Protein AF-A0A9P0N5D6-F1 (afdb_monomer_lite)

Secondary structure (DSSP, 8-state):
-EEEEEEETTEEEEEEE-SSTTPPBPSS-SEEEETTSTT-EEEEPPGGG-TTS-TTTGGGEEEEEEEEETTTEEEEEEEE-SSHHHHHHHHHHHHHHHHHHHHTTPPP---EEEEEEE-TTGGGGGTTEEEEEEETTTEEEEEETTEEEEEETTTTEEEEE-TT--EEEEEEEGGGTEEEEEETTTTEEEEEEGGGGT-TTSPPEE-GGGTTEEEEEEEEEETTEEEEEEEEEETTEEEEEEEEE-SSTT-EEEEEEEE-SS---EEEEETTEEEEEETTEEEEEEPP-TTSTT--PPPEESS-TT-THHHHHHHS-PPEEEEEE-TTS-EEEEESSEEEEE-TTSSB--S--EE-SS--SEEEE-SSEEEEE-SS-EEEEETTT--EEEEE--TTEEESSTT-SEEEE---S-SSSSS-TTSPPEEEEEEESS--TTPPSPSS---GGG--TT-PPEE---TTHHHHHHHHHHHHHHTTSPPPP---------------------------------------------------------------------------------------------------PPP----THHHHHHTTTTS-----------------------

Sequence (626 aa):
MRQFVVVCDFKLFLYDISQDRNALPSVCVSQVLDMRDPDFSVTSVKESDVIHASKRDIPCIFRISTSQLEGGKRSHTLMLAESESEKTKWVVALSELHRILKRNNLPDKCVYSACVLLDSTAAATVRNALCACVLERSRVCIGGEAGLCLLDLERAELTPRRQHAPVTTVAYVPQEQLLVVIAGRGRHVRLVPIRALECAEVECIKLAESKGALSLAAGPLGHSAHGFAVLCKKQNAYVVNVYEITRTAARRVRVAELRACGAVLSLQLAGARLLLGYRGGIAAHCLPDPRRPHHDQPAVSLVHPENQVNVFLSHSGARPLGAAPLACGDTLLVFNSLALYVDRHGHRARDTELMYTAHPTHHAINDTHLLIFTATHIDVYDIETGDWVQTMNIPSARPLDETGWICCVGGGSGNGFPFSTDAAPFIIYLRPLLTHPRASDPPLSVDTSLWGNKRRFSVREQSHQAIEAHNRLSERRSRLISAPTNFAHLSHMGPGDGIRSQRLLDLPTTVETADDHPQMYSSRESSKRTSPLTISHGTGSYNGSWRSAGRRDAPCDPPASPPRMERSLGGGSQGSGSLLERSITPLSLGSMSSLHDVLKVGTELGDGLHSEDSSCGASPPHPMDP

Structure (mmCIF, N/CA/C/O backbone):
data_AF-A0A9P0N5D6-F1
#
_entry.id   AF-A0A9P0N5D6-F1
#
loop_
_atom_site.group_PDB
_atom_site.id
_atom_site.type_symbol
_atom_site.label_atom_id
_atom_site.label_alt_id
_atom_site.label_comp_id
_atom_site.label_asym_id
_atom_site.label_entity_id
_atom_site.label_seq_id
_atom_site.pdbx_PDB_ins_code
_atom_site.Cartn_x
_atom_site.Cartn_y
_atom_site.Cartn_z
_atom_site.occupancy
_atom_site.B_iso_or_equiv
_atom_site.auth_seq_id
_atom_site.auth_comp_id
_atom_site.auth_asym_id
_atom_site.auth_atom_id
_atom_site.pdbx_PDB_model_num
ATOM 1 N N . MET A 1 1 ? -9.165 15.347 24.468 1.00 68.94 1 MET A N 1
ATOM 2 C CA . MET A 1 1 ? -9.888 15.389 23.178 1.00 68.94 1 MET A CA 1
ATOM 3 C C . MET A 1 1 ? -11.173 14.603 23.368 1.00 68.94 1 MET A C 1
ATOM 5 O O . MET A 1 1 ? -11.107 13.566 24.017 1.00 68.94 1 MET A O 1
ATOM 9 N N . ARG A 1 2 ? -12.324 15.123 22.927 1.00 83.19 2 ARG A N 1
ATOM 10 C CA . ARG A 1 2 ? -13.604 14.398 22.995 1.00 83.19 2 ARG A CA 1
ATOM 11 C C . ARG A 1 2 ? -13.792 13.618 21.697 1.00 83.19 2 ARG A C 1
ATOM 13 O O . ARG A 1 2 ? -13.291 14.051 20.664 1.00 83.19 2 ARG A O 1
ATOM 20 N N . GLN A 1 3 ? -14.491 12.491 21.756 1.00 89.00 3 GLN A N 1
ATOM 21 C CA . GLN A 1 3 ? -14.767 11.669 20.582 1.00 89.00 3 GLN A CA 1
ATOM 22 C C . GLN A 1 3 ? -16.246 11.310 20.523 1.00 89.00 3 GLN A C 1
ATOM 24 O O . GLN A 1 3 ? -16.860 11.007 21.545 1.00 89.00 3 GLN A O 1
ATOM 29 N N . PHE A 1 4 ? -16.800 11.345 19.316 1.00 90.25 4 PHE A N 1
ATOM 30 C CA . PHE A 1 4 ? -18.107 10.792 19.004 1.00 90.25 4 PHE A CA 1
ATOM 31 C C . PHE A 1 4 ? -17.913 9.370 18.478 1.00 90.25 4 PHE A C 1
ATOM 33 O O . PHE A 1 4 ? -17.073 9.149 17.606 1.00 90.25 4 PHE A O 1
ATOM 40 N N . VAL A 1 5 ? -18.654 8.404 19.021 1.00 93.56 5 VAL A N 1
ATOM 41 C CA . VAL A 1 5 ? -18.489 6.983 18.688 1.00 93.56 5 VAL A CA 1
ATOM 42 C C . VAL A 1 5 ? -19.775 6.448 18.081 1.00 93.56 5 VAL A C 1
ATOM 44 O O . VAL A 1 5 ? -20.829 6.499 18.713 1.00 93.56 5 VAL A O 1
ATOM 47 N N . VAL A 1 6 ? -19.674 5.889 16.878 1.00 94.31 6 VAL A N 1
ATOM 48 C CA . VAL A 1 6 ? -20.773 5.189 16.206 1.00 94.31 6 VAL A CA 1
ATOM 49 C C . VAL A 1 6 ? -20.454 3.704 16.172 1.00 94.31 6 VAL A C 1
ATOM 51 O O . VAL A 1 6 ? -19.356 3.315 15.783 1.00 94.31 6 VAL A O 1
ATOM 54 N N . VAL A 1 7 ? -21.416 2.870 16.558 1.00 94.75 7 VAL A N 1
ATOM 55 C CA . VAL A 1 7 ? -21.306 1.414 16.437 1.00 94.75 7 VAL A CA 1
ATOM 56 C C . VAL A 1 7 ? -22.243 0.952 15.332 1.00 94.75 7 VAL A C 1
ATOM 58 O O . VAL A 1 7 ? -23.457 1.098 15.448 1.00 94.75 7 VAL A O 1
ATOM 61 N N . CYS A 1 8 ? -21.683 0.412 14.256 1.00 91.62 8 CYS A N 1
ATOM 62 C CA . CYS A 1 8 ? -22.441 -0.090 13.112 1.00 91.62 8 CYS A CA 1
ATOM 63 C C . CYS A 1 8 ? -21.693 -1.267 12.488 1.00 91.62 8 CYS A C 1
ATOM 65 O O . CYS A 1 8 ? -20.466 -1.274 12.484 1.00 91.62 8 CYS A O 1
ATOM 67 N N . ASP A 1 9 ? -22.421 -2.272 11.996 1.00 89.44 9 ASP A N 1
ATOM 68 C CA . ASP A 1 9 ? -21.837 -3.470 11.377 1.00 89.44 9 ASP A CA 1
ATOM 69 C C . ASP A 1 9 ? -20.712 -4.102 12.227 1.00 89.44 9 ASP A C 1
ATOM 71 O O . ASP A 1 9 ? -19.652 -4.459 11.725 1.00 89.44 9 ASP A O 1
ATOM 75 N N . PHE A 1 10 ? -20.899 -4.201 13.549 1.00 92.44 10 PHE A N 1
ATOM 76 C CA . PHE A 1 10 ? -19.878 -4.706 14.484 1.00 92.44 10 PHE A CA 1
ATOM 77 C C . PHE A 1 10 ? -18.514 -3.988 14.394 1.00 92.44 10 PHE A C 1
ATOM 79 O O . PHE A 1 10 ? -17.487 -4.556 14.756 1.00 92.44 10 PHE A O 1
ATOM 86 N N . LYS A 1 11 ? -18.494 -2.733 13.941 1.00 94.19 11 LYS A N 1
ATOM 87 C CA . LYS A 1 11 ? -17.334 -1.840 13.955 1.00 94.19 11 LYS A CA 1
ATOM 88 C C . LYS A 1 11 ? -17.643 -0.615 14.808 1.00 94.19 11 LYS A C 1
ATOM 90 O O . LYS A 1 11 ? -18.786 -0.154 14.859 1.00 94.19 11 LYS A O 1
ATOM 95 N N . LEU A 1 12 ? -16.627 -0.094 15.487 1.00 96.44 12 LEU A N 1
ATOM 96 C CA . LEU A 1 12 ? -16.679 1.198 16.159 1.00 96.44 12 LEU A CA 1
ATOM 97 C C . LEU A 1 12 ? -15.966 2.230 15.288 1.00 96.44 12 LEU A C 1
ATOM 99 O O . LEU A 1 12 ? -14.793 2.053 14.967 1.00 96.44 12 LEU A O 1
ATOM 103 N N . PHE A 1 13 ? -16.662 3.310 14.958 1.00 95.81 13 PHE A N 1
ATOM 104 C CA . PHE A 1 13 ? -16.134 4.466 14.242 1.00 95.81 13 PHE A CA 1
ATOM 105 C C . PHE A 1 13 ? -15.972 5.611 15.231 1.00 95.81 13 PHE A C 1
ATOM 107 O O . PHE A 1 13 ? -16.952 6.050 15.837 1.00 95.81 13 PHE A O 1
ATOM 114 N N . LEU A 1 14 ? -14.739 6.067 15.413 1.00 94.44 14 LEU A N 1
ATOM 115 C CA . LEU A 1 14 ? -14.401 7.167 16.305 1.00 94.44 14 LEU A CA 1
ATOM 116 C C . LEU A 1 14 ? -14.201 8.426 15.463 1.00 94.44 14 LEU A C 1
ATOM 118 O O . LEU A 1 14 ? -13.458 8.408 14.484 1.00 94.44 14 LEU A O 1
ATOM 122 N N . TYR A 1 15 ? -14.861 9.511 15.852 1.00 93.06 15 TYR A N 1
ATOM 123 C CA . TYR A 1 15 ? -14.744 10.824 15.228 1.00 93.06 15 TYR A CA 1
ATOM 124 C C . TYR A 1 15 ? -14.253 11.822 16.266 1.00 93.06 15 TYR A C 1
ATOM 126 O O . TYR A 1 15 ? -14.851 11.958 17.336 1.00 93.06 15 TYR A O 1
ATOM 134 N N . ASP A 1 16 ? -13.177 12.536 15.957 1.00 89.88 16 ASP A N 1
ATOM 135 C CA . ASP A 1 16 ? -12.643 13.540 16.872 1.00 89.88 16 ASP A CA 1
ATOM 136 C C . ASP A 1 16 ? -13.564 14.765 16.921 1.00 89.88 16 ASP A C 1
ATOM 138 O O . ASP A 1 16 ? -14.075 15.223 15.898 1.00 89.88 16 ASP A O 1
ATOM 142 N N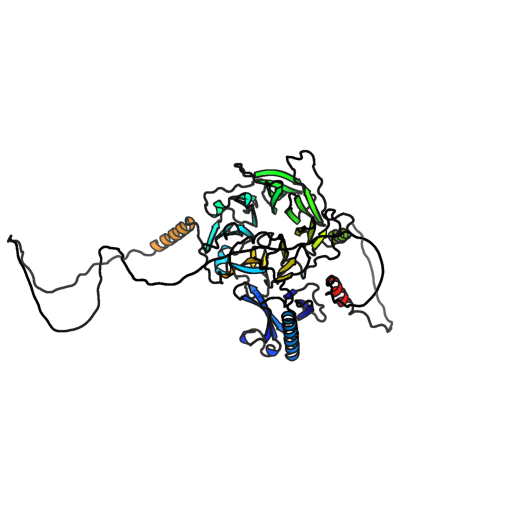 . ILE A 1 17 ? -13.763 15.303 18.122 1.00 87.56 17 ILE A N 1
ATOM 143 C CA . ILE A 1 17 ? -14.493 16.547 18.370 1.00 87.56 17 ILE A CA 1
ATOM 144 C C . ILE A 1 17 ? -13.480 17.572 18.889 1.00 87.56 17 ILE A C 1
ATOM 146 O O . ILE A 1 17 ? -12.715 17.279 19.824 1.00 87.56 17 ILE A O 1
ATOM 150 N N . SER A 1 18 ? -13.460 18.772 18.296 1.00 84.44 18 SER A N 1
ATOM 1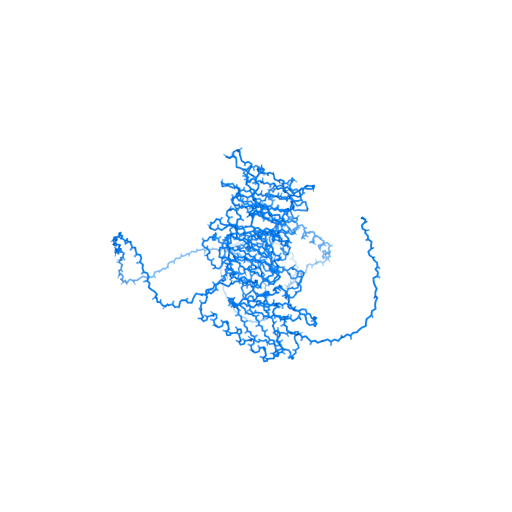51 C CA . SER A 1 18 ? -12.587 19.848 18.779 1.00 84.44 18 SER A CA 1
ATOM 152 C C . SER A 1 18 ? -12.959 20.254 20.214 1.00 84.44 18 SER A C 1
ATOM 154 O O . SER A 1 18 ? -14.012 19.898 20.745 1.00 84.44 18 SER A O 1
ATOM 156 N N . GLN A 1 19 ? -12.056 20.959 20.898 1.00 80.00 19 GLN A N 1
ATOM 157 C CA . GLN A 1 19 ? -12.291 21.383 22.285 1.00 80.00 19 GLN A CA 1
ATOM 158 C C . GLN A 1 19 ? -13.219 22.603 22.385 1.00 80.00 19 GLN A C 1
ATOM 160 O O . GLN A 1 19 ? -13.549 23.027 23.493 1.00 80.00 19 GLN A O 1
ATOM 165 N N . ASP A 1 20 ? -13.640 23.156 21.247 1.00 82.44 20 ASP A N 1
ATOM 166 C CA . ASP A 1 20 ? -14.468 24.350 21.199 1.00 82.44 20 ASP A CA 1
ATOM 167 C C . ASP A 1 20 ? -15.878 24.055 21.714 1.00 82.44 20 ASP A C 1
ATOM 169 O O . ASP A 1 20 ? -16.452 22.976 21.524 1.00 82.44 20 ASP A O 1
ATOM 173 N N . ARG A 1 21 ? -16.468 25.045 22.386 1.00 73.50 21 ARG A N 1
ATOM 174 C CA . ARG A 1 21 ? -17.845 24.946 22.864 1.00 73.50 21 ARG A CA 1
ATOM 175 C C . ARG A 1 21 ? -18.772 24.843 21.644 1.00 73.50 21 ARG A C 1
ATOM 177 O O . ARG A 1 21 ? -18.782 25.749 20.821 1.00 73.50 21 ARG A O 1
ATOM 184 N N . ASN A 1 22 ? -19.551 23.763 21.561 1.00 80.38 22 ASN A N 1
ATOM 185 C CA . ASN A 1 22 ? -20.440 23.401 20.441 1.00 80.38 22 ASN A CA 1
ATOM 186 C C . ASN A 1 22 ? -19.736 22.878 19.172 1.00 80.38 22 ASN A C 1
ATOM 188 O O . ASN A 1 22 ? -20.320 22.916 18.090 1.00 80.38 22 ASN A O 1
ATOM 192 N N . ALA A 1 23 ? -18.508 22.369 19.289 1.00 83.19 23 ALA A N 1
ATOM 193 C CA . ALA A 1 23 ? -17.841 21.692 18.183 1.00 83.19 23 ALA A CA 1
ATOM 194 C C . ALA A 1 23 ? -18.639 20.476 17.683 1.00 83.19 23 ALA A C 1
ATOM 196 O O . ALA A 1 23 ? -19.041 19.614 18.470 1.00 83.19 23 ALA A O 1
ATOM 197 N N . LEU A 1 24 ? -18.836 20.399 16.366 1.00 86.50 24 LEU A N 1
ATOM 198 C CA . LEU A 1 24 ? -19.378 19.211 15.713 1.00 86.50 24 LEU A CA 1
ATOM 199 C C . LEU A 1 24 ? -18.280 18.146 15.549 1.00 86.50 24 LEU A C 1
ATOM 201 O O . LEU A 1 24 ? -17.096 18.494 15.469 1.00 86.50 24 LEU A O 1
ATOM 205 N N . PRO A 1 25 ? -18.644 16.853 15.486 1.00 85.62 25 PRO A N 1
ATOM 206 C CA . PRO A 1 25 ? -17.693 15.802 15.148 1.00 85.62 25 PRO A CA 1
ATOM 207 C C . PRO A 1 25 ? -17.045 16.031 13.779 1.00 85.62 25 PRO A C 1
ATOM 209 O O . PRO A 1 25 ? -17.676 16.542 12.852 1.00 85.62 25 PRO A O 1
ATOM 212 N N . SER A 1 26 ? -15.787 15.609 13.649 1.00 86.81 26 SER A N 1
ATOM 213 C CA . SER A 1 26 ? -15.090 15.523 12.366 1.00 86.81 26 SER A CA 1
ATOM 214 C C . SER A 1 26 ? -15.912 14.734 11.344 1.00 86.81 26 SER A C 1
ATOM 216 O O . SER A 1 26 ? -16.552 13.740 11.674 1.00 86.81 26 SER A O 1
ATOM 218 N N . VAL A 1 27 ? -15.838 15.146 10.077 1.00 85.12 27 VAL A N 1
ATOM 219 C CA . VAL A 1 27 ? -16.459 14.432 8.948 1.00 85.12 27 VAL A CA 1
ATOM 220 C C . VAL A 1 27 ? -15.679 13.156 8.599 1.00 85.12 27 VAL A C 1
ATOM 222 O O . VAL A 1 27 ? -16.227 12.225 8.020 1.00 85.12 27 VAL A O 1
ATOM 225 N N . CYS A 1 28 ? -14.393 13.103 8.956 1.00 86.31 28 CYS A N 1
ATOM 226 C CA . CYS A 1 28 ? -13.526 11.945 8.742 1.00 86.31 28 CYS A CA 1
ATOM 227 C C . CYS A 1 28 ? -13.407 11.110 10.015 1.00 86.31 28 CYS A C 1
ATOM 229 O O . CYS A 1 28 ? -13.229 11.671 11.104 1.00 86.31 28 CYS A O 1
ATOM 231 N N . VAL A 1 29 ? -13.416 9.787 9.853 1.00 91.81 29 VAL A N 1
ATOM 232 C CA . VAL A 1 29 ? -13.154 8.839 10.939 1.00 91.81 29 VAL A CA 1
ATOM 233 C C . VAL A 1 29 ? -11.695 8.978 11.380 1.00 91.81 29 VAL A C 1
ATOM 235 O O . VAL A 1 29 ? -10.785 8.967 10.550 1.00 91.81 29 VAL A O 1
ATOM 238 N N . SER A 1 30 ? -11.450 9.106 12.684 1.00 91.75 30 SER A N 1
ATOM 239 C CA . SER A 1 30 ? -10.094 9.129 13.245 1.00 91.75 30 SER A CA 1
ATOM 240 C C . SER A 1 30 ? -9.563 7.720 13.507 1.00 91.75 30 SER A C 1
ATOM 242 O O . SER A 1 30 ? -8.381 7.445 13.278 1.00 91.75 30 SER A O 1
ATOM 244 N N . GLN A 1 31 ? -10.430 6.797 13.928 1.00 92.69 31 GLN A N 1
ATOM 245 C CA . GLN A 1 31 ? -10.079 5.394 14.136 1.00 92.69 31 GLN A CA 1
ATOM 246 C C . GLN A 1 31 ? -11.279 4.470 13.911 1.00 92.69 31 GLN A C 1
ATOM 248 O O . GLN A 1 31 ? -12.401 4.784 14.304 1.00 92.69 31 GLN A O 1
ATOM 253 N N . VAL A 1 32 ? -11.013 3.301 13.331 1.00 95.38 32 VAL A N 1
ATOM 254 C CA . VAL A 1 32 ? -11.960 2.186 13.258 1.00 95.38 32 VAL A CA 1
ATOM 255 C C . VAL A 1 32 ? -11.456 1.039 14.126 1.00 95.38 32 VAL A C 1
ATOM 257 O O . VAL A 1 32 ? -10.269 0.714 14.088 1.00 95.38 32 VAL A O 1
ATOM 260 N N . LEU A 1 33 ? -12.345 0.418 14.900 1.00 94.88 33 LEU A N 1
ATOM 261 C CA . LEU A 1 33 ? -12.077 -0.812 15.652 1.00 94.88 33 LEU A CA 1
ATOM 262 C C . LEU A 1 33 ? -13.091 -1.879 15.229 1.00 94.88 33 LEU A C 1
ATOM 264 O O . LEU A 1 33 ? -14.293 -1.678 15.399 1.00 94.88 33 LEU A O 1
ATOM 268 N N . ASP A 1 34 ? -12.625 -3.003 14.686 1.00 93.56 34 ASP A N 1
ATOM 269 C CA . ASP A 1 34 ? -13.499 -4.090 14.228 1.00 93.56 34 ASP A CA 1
ATOM 270 C C . ASP A 1 34 ? -13.657 -5.159 15.317 1.00 93.56 34 ASP A C 1
ATOM 272 O O . ASP A 1 34 ? -12.671 -5.703 15.816 1.00 93.56 34 ASP A O 1
ATOM 276 N N . MET A 1 35 ? -14.899 -5.480 15.692 1.00 93.50 35 MET A N 1
ATOM 277 C CA . MET A 1 35 ? -15.182 -6.533 16.675 1.00 93.50 35 MET A CA 1
ATOM 278 C C . MET A 1 35 ? -14.987 -7.945 16.113 1.00 93.50 35 MET A C 1
ATOM 280 O O . MET A 1 35 ? -15.023 -8.908 16.879 1.00 93.50 35 MET A O 1
ATOM 284 N N . ARG A 1 36 ? -14.819 -8.079 14.790 1.00 91.06 36 ARG A N 1
ATOM 285 C CA . ARG A 1 36 ? -14.460 -9.342 14.125 1.00 91.06 36 ARG A CA 1
ATOM 286 C C . ARG A 1 36 ? -12.984 -9.682 14.255 1.00 91.06 36 ARG A C 1
ATOM 288 O O . ARG A 1 36 ? -12.605 -10.801 13.931 1.00 91.06 36 ARG A O 1
ATOM 295 N N . ASP A 1 37 ? -12.168 -8.743 14.729 1.00 91.31 37 ASP A N 1
ATOM 296 C CA . ASP A 1 37 ? -10.770 -9.012 15.018 1.00 91.31 37 ASP A CA 1
ATOM 297 C C . ASP A 1 37 ? -10.644 -10.185 16.017 1.00 91.31 37 ASP A C 1
ATOM 299 O O . ASP A 1 37 ? -11.343 -10.207 17.039 1.00 91.31 37 ASP A O 1
ATOM 303 N N . PRO A 1 38 ? -9.764 -11.171 15.759 1.00 87.56 38 PRO A N 1
ATOM 304 C CA . PRO A 1 38 ? -9.670 -12.380 16.579 1.00 87.56 38 PRO A CA 1
ATOM 305 C C . PRO A 1 38 ? -9.256 -12.103 18.032 1.00 87.56 38 PRO A C 1
ATOM 307 O O . PRO A 1 38 ? -9.619 -12.861 18.937 1.00 87.56 38 PRO A O 1
ATOM 310 N N . ASP A 1 39 ? -8.524 -11.012 18.268 1.00 90.75 39 ASP A N 1
ATOM 311 C CA . ASP A 1 39 ? -8.071 -10.562 19.583 1.00 90.75 39 ASP A CA 1
ATOM 312 C C . ASP A 1 39 ? -8.979 -9.470 20.184 1.00 90.75 39 ASP A C 1
ATOM 314 O O . ASP A 1 39 ? -8.641 -8.897 21.234 1.00 90.75 39 ASP A O 1
ATOM 318 N N . PHE A 1 40 ? -10.146 -9.205 19.573 1.00 94.06 40 PHE A N 1
ATOM 319 C CA . PHE A 1 40 ? -11.084 -8.207 20.071 1.00 94.06 40 PHE A CA 1
ATOM 320 C C . PHE A 1 40 ? -11.488 -8.496 21.521 1.00 94.06 40 PHE A C 1
ATOM 322 O O . PHE A 1 40 ? -11.968 -9.578 21.877 1.00 94.06 40 PHE A O 1
ATOM 329 N N . SER A 1 41 ? -11.316 -7.509 22.396 1.00 95.12 41 SER A N 1
ATOM 330 C CA . SER A 1 41 ? -11.758 -7.602 23.788 1.00 95.12 41 SER A CA 1
ATOM 331 C C . SER A 1 41 ? -12.021 -6.236 24.398 1.00 95.12 41 SER A C 1
ATOM 333 O O . SER A 1 41 ? -11.365 -5.252 24.064 1.00 95.12 41 SER A O 1
ATOM 335 N N . VAL A 1 42 ? -12.966 -6.192 25.337 1.00 96.88 42 VAL A N 1
ATOM 336 C CA . VAL A 1 42 ? -13.320 -4.988 26.091 1.00 96.88 42 VAL A CA 1
ATOM 337 C C . VAL A 1 42 ? -13.166 -5.284 27.577 1.00 96.88 42 VAL A C 1
ATOM 339 O O . VAL A 1 42 ? -13.763 -6.228 28.091 1.00 96.88 42 VAL A O 1
ATOM 342 N N . THR A 1 43 ? -12.333 -4.511 28.273 1.00 95.19 43 THR A N 1
ATOM 343 C CA . THR A 1 43 ? -11.990 -4.757 29.683 1.00 95.19 43 THR A CA 1
ATOM 344 C C . THR A 1 43 ? -11.908 -3.464 30.485 1.00 95.19 43 THR A C 1
ATOM 346 O O . THR A 1 43 ? -11.470 -2.440 29.971 1.00 95.19 43 THR A O 1
ATOM 349 N N . SER A 1 44 ? -12.235 -3.514 31.777 1.00 94.12 44 SER A N 1
ATOM 350 C CA . SER A 1 44 ? -11.830 -2.467 32.732 1.00 94.12 44 SER A CA 1
ATOM 351 C C . SER A 1 44 ? -10.303 -2.358 32.811 1.00 94.12 44 SER A C 1
ATOM 353 O O . SER A 1 44 ? -9.603 -3.337 32.543 1.00 94.12 44 SER A O 1
ATOM 355 N N . VAL A 1 45 ? -9.797 -1.194 33.215 1.00 93.81 45 VAL A N 1
ATOM 356 C CA . VAL A 1 45 ? -8.360 -0.957 33.419 1.00 93.81 45 VAL A CA 1
ATOM 357 C C . VAL A 1 45 ? -7.982 -0.968 34.898 1.00 93.81 45 VAL A C 1
ATOM 359 O O . VAL A 1 45 ? -8.815 -0.711 35.768 1.00 93.81 45 VAL A O 1
ATOM 362 N N . LYS A 1 46 ? -6.714 -1.264 35.182 1.00 91.62 46 LYS A N 1
ATOM 363 C CA . LYS A 1 46 ? -6.082 -1.099 36.498 1.00 91.62 46 LYS A CA 1
ATOM 364 C C . LYS A 1 46 ? -5.263 0.190 36.537 1.00 91.62 46 LYS A C 1
ATOM 366 O O . LYS A 1 46 ? -4.870 0.702 35.496 1.00 91.62 46 LYS A O 1
ATOM 371 N N . GLU A 1 47 ? -4.906 0.659 37.733 1.00 88.69 47 GLU A N 1
ATOM 372 C CA . GLU A 1 47 ? -4.003 1.815 37.912 1.00 88.69 47 GLU A CA 1
ATOM 373 C C . GLU A 1 47 ? -2.658 1.620 37.185 1.00 88.69 47 GLU A C 1
ATOM 375 O O . GLU A 1 47 ? -2.126 2.558 36.600 1.00 88.69 47 GLU A O 1
ATOM 380 N N . SER A 1 48 ? -2.163 0.378 37.115 1.00 88.94 48 SER A N 1
ATOM 381 C CA . SER A 1 48 ? -0.961 0.013 36.352 1.00 88.94 48 SER A CA 1
ATOM 382 C C . SER A 1 48 ? -1.094 0.181 34.837 1.00 88.94 48 SER A C 1
ATOM 384 O O . SER A 1 48 ? -0.084 0.336 34.158 1.00 88.94 48 SER A O 1
ATOM 386 N N . ASP A 1 49 ? -2.316 0.121 34.304 1.00 85.00 49 ASP A N 1
ATOM 387 C CA . ASP A 1 49 ? -2.575 0.205 32.864 1.00 85.00 49 ASP A CA 1
ATOM 388 C C . ASP A 1 49 ? -2.672 1.668 32.393 1.00 85.00 49 ASP A C 1
ATOM 390 O O . ASP A 1 49 ? -2.526 1.946 31.204 1.00 85.00 49 ASP A O 1
ATOM 394 N N . VAL A 1 50 ? -2.924 2.606 33.318 1.00 86.88 50 VAL A N 1
ATOM 395 C CA . VAL A 1 50 ? -3.198 4.025 33.038 1.00 86.88 50 VAL A CA 1
ATOM 396 C C . VAL A 1 50 ? -2.419 4.955 33.973 1.00 86.88 50 VAL A C 1
ATOM 398 O O . VAL A 1 50 ? -2.981 5.781 34.685 1.00 86.88 50 VAL A O 1
ATOM 401 N N . ILE A 1 51 ? -1.090 4.860 33.930 1.00 85.31 51 ILE A N 1
ATOM 402 C CA . ILE A 1 51 ? -0.164 5.566 34.839 1.00 85.31 51 ILE A CA 1
ATOM 403 C C . ILE A 1 51 ? -0.237 7.105 34.807 1.00 85.31 51 ILE A C 1
ATOM 405 O O . ILE A 1 51 ? 0.297 7.764 35.695 1.00 85.31 51 ILE A O 1
ATOM 409 N N . HIS A 1 52 ? -0.872 7.687 33.788 1.00 84.69 52 HIS A N 1
ATOM 410 C CA . HIS A 1 52 ? -1.049 9.136 33.646 1.00 84.69 52 HIS A CA 1
ATOM 411 C C . HIS A 1 52 ? -2.469 9.614 33.988 1.00 84.69 52 HIS A C 1
ATOM 413 O O . HIS A 1 52 ? -2.707 10.820 34.019 1.00 84.69 52 HIS A O 1
ATOM 419 N N . ALA A 1 53 ? -3.418 8.699 34.219 1.00 88.38 53 ALA A N 1
ATOM 420 C CA . ALA A 1 53 ? -4.796 9.052 34.545 1.00 88.38 53 ALA A CA 1
ATOM 421 C C . ALA A 1 53 ? -4.929 9.451 36.020 1.00 88.38 53 ALA A C 1
ATOM 423 O O . ALA A 1 53 ? -4.249 8.911 36.897 1.00 88.38 53 ALA A O 1
ATOM 424 N N . SER A 1 54 ? -5.837 10.384 36.319 1.00 91.81 54 SER A N 1
ATOM 425 C CA . SER A 1 54 ? -6.140 10.712 37.710 1.00 91.81 54 SER A CA 1
ATOM 426 C C . SER A 1 54 ? -6.851 9.531 38.376 1.00 91.81 54 SER A C 1
ATOM 428 O O . SER A 1 54 ? -7.675 8.864 37.751 1.00 91.81 54 SER A O 1
ATOM 430 N N . LYS A 1 55 ? -6.604 9.293 39.673 1.00 91.56 55 LYS A N 1
ATOM 431 C CA . LYS A 1 55 ? -7.252 8.189 40.411 1.00 91.56 55 LYS A CA 1
ATOM 432 C C . LYS A 1 55 ? -8.783 8.241 40.379 1.00 91.56 55 LYS A C 1
ATOM 434 O O . LYS A 1 55 ? -9.422 7.209 40.545 1.00 91.56 55 LYS A O 1
ATOM 439 N N . ARG A 1 56 ? -9.359 9.432 40.172 1.00 92.94 56 ARG A N 1
ATOM 440 C CA . ARG A 1 56 ? -10.809 9.634 40.050 1.00 92.94 56 ARG A CA 1
ATOM 441 C C . ARG A 1 56 ? -11.357 9.190 38.697 1.00 92.94 56 ARG A C 1
ATOM 443 O O . ARG A 1 56 ? -12.504 8.773 38.643 1.00 92.94 56 ARG A O 1
ATOM 450 N N . ASP A 1 57 ? -10.547 9.253 37.644 1.00 93.31 57 ASP A N 1
ATOM 451 C CA . ASP A 1 57 ? -10.974 8.905 36.286 1.00 93.31 57 ASP A CA 1
ATOM 452 C C . ASP A 1 57 ? -10.838 7.407 36.006 1.00 93.31 57 ASP A C 1
ATOM 454 O O . ASP A 1 57 ? -11.567 6.879 35.174 1.00 93.31 57 ASP A O 1
ATOM 458 N N . ILE A 1 58 ? -9.942 6.698 36.707 1.00 94.81 58 ILE A N 1
ATOM 459 C CA . ILE A 1 58 ? -9.684 5.258 36.503 1.00 94.81 58 ILE A CA 1
ATOM 460 C C . ILE A 1 58 ? -10.975 4.410 36.466 1.00 94.81 58 ILE A C 1
ATOM 462 O O . ILE A 1 58 ? -11.104 3.607 35.539 1.00 94.81 58 ILE A O 1
ATOM 466 N N . PRO A 1 59 ? -11.957 4.576 37.380 1.00 96.25 59 PRO A N 1
ATOM 467 C CA . PRO A 1 59 ? -13.215 3.818 37.335 1.00 96.25 59 PRO A CA 1
ATOM 468 C C . PRO A 1 59 ? -14.053 4.073 36.071 1.00 96.25 59 PRO A C 1
ATOM 470 O O . PRO A 1 59 ? -14.835 3.216 35.658 1.00 96.25 59 PRO A O 1
ATOM 473 N N . CYS A 1 60 ? -13.866 5.226 35.429 1.00 96.25 60 CYS A N 1
ATOM 474 C CA . CYS A 1 60 ? -14.560 5.646 34.213 1.00 96.25 60 CYS A CA 1
ATOM 475 C C . CYS A 1 60 ? -13.833 5.213 32.928 1.00 96.25 60 CYS A C 1
ATOM 477 O O . CYS A 1 60 ? -14.340 5.458 31.832 1.00 96.25 60 CYS A O 1
ATOM 479 N N . ILE A 1 61 ? -12.659 4.577 33.030 1.00 95.75 61 ILE A N 1
ATOM 480 C CA . ILE A 1 61 ? -11.871 4.142 31.873 1.00 95.75 61 ILE A CA 1
ATOM 481 C C . ILE A 1 61 ? -12.122 2.661 31.577 1.00 95.75 61 ILE A C 1
ATOM 483 O O . ILE A 1 61 ? -12.151 1.795 32.458 1.00 95.75 61 ILE A O 1
ATOM 487 N N . PHE A 1 62 ? -12.256 2.346 30.295 1.00 96.25 62 PHE A N 1
ATOM 488 C CA . PHE A 1 62 ? -12.192 0.984 29.787 1.00 96.25 62 PHE A CA 1
ATOM 489 C C . PHE A 1 62 ? -11.230 0.899 28.604 1.00 96.25 62 PHE A C 1
ATOM 491 O O . PHE A 1 62 ? -10.882 1.895 27.976 1.00 96.25 62 PHE A O 1
ATOM 498 N N . ARG A 1 63 ? -10.764 -0.312 28.323 1.00 94.94 63 ARG A N 1
ATOM 499 C CA . ARG A 1 63 ? -9.823 -0.618 27.253 1.00 94.94 63 ARG A CA 1
ATOM 500 C C . ARG A 1 63 ? -10.496 -1.511 26.232 1.00 94.94 63 ARG A C 1
ATOM 502 O O . ARG A 1 63 ? -11.058 -2.542 26.599 1.00 94.94 63 ARG A O 1
ATOM 509 N N . ILE A 1 64 ? -10.350 -1.149 24.969 1.00 95.31 64 ILE A N 1
ATOM 510 C CA . ILE A 1 64 ? -10.623 -2.011 23.826 1.00 95.31 64 ILE A CA 1
ATOM 511 C C . ILE A 1 64 ? -9.277 -2.509 23.302 1.00 95.31 64 ILE A C 1
ATOM 513 O O . ILE A 1 64 ? -8.333 -1.728 23.191 1.00 95.31 64 ILE A O 1
ATOM 517 N N . SER A 1 65 ? -9.165 -3.806 23.032 1.00 93.25 65 SER A N 1
ATOM 518 C CA . SER A 1 65 ? -7.964 -4.397 22.437 1.00 93.25 65 SER A CA 1
ATOM 519 C C . SER A 1 65 ? -8.302 -5.067 21.117 1.00 93.25 65 SER A C 1
ATOM 521 O O . SER A 1 65 ? -9.348 -5.699 21.048 1.00 93.25 65 SER A O 1
ATOM 523 N N . THR A 1 66 ? -7.417 -4.957 20.132 1.00 92.56 66 THR A N 1
ATOM 524 C CA . THR A 1 66 ? -7.457 -5.669 18.840 1.00 92.56 66 THR A CA 1
ATOM 525 C C . THR A 1 66 ? -6.073 -6.229 18.512 1.00 92.56 66 THR A C 1
ATOM 527 O O . THR A 1 66 ? -5.082 -5.886 19.173 1.00 92.56 66 THR A O 1
ATOM 530 N N . SER A 1 67 ? -5.975 -7.108 17.519 1.00 90.00 67 SER A N 1
ATOM 531 C CA . SER A 1 67 ? -4.696 -7.587 17.003 1.00 90.00 67 SER A CA 1
ATOM 532 C C . SER A 1 67 ? -3.897 -6.430 16.380 1.00 90.00 67 SER A C 1
ATOM 534 O O . SER A 1 67 ? -4.455 -5.482 15.823 1.00 90.00 67 SER A O 1
ATOM 536 N N . GLN A 1 68 ? -2.568 -6.460 16.516 1.00 87.31 68 GLN A N 1
ATOM 537 C CA . GLN A 1 68 ? -1.685 -5.473 15.880 1.00 87.31 68 GLN A CA 1
ATOM 538 C C . GLN A 1 68 ? -0.615 -6.147 15.029 1.00 87.31 68 GLN A C 1
ATOM 540 O O . GLN A 1 68 ? -0.488 -5.856 13.845 1.00 87.31 68 GLN A O 1
ATOM 545 N N . LEU A 1 69 ? 0.178 -7.027 15.637 1.00 86.94 69 LEU A N 1
ATOM 546 C CA . LEU A 1 69 ? 1.225 -7.788 14.962 1.00 86.94 69 LEU A CA 1
ATOM 547 C C . LEU A 1 69 ? 1.201 -9.222 15.485 1.00 86.94 69 LEU A C 1
ATOM 549 O O . LEU A 1 69 ? 0.865 -9.464 16.650 1.00 86.94 69 LEU A O 1
ATOM 553 N N . GLU A 1 70 ? 1.630 -10.166 14.654 1.00 82.31 70 GLU A N 1
ATOM 554 C CA . GLU A 1 70 ? 1.807 -11.550 15.081 1.00 82.31 70 GLU A CA 1
ATOM 555 C C . GLU A 1 70 ? 2.755 -11.679 16.285 1.00 82.31 70 GLU A C 1
ATOM 557 O O . GLU A 1 70 ? 3.615 -10.834 16.562 1.00 82.31 70 GLU A O 1
ATOM 562 N N . GLY A 1 71 ? 2.586 -12.769 17.036 1.00 72.56 71 GLY A N 1
ATOM 563 C CA . GLY A 1 71 ? 3.311 -12.990 18.288 1.00 72.56 71 GLY A CA 1
ATOM 564 C C . GLY A 1 71 ? 2.682 -12.287 19.494 1.00 72.56 71 GLY A C 1
ATOM 565 O O . GLY A 1 71 ? 3.391 -11.985 20.454 1.00 72.56 71 GLY A O 1
ATOM 566 N N . GLY A 1 72 ? 1.368 -12.033 19.443 1.00 70.94 72 GLY A N 1
ATOM 567 C CA . GLY A 1 72 ? 0.553 -11.580 20.575 1.00 70.94 72 GLY A CA 1
ATOM 568 C C . GLY A 1 72 ? 0.631 -10.083 20.875 1.00 70.94 72 GLY A C 1
ATOM 569 O O . GLY A 1 72 ? 0.246 -9.663 21.967 1.00 70.94 72 GLY A O 1
ATOM 570 N N . LYS A 1 73 ? 1.139 -9.265 19.943 1.00 80.62 73 LYS A N 1
ATOM 571 C CA . LYS A 1 73 ? 1.118 -7.807 20.098 1.00 80.62 73 LYS A CA 1
ATOM 572 C C . LYS A 1 73 ? -0.278 -7.289 19.776 1.00 80.62 73 LYS A C 1
ATOM 574 O O . LYS A 1 73 ? -0.777 -7.478 18.667 1.00 80.62 73 LYS A O 1
ATOM 579 N N . ARG A 1 74 ? -0.876 -6.611 20.751 1.00 85.38 74 ARG A N 1
ATOM 580 C CA . ARG A 1 74 ? -2.222 -6.046 20.662 1.00 85.38 74 ARG A CA 1
ATOM 581 C C . ARG A 1 74 ? -2.170 -4.531 20.576 1.00 85.38 74 ARG A C 1
ATOM 583 O O . ARG A 1 74 ? -1.336 -3.895 21.220 1.00 85.38 74 ARG A O 1
ATOM 590 N N . SER A 1 75 ? -3.096 -3.975 19.810 1.00 87.19 75 SER A N 1
ATOM 591 C CA . SER A 1 75 ? -3.406 -2.555 19.837 1.00 87.19 75 SER A CA 1
ATOM 592 C C . SER A 1 75 ? -4.389 -2.315 20.974 1.00 87.19 75 SER A C 1
ATOM 594 O O . SER A 1 75 ? -5.326 -3.091 21.155 1.00 87.19 75 SER A O 1
ATOM 596 N N . HIS A 1 76 ? -4.161 -1.275 21.770 1.00 89.50 76 HIS A N 1
ATOM 597 C CA . HIS A 1 76 ? -5.018 -0.924 22.896 1.00 89.50 76 HIS A CA 1
ATOM 598 C C . HIS A 1 76 ? -5.529 0.501 22.723 1.00 89.50 76 HIS A C 1
ATOM 600 O O . HIS A 1 76 ? -4.737 1.442 22.698 1.00 89.50 76 HIS A O 1
ATOM 606 N N . THR A 1 77 ? -6.849 0.654 22.672 1.00 90.88 77 THR A N 1
ATOM 607 C CA . THR A 1 77 ? -7.523 1.953 22.714 1.00 90.88 77 THR A CA 1
ATOM 608 C C . THR A 1 77 ? -8.164 2.126 24.086 1.00 90.88 77 THR A C 1
ATOM 610 O O . THR A 1 77 ? -8.966 1.298 24.524 1.00 90.88 77 THR A O 1
ATOM 613 N N . LEU A 1 78 ? -7.786 3.194 24.784 1.00 92.75 78 LEU A N 1
ATOM 614 C CA . LEU A 1 78 ? -8.353 3.570 26.076 1.00 92.75 78 LEU A CA 1
ATOM 615 C C . LEU A 1 78 ? -9.498 4.559 25.866 1.00 92.75 78 LEU A C 1
ATOM 617 O O . LEU A 1 78 ? -9.323 5.572 25.195 1.00 92.75 78 LEU A O 1
ATOM 621 N N . MET A 1 79 ? -10.645 4.275 26.474 1.00 92.88 79 MET A N 1
ATOM 622 C CA . MET A 1 79 ? -11.865 5.068 26.371 1.00 92.88 79 MET A CA 1
ATOM 623 C C . MET A 1 79 ? -12.246 5.578 27.759 1.00 92.88 79 MET A C 1
ATOM 625 O O . MET A 1 79 ? -12.482 4.782 28.669 1.00 92.88 79 MET A O 1
ATOM 629 N N . LEU A 1 80 ? -12.301 6.899 27.921 1.00 93.69 80 LEU A N 1
ATOM 630 C CA . LEU A 1 80 ? -12.769 7.558 29.140 1.00 93.6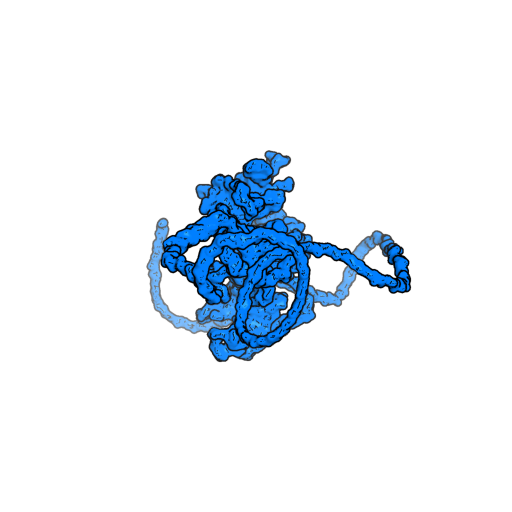9 80 LEU A CA 1
ATOM 631 C C . LEU A 1 80 ? -14.243 7.938 28.971 1.00 93.69 80 LEU A C 1
ATOM 633 O O . LEU A 1 80 ? -14.566 8.774 28.129 1.00 93.69 80 LEU A O 1
ATOM 637 N N . ALA A 1 81 ? -15.125 7.333 29.765 1.00 94.69 81 ALA A N 1
ATOM 638 C CA . ALA A 1 81 ? -16.532 7.716 29.825 1.00 94.69 81 ALA A CA 1
ATOM 639 C C . ALA A 1 81 ? -16.756 8.871 30.813 1.00 94.69 81 ALA A C 1
ATOM 641 O O . ALA A 1 81 ? -15.909 9.165 31.654 1.00 94.69 81 ALA A O 1
ATOM 642 N N . GLU A 1 82 ? -17.933 9.494 30.753 1.00 91.50 82 GLU A N 1
ATOM 643 C CA . GLU A 1 82 ? -18.306 10.595 31.655 1.00 91.50 82 GLU A CA 1
ATOM 644 C C . GLU A 1 82 ? -18.451 10.152 33.119 1.00 91.50 82 GLU A C 1
ATOM 646 O O . GLU A 1 82 ? -18.279 10.950 34.037 1.00 91.50 82 GLU A O 1
ATOM 651 N N . SER A 1 83 ? -18.775 8.878 33.346 1.00 95.50 83 SER A N 1
ATOM 652 C CA . SER A 1 83 ? -18.938 8.292 34.675 1.00 95.50 83 SER A CA 1
ATOM 653 C C . SER A 1 83 ? -18.687 6.782 34.659 1.00 95.50 83 SER A C 1
ATOM 655 O O . SER A 1 83 ? -18.681 6.140 33.605 1.00 95.50 83 SER A O 1
ATOM 657 N N . GLU A 1 84 ? -18.525 6.189 35.843 1.00 96.50 84 GLU A N 1
ATOM 658 C CA . GLU A 1 84 ? -18.373 4.739 36.009 1.00 96.50 84 GLU A CA 1
ATOM 659 C C . GLU A 1 84 ? -19.610 3.965 35.519 1.00 96.50 84 GLU A C 1
ATOM 661 O O . GLU A 1 84 ? -19.489 2.880 34.938 1.00 96.50 84 GLU A O 1
ATOM 666 N N . SER A 1 85 ? -20.808 4.530 35.696 1.00 97.12 85 SER A N 1
ATOM 667 C CA . SER A 1 85 ? -22.052 3.919 35.222 1.00 97.12 85 SER A CA 1
ATOM 668 C C . SER A 1 85 ? -22.125 3.912 33.693 1.00 97.12 85 SER A C 1
ATOM 670 O O . SER A 1 85 ? -22.425 2.868 33.112 1.00 97.12 85 SER A O 1
ATOM 672 N N . GLU A 1 86 ? -21.767 5.017 33.030 1.00 96.31 86 GLU A N 1
ATOM 673 C CA . GLU A 1 86 ? -21.677 5.079 31.564 1.00 96.31 86 GLU A CA 1
ATOM 674 C C . GLU A 1 86 ? -20.616 4.124 31.020 1.00 96.31 86 GLU A C 1
ATOM 676 O O . GLU A 1 86 ? -20.885 3.344 30.104 1.00 96.31 86 GLU A O 1
ATOM 681 N N . LYS A 1 87 ? -19.431 4.090 31.639 1.00 96.50 87 LYS A N 1
ATOM 682 C CA . LYS A 1 87 ? -18.403 3.101 31.302 1.00 96.50 87 LYS A CA 1
ATOM 683 C C . LYS A 1 87 ? -18.946 1.674 31.410 1.00 96.50 87 LYS A C 1
ATOM 685 O O . LYS A 1 87 ? -18.665 0.841 30.550 1.00 96.50 87 LYS A O 1
ATOM 690 N N . THR A 1 88 ? -19.728 1.371 32.446 1.00 97.38 88 THR A N 1
ATOM 691 C CA . THR A 1 88 ? -20.309 0.034 32.642 1.00 97.38 88 THR A CA 1
ATOM 692 C C . THR A 1 88 ? -21.301 -0.310 31.534 1.00 97.38 88 THR A C 1
ATOM 694 O O . THR A 1 88 ? -21.227 -1.409 30.985 1.00 97.38 88 THR A O 1
ATOM 697 N N . LYS A 1 89 ? -22.162 0.636 31.132 1.00 97.00 89 LYS A N 1
ATOM 698 C CA . LYS A 1 89 ? -23.075 0.461 29.989 1.00 97.00 89 LYS A CA 1
ATOM 699 C C . LYS A 1 89 ? -22.314 0.142 28.701 1.00 97.00 89 LYS A C 1
ATOM 701 O O . LYS A 1 89 ? -22.668 -0.818 28.020 1.00 97.00 89 LYS A O 1
ATOM 706 N N . TRP A 1 90 ? -21.242 0.882 28.404 1.00 96.31 90 TRP A N 1
ATOM 707 C CA . TRP A 1 90 ? -20.397 0.637 27.230 1.00 96.31 90 TRP A CA 1
ATOM 708 C C . TRP A 1 90 ? -19.752 -0.746 27.246 1.00 96.31 90 TRP A C 1
ATOM 710 O O . TRP A 1 90 ? -19.845 -1.481 26.263 1.00 96.31 90 TRP A O 1
ATOM 720 N N . VAL A 1 91 ? -19.129 -1.131 28.363 1.00 96.94 91 VAL A N 1
ATOM 721 C CA . VAL A 1 91 ? -18.482 -2.446 28.484 1.00 96.94 91 VAL A CA 1
ATOM 722 C C . VAL A 1 91 ? -19.496 -3.571 28.292 1.00 96.94 91 VAL A C 1
ATOM 724 O O . VAL A 1 91 ? -19.208 -4.516 27.557 1.00 96.94 91 VAL A O 1
ATOM 727 N N . VAL A 1 92 ? -20.681 -3.466 28.902 1.00 97.06 92 VAL A N 1
ATOM 728 C CA . VAL A 1 92 ? -21.751 -4.464 28.750 1.00 97.06 92 VAL A CA 1
ATOM 729 C C . VAL A 1 92 ? -22.234 -4.524 27.302 1.00 97.06 92 VAL A C 1
ATOM 731 O O . VAL A 1 92 ? -22.260 -5.607 26.724 1.00 97.06 92 VAL A O 1
ATOM 734 N N . ALA A 1 93 ? -22.549 -3.382 26.687 1.00 96.31 93 ALA A N 1
ATOM 735 C CA . ALA A 1 93 ? -23.058 -3.331 25.318 1.00 96.31 93 ALA A CA 1
ATOM 736 C C . ALA A 1 93 ? -22.070 -3.932 24.306 1.00 96.31 93 ALA A C 1
ATOM 738 O O . ALA A 1 93 ? -22.442 -4.796 23.513 1.00 96.31 93 ALA A O 1
ATOM 739 N N . LEU A 1 94 ? -20.796 -3.529 24.359 1.00 97.12 94 LEU A N 1
ATOM 740 C CA . LEU A 1 94 ? -19.772 -4.033 23.440 1.00 97.12 94 LEU A CA 1
ATOM 741 C C . LEU A 1 94 ? -19.466 -5.520 23.673 1.00 97.12 94 LEU A C 1
ATOM 743 O O . LEU A 1 94 ? -19.259 -6.264 22.715 1.00 97.12 94 LEU A O 1
ATOM 747 N N . SER A 1 95 ? -19.475 -5.970 24.932 1.00 95.69 95 SER A N 1
ATOM 748 C CA . SER A 1 95 ? -19.283 -7.389 25.259 1.00 95.69 95 SER A CA 1
ATOM 749 C C . SER A 1 95 ? -20.438 -8.246 24.744 1.00 95.69 95 SER A C 1
ATOM 751 O O . SER A 1 95 ? -20.199 -9.313 24.179 1.00 95.69 95 SER A O 1
ATOM 753 N N . GLU A 1 96 ? -21.680 -7.772 24.876 1.00 95.50 96 GLU A N 1
ATOM 754 C CA . GLU A 1 96 ? -22.854 -8.467 24.346 1.00 95.50 96 GLU A CA 1
ATOM 755 C C . GLU A 1 96 ? -22.862 -8.497 22.816 1.00 95.50 96 GLU A C 1
ATOM 757 O O . GLU A 1 96 ? -23.129 -9.550 22.238 1.00 95.50 96 GLU A O 1
ATOM 762 N N . LEU A 1 97 ? -22.492 -7.403 22.142 1.00 94.88 97 LEU A N 1
ATOM 763 C CA . LEU A 1 97 ? -22.348 -7.389 20.682 1.00 94.88 97 LEU A CA 1
ATOM 764 C C . LEU A 1 97 ? -21.296 -8.396 20.203 1.00 94.88 97 LEU A C 1
ATOM 766 O O . LEU A 1 97 ? -21.568 -9.185 19.298 1.00 94.88 97 LEU A O 1
ATOM 770 N N . HIS A 1 98 ? -20.130 -8.435 20.849 1.00 92.81 98 HIS A N 1
ATOM 771 C CA . HIS A 1 98 ? -19.087 -9.409 20.532 1.00 92.81 98 HIS A CA 1
ATOM 772 C C . HIS A 1 98 ? -19.531 -10.857 20.827 1.00 92.81 98 HIS A C 1
ATOM 774 O O . HIS A 1 98 ? -19.227 -11.778 20.065 1.00 92.81 98 HIS A O 1
ATOM 780 N N . ARG A 1 99 ? -20.319 -11.077 21.889 1.00 93.25 99 ARG A N 1
ATOM 781 C CA . ARG A 1 99 ? -20.923 -12.384 22.193 1.00 93.25 99 ARG A CA 1
ATOM 782 C C . ARG A 1 99 ? -21.933 -12.808 21.125 1.00 93.25 99 ARG A C 1
ATOM 784 O O . ARG A 1 99 ? -21.929 -13.971 20.724 1.00 93.25 99 ARG A O 1
ATOM 791 N N . ILE A 1 100 ? -22.778 -11.888 20.657 1.00 93.19 100 ILE A N 1
ATOM 792 C CA . ILE A 1 100 ? -23.749 -12.120 19.576 1.00 93.19 100 ILE A CA 1
ATOM 793 C C . ILE A 1 100 ? -23.023 -12.475 18.277 1.00 93.19 100 ILE A C 1
ATOM 795 O O . ILE A 1 100 ? -23.394 -13.455 17.631 1.00 93.19 100 ILE A O 1
ATOM 799 N N . LEU A 1 101 ? -21.966 -11.733 17.933 1.00 90.44 101 LEU A N 1
ATOM 800 C CA . LEU A 1 101 ? -21.119 -12.002 16.771 1.00 90.44 101 LEU A CA 1
ATOM 801 C C . LEU A 1 101 ? -20.604 -13.454 16.787 1.00 90.44 101 LEU A C 1
ATOM 803 O O . LEU A 1 101 ? -20.822 -14.197 15.831 1.00 90.44 101 LEU A O 1
ATOM 807 N N . LYS A 1 102 ? -20.002 -13.881 17.908 1.00 88.75 102 LYS A N 1
ATOM 808 C CA . LYS A 1 102 ? -19.482 -15.249 18.085 1.00 88.75 102 LYS A CA 1
ATOM 809 C C . LYS A 1 102 ? -20.579 -16.311 18.071 1.00 88.75 102 LYS A C 1
ATOM 811 O O . LYS A 1 102 ? -20.402 -17.366 17.472 1.00 88.75 102 LYS A O 1
ATOM 816 N N . ARG A 1 103 ? -21.723 -16.042 18.707 1.00 93.25 103 ARG A N 1
ATOM 817 C CA . ARG A 1 103 ? -22.854 -16.982 18.768 1.00 93.25 103 ARG A CA 1
ATOM 818 C C . ARG A 1 103 ? -23.470 -17.241 17.394 1.00 93.25 103 ARG A C 1
ATOM 820 O O . ARG A 1 103 ? -23.888 -18.363 17.132 1.00 93.25 103 ARG A O 1
ATOM 827 N N . ASN A 1 104 ? -23.542 -16.217 16.548 1.00 91.19 104 ASN A N 1
ATOM 828 C CA . ASN A 1 104 ? -24.115 -16.330 15.208 1.00 91.19 104 ASN A CA 1
ATOM 829 C C . ASN A 1 104 ? -23.153 -16.948 14.184 1.00 91.19 104 ASN A C 1
ATOM 831 O O . ASN A 1 104 ? -23.561 -17.144 13.043 1.00 91.19 104 ASN A O 1
ATOM 835 N N . ASN A 1 105 ? -21.911 -17.260 14.577 1.00 82.44 105 ASN A N 1
ATOM 836 C CA . ASN A 1 105 ? -20.893 -17.881 13.726 1.00 82.44 105 ASN A CA 1
ATOM 837 C C . ASN A 1 105 ? -20.768 -17.194 12.357 1.00 82.44 105 ASN A C 1
ATOM 839 O O . ASN A 1 105 ? -20.767 -17.844 11.309 1.00 82.44 105 ASN A O 1
ATOM 843 N N . LEU A 1 106 ? -20.741 -15.858 12.374 1.00 80.94 106 LEU A N 1
ATOM 844 C CA . LEU A 1 106 ? -20.572 -15.083 11.153 1.00 80.94 106 LEU A CA 1
ATOM 845 C C . LEU A 1 106 ? -19.223 -15.440 10.507 1.00 80.94 106 LEU A C 1
ATOM 847 O O . LEU A 1 106 ? -18.261 -15.672 11.242 1.00 80.94 106 LEU A O 1
ATOM 851 N N . PRO A 1 107 ? -19.142 -15.485 9.164 1.00 75.00 107 PRO A N 1
ATOM 852 C CA . PRO A 1 107 ? -17.906 -15.830 8.476 1.00 75.00 107 PRO A CA 1
ATOM 853 C C . PRO A 1 107 ? -16.756 -14.928 8.918 1.00 75.00 107 PRO A C 1
ATOM 855 O O . PRO A 1 107 ? -16.918 -13.704 8.973 1.00 75.00 107 PRO A O 1
ATOM 858 N N . ASP A 1 108 ? -15.604 -15.534 9.202 1.00 78.12 108 ASP A N 1
ATOM 859 C CA . ASP A 1 108 ? -14.375 -14.773 9.384 1.00 78.12 108 ASP A CA 1
ATOM 860 C C . ASP A 1 108 ? -13.992 -14.145 8.042 1.00 78.12 108 ASP A C 1
ATOM 862 O O . ASP A 1 108 ? -13.873 -14.831 7.024 1.00 78.12 108 ASP A O 1
ATOM 866 N N . LYS A 1 109 ? -13.863 -12.821 8.047 1.00 82.56 109 LYS A N 1
ATOM 867 C CA . LYS A 1 109 ? -13.483 -12.025 6.880 1.00 82.56 109 LYS A CA 1
ATOM 868 C C . LYS A 1 109 ? -12.023 -11.572 6.947 1.00 82.56 109 LYS A C 1
ATOM 870 O O . LYS A 1 109 ? -11.567 -10.879 6.044 1.00 82.56 109 LYS A O 1
ATOM 875 N N . CYS A 1 110 ? -11.283 -11.943 7.994 1.00 87.31 110 CYS A N 1
ATOM 876 C CA . CYS A 1 110 ? -9.872 -11.605 8.111 1.00 87.31 110 CYS A CA 1
ATOM 877 C C . CYS A 1 110 ? -9.074 -12.308 7.007 1.00 87.31 110 CYS A C 1
ATOM 879 O O . CYS A 1 110 ? -8.981 -13.533 6.951 1.00 87.31 110 CYS A O 1
ATOM 881 N N . VAL A 1 111 ? -8.474 -11.510 6.128 1.00 91.88 111 VAL A N 1
ATOM 882 C CA . VAL A 1 111 ? -7.743 -11.994 4.951 1.00 91.88 111 VAL A CA 1
ATOM 883 C C . VAL A 1 111 ? -6.233 -11.907 5.129 1.00 91.88 111 VAL A C 1
ATOM 885 O O . VAL A 1 111 ? -5.511 -12.698 4.522 1.00 91.88 111 VAL A O 1
ATOM 888 N N . TYR A 1 112 ? -5.748 -11.017 5.999 1.00 92.75 112 TYR A N 1
ATOM 889 C CA . TYR A 1 112 ? -4.328 -10.837 6.286 1.00 92.75 112 TYR A CA 1
ATOM 890 C C . TYR A 1 112 ? -4.001 -10.923 7.773 1.00 92.75 112 TYR A C 1
ATOM 892 O O . TYR A 1 112 ? -4.783 -10.536 8.641 1.00 92.75 112 TYR A O 1
ATOM 900 N N . SER A 1 113 ? -2.771 -11.348 8.049 1.00 91.06 113 SER A N 1
ATOM 901 C CA . SER A 1 113 ? -2.118 -11.199 9.345 1.00 91.06 113 SER A CA 1
ATOM 902 C C . SER A 1 113 ? -0.771 -10.491 9.188 1.00 91.06 113 SER A C 1
ATOM 904 O O . SER A 1 113 ? -0.030 -10.738 8.235 1.00 91.06 113 SER A O 1
ATOM 906 N N . ALA A 1 114 ? -0.443 -9.587 10.111 1.00 91.94 114 ALA A N 1
ATOM 907 C CA . ALA A 1 114 ? 0.770 -8.774 10.043 1.00 91.94 114 ALA A CA 1
ATOM 908 C C . ALA A 1 114 ? 1.962 -9.467 10.720 1.00 91.94 114 ALA A C 1
ATOM 910 O O . ALA A 1 114 ? 2.163 -9.372 11.934 1.00 91.94 114 ALA A O 1
ATOM 911 N N . CYS A 1 115 ? 2.782 -10.141 9.916 1.00 89.25 115 CYS A N 1
ATOM 912 C CA . CYS A 1 115 ? 3.967 -10.873 10.357 1.00 89.25 115 CYS A CA 1
ATOM 913 C C . CYS A 1 115 ? 5.167 -9.934 10.479 1.00 89.25 115 CYS A C 1
ATOM 915 O O . CYS A 1 115 ? 5.471 -9.204 9.539 1.00 89.25 115 CYS A O 1
ATOM 917 N N . VAL A 1 116 ? 5.912 -9.974 11.584 1.00 87.81 116 VAL A N 1
ATOM 918 C CA . VAL A 1 116 ? 7.145 -9.181 11.717 1.00 87.81 116 VAL A CA 1
ATOM 919 C C . VAL A 1 116 ? 8.294 -9.890 10.999 1.00 87.81 116 VAL A C 1
ATOM 921 O O . VAL A 1 116 ? 8.715 -10.962 11.421 1.00 87.81 116 VAL A O 1
ATOM 924 N N . LEU A 1 117 ? 8.829 -9.279 9.938 1.00 87.19 117 LEU A N 1
ATOM 925 C CA . LEU A 1 117 ? 10.040 -9.762 9.265 1.00 87.19 117 LEU A CA 1
ATOM 926 C C . LEU A 1 117 ? 11.309 -9.233 9.937 1.00 87.19 117 LEU A C 1
ATOM 928 O O . LEU A 1 117 ? 12.269 -9.977 10.114 1.00 87.19 117 LEU A O 1
ATOM 932 N N . LEU A 1 118 ? 11.311 -7.949 10.312 1.00 85.94 118 LEU A N 1
ATOM 933 C CA . LEU A 1 118 ? 12.392 -7.311 11.062 1.00 85.94 118 LEU A CA 1
ATOM 934 C C . LEU A 1 118 ? 11.817 -6.542 12.244 1.00 85.94 118 LEU A C 1
ATOM 936 O O . LEU A 1 118 ? 10.931 -5.697 12.082 1.00 85.94 118 LEU A O 1
ATOM 940 N N . ASP A 1 119 ? 12.355 -6.825 13.428 1.00 76.94 119 ASP A N 1
ATOM 941 C CA . ASP A 1 119 ? 12.073 -6.046 14.625 1.00 76.94 119 ASP A CA 1
ATOM 942 C C . ASP A 1 119 ? 12.823 -4.707 14.624 1.00 76.94 119 ASP A C 1
ATOM 944 O O . ASP A 1 119 ? 13.714 -4.469 13.810 1.00 76.94 119 ASP A O 1
ATOM 948 N N . SER A 1 120 ? 12.492 -3.833 15.573 1.00 70.44 120 SER A N 1
ATOM 949 C CA . SER A 1 120 ? 13.125 -2.520 15.704 1.00 70.44 120 SER A CA 1
ATOM 950 C C . SER A 1 120 ? 14.649 -2.585 15.915 1.00 70.44 120 SER A C 1
ATOM 952 O O . SER A 1 120 ? 15.360 -1.654 15.542 1.00 70.44 120 SER A O 1
ATOM 954 N N . THR A 1 121 ? 15.202 -3.673 16.463 1.00 69.94 121 THR A N 1
ATOM 955 C CA . THR A 1 121 ? 16.652 -3.774 16.699 1.00 69.94 121 THR A CA 1
ATOM 956 C C . THR A 1 121 ? 17.423 -4.048 15.410 1.00 69.94 121 THR A C 1
ATOM 958 O O . THR A 1 121 ? 18.393 -3.347 15.115 1.00 69.94 121 THR A O 1
ATOM 961 N N . ALA A 1 122 ? 16.960 -5.005 14.600 1.00 69.31 122 ALA A N 1
ATOM 962 C CA . ALA A 1 122 ? 17.555 -5.329 13.303 1.00 69.31 122 ALA A CA 1
ATOM 963 C C . ALA A 1 122 ? 17.177 -4.304 12.219 1.00 69.31 122 ALA A C 1
ATOM 965 O O . ALA A 1 122 ? 17.949 -4.040 11.293 1.00 69.31 122 ALA A O 1
ATOM 966 N N . ALA A 1 123 ? 16.015 -3.662 12.360 1.00 67.12 123 ALA A N 1
ATOM 967 C CA . ALA A 1 123 ? 15.552 -2.647 11.429 1.00 67.12 123 ALA A CA 1
ATOM 968 C C . ALA A 1 123 ? 16.361 -1.347 11.477 1.00 67.12 123 ALA A C 1
ATOM 970 O O . ALA A 1 123 ? 16.225 -0.524 10.576 1.00 67.12 123 ALA A O 1
ATOM 971 N N . ALA A 1 124 ? 17.259 -1.150 12.451 1.00 70.06 124 ALA A N 1
ATOM 972 C CA . ALA A 1 124 ? 18.158 0.004 12.463 1.00 70.06 124 ALA A CA 1
ATOM 973 C C . ALA A 1 124 ? 18.978 0.127 11.160 1.00 70.06 124 ALA A C 1
ATOM 975 O O . ALA A 1 124 ? 19.178 1.237 10.666 1.00 70.06 124 ALA A O 1
ATOM 976 N N . THR A 1 125 ? 19.387 -0.998 10.556 1.00 73.44 125 THR A N 1
ATOM 977 C CA . THR A 1 125 ? 20.101 -1.027 9.264 1.00 73.44 125 THR A CA 1
ATOM 978 C C . THR A 1 125 ? 19.219 -0.597 8.084 1.00 73.44 125 THR A C 1
ATOM 980 O O . THR A 1 125 ? 19.735 -0.128 7.071 1.00 73.44 125 THR A O 1
ATOM 983 N N . VAL A 1 126 ? 17.896 -0.708 8.224 1.00 79.88 126 VAL A N 1
ATOM 984 C CA . VAL A 1 126 ? 16.885 -0.352 7.215 1.00 79.88 126 VAL A CA 1
ATOM 985 C C . VAL A 1 126 ? 15.919 0.733 7.716 1.00 79.88 126 VAL A C 1
ATOM 987 O O . VAL A 1 126 ? 14.806 0.851 7.214 1.00 79.88 126 VAL A O 1
ATOM 990 N N . ARG A 1 127 ? 16.349 1.569 8.678 1.00 78.62 127 ARG A N 1
ATOM 991 C CA . ARG A 1 127 ? 15.506 2.577 9.357 1.00 78.62 127 ARG A CA 1
ATOM 992 C C . ARG A 1 127 ? 14.783 3.511 8.381 1.00 78.62 127 ARG A C 1
ATOM 994 O O . ARG A 1 127 ? 13.658 3.916 8.628 1.00 78.62 127 ARG A O 1
ATOM 1001 N N . ASN A 1 128 ? 15.421 3.803 7.253 1.00 85.69 128 ASN A N 1
ATOM 1002 C CA . ASN A 1 128 ? 14.890 4.671 6.206 1.00 85.69 128 ASN A CA 1
ATOM 1003 C C . ASN A 1 128 ? 14.551 3.865 4.941 1.00 85.69 128 ASN A C 1
ATOM 1005 O O . ASN A 1 128 ? 14.923 4.263 3.836 1.00 85.69 128 ASN A O 1
ATOM 1009 N N . ALA A 1 129 ? 13.925 2.693 5.096 1.00 91.69 129 ALA A N 1
ATOM 1010 C CA . ALA A 1 129 ? 13.424 1.899 3.976 1.00 91.69 129 ALA A CA 1
ATOM 1011 C C . ALA A 1 129 ? 12.391 2.713 3.187 1.00 91.69 129 ALA A C 1
ATOM 1013 O O . ALA A 1 129 ? 11.433 3.206 3.759 1.00 91.69 129 ALA A O 1
ATOM 1014 N N . LEU A 1 130 ? 12.546 2.877 1.883 1.00 94.31 130 LEU A N 1
ATOM 1015 C CA . LEU A 1 130 ? 11.604 3.615 1.034 1.00 94.31 130 LEU A CA 1
ATOM 1016 C C . LEU A 1 130 ? 10.791 2.684 0.145 1.00 94.31 130 LEU A C 1
ATOM 1018 O O . LEU A 1 130 ? 9.666 3.014 -0.209 1.00 94.31 130 LEU A O 1
ATOM 1022 N N . CYS A 1 131 ? 11.358 1.531 -0.193 1.00 96.69 131 CYS A N 1
ATOM 1023 C CA . CYS A 1 131 ? 10.735 0.554 -1.062 1.00 96.69 131 CYS A CA 1
ATOM 1024 C C . CYS A 1 131 ? 11.219 -0.862 -0.725 1.00 96.69 131 CYS A C 1
ATOM 1026 O O . CYS A 1 131 ? 12.242 -1.035 -0.058 1.00 96.69 131 CYS A O 1
ATOM 1028 N N . ALA A 1 132 ? 10.495 -1.880 -1.168 1.00 96.69 132 ALA A N 1
ATOM 1029 C CA . ALA A 1 132 ? 10.868 -3.274 -1.008 1.00 96.69 132 ALA A CA 1
ATOM 1030 C C . ALA A 1 132 ? 10.245 -4.127 -2.114 1.00 96.69 132 ALA A C 1
ATOM 1032 O O . ALA A 1 132 ? 9.329 -3.702 -2.809 1.00 96.69 132 ALA A O 1
ATOM 1033 N N . CYS A 1 133 ? 10.753 -5.341 -2.281 1.00 95.06 133 CYS A N 1
ATOM 1034 C CA . CYS A 1 133 ? 10.111 -6.366 -3.093 1.00 95.06 133 CYS A CA 1
ATOM 1035 C C . CYS A 1 133 ? 10.434 -7.752 -2.537 1.00 95.06 133 CYS A C 1
ATOM 1037 O O . CYS A 1 133 ? 11.522 -7.990 -1.998 1.00 95.06 133 CYS A O 1
ATOM 1039 N N . VAL A 1 134 ? 9.477 -8.664 -2.670 1.00 93.38 134 VAL A N 1
ATOM 1040 C CA . VAL A 1 134 ? 9.680 -10.074 -2.346 1.00 93.38 134 VAL A CA 1
ATOM 1041 C C . VAL A 1 134 ? 10.437 -10.738 -3.493 1.00 93.38 134 VAL A C 1
ATOM 1043 O O . VAL A 1 134 ? 10.111 -10.534 -4.661 1.00 93.38 134 VAL A O 1
ATOM 1046 N N . LEU A 1 135 ? 11.470 -11.502 -3.152 1.00 92.62 135 LEU A N 1
ATOM 1047 C CA . LEU A 1 135 ? 12.276 -12.291 -4.074 1.00 92.62 135 LEU A CA 1
ATOM 1048 C C . LEU A 1 135 ? 12.000 -13.783 -3.864 1.00 92.62 135 LEU A C 1
ATOM 1050 O O . LEU A 1 135 ? 11.434 -14.210 -2.861 1.00 92.62 135 LEU A O 1
ATOM 1054 N N . GLU A 1 136 ? 12.496 -14.603 -4.783 1.00 84.44 136 GLU A N 1
ATOM 1055 C CA . GLU A 1 136 ? 12.441 -16.059 -4.652 1.00 84.44 136 GLU A CA 1
ATOM 1056 C C . GLU A 1 136 ? 13.227 -16.584 -3.444 1.00 84.44 136 GLU A C 1
ATOM 1058 O O . GLU A 1 136 ? 14.277 -16.028 -3.083 1.00 84.44 136 GLU A O 1
ATOM 1063 N N . ARG A 1 137 ? 12.789 -17.750 -2.942 1.00 80.25 137 ARG A N 1
ATOM 1064 C CA . ARG A 1 137 ? 13.413 -18.510 -1.844 1.00 80.25 137 ARG A CA 1
ATOM 1065 C C . ARG A 1 137 ? 13.453 -17.722 -0.540 1.00 80.25 137 ARG A C 1
ATOM 1067 O O . ARG A 1 137 ? 14.527 -17.507 0.009 1.00 80.25 137 ARG A O 1
ATOM 1074 N N . SER A 1 138 ? 12.299 -17.248 -0.069 1.00 86.50 138 SER A N 1
ATOM 1075 C CA . SER A 1 138 ? 12.204 -16.671 1.283 1.00 86.50 138 SER A CA 1
ATOM 1076 C C . SER A 1 138 ? 13.079 -15.423 1.483 1.00 86.50 138 SER A C 1
ATOM 1078 O O . SER A 1 138 ? 13.601 -15.178 2.573 1.00 86.50 138 SER A O 1
ATOM 1080 N N . ARG A 1 139 ? 13.288 -14.636 0.422 1.00 91.56 139 ARG A N 1
ATOM 1081 C CA . ARG A 1 139 ? 14.166 -13.459 0.435 1.00 91.56 139 ARG A CA 1
ATOM 1082 C C . ARG A 1 139 ? 13.374 -12.195 0.155 1.00 91.56 139 ARG A C 1
ATOM 1084 O O . ARG A 1 139 ? 12.433 -12.195 -0.629 1.00 91.56 139 ARG A O 1
ATOM 1091 N N . VAL A 1 140 ? 13.787 -11.090 0.761 1.00 94.62 140 VAL A N 1
ATOM 1092 C CA . VAL A 1 140 ? 13.188 -9.769 0.544 1.00 94.62 140 VAL A CA 1
ATOM 1093 C C . VAL A 1 140 ? 14.303 -8.778 0.246 1.00 94.62 140 VAL A C 1
ATOM 1095 O O . VAL A 1 140 ? 15.312 -8.735 0.947 1.00 94.62 140 VAL A O 1
ATOM 1098 N N . CYS A 1 141 ? 14.147 -7.970 -0.799 1.00 95.69 141 CYS A N 1
ATOM 1099 C CA . CYS A 1 141 ? 15.040 -6.846 -1.049 1.00 95.69 141 CYS A CA 1
ATOM 1100 C C . CYS A 1 141 ? 14.401 -5.570 -0.515 1.00 95.69 141 CYS A C 1
ATOM 1102 O O . CYS A 1 141 ? 13.267 -5.258 -0.863 1.00 95.69 141 CYS A O 1
ATOM 1104 N N . ILE A 1 142 ? 15.136 -4.827 0.306 1.00 95.88 142 ILE A N 1
ATOM 1105 C CA . ILE A 1 142 ? 14.705 -3.561 0.896 1.00 95.88 142 ILE A CA 1
ATOM 1106 C C . ILE A 1 142 ? 15.598 -2.456 0.335 1.00 95.88 142 ILE A C 1
ATOM 1108 O O . ILE A 1 142 ? 16.821 -2.536 0.425 1.00 95.88 142 ILE A O 1
ATOM 1112 N N . GLY A 1 143 ? 15.000 -1.423 -0.248 1.00 95.69 143 GLY A N 1
ATOM 1113 C CA . GLY A 1 143 ? 15.684 -0.231 -0.737 1.00 95.69 143 GLY A CA 1
ATOM 1114 C C . GLY A 1 143 ? 15.381 0.976 0.141 1.00 95.69 143 GLY A C 1
ATOM 1115 O O . GLY A 1 143 ? 14.259 1.150 0.609 1.00 95.69 143 GLY A O 1
ATOM 1116 N N . GLY A 1 144 ? 16.367 1.835 0.364 1.00 94.19 144 GLY A N 1
ATOM 1117 C CA . GLY A 1 144 ? 16.180 3.073 1.113 1.00 94.19 144 GLY A CA 1
ATOM 1118 C C . GLY A 1 144 ? 17.371 4.013 1.006 1.00 94.19 144 GLY A C 1
ATOM 1119 O O . GLY A 1 144 ? 18.205 3.892 0.104 1.00 94.19 144 GLY A O 1
ATOM 1120 N N . GLU A 1 145 ? 17.487 4.932 1.963 1.00 91.31 145 GLU A N 1
ATOM 1121 C CA . GLU A 1 145 ? 18.570 5.929 1.983 1.00 91.31 145 GLU A CA 1
ATOM 1122 C C . GLU A 1 145 ? 19.972 5.300 1.990 1.00 91.31 145 GLU A C 1
ATOM 1124 O O . GLU A 1 145 ? 20.897 5.806 1.361 1.00 91.31 145 GLU A O 1
ATOM 1129 N N . ALA A 1 146 ? 20.129 4.151 2.654 1.00 89.88 146 ALA A N 1
ATOM 1130 C CA . ALA A 1 146 ? 21.402 3.440 2.754 1.00 89.88 146 ALA A CA 1
ATOM 1131 C C . ALA A 1 146 ? 21.764 2.607 1.507 1.00 89.88 146 ALA A C 1
ATOM 1133 O O . ALA A 1 146 ? 22.854 2.033 1.472 1.00 89.88 146 ALA A O 1
ATOM 1134 N N . GLY A 1 147 ? 20.886 2.537 0.500 1.00 93.38 147 GLY A N 1
ATOM 1135 C CA . GLY A 1 147 ? 21.023 1.661 -0.666 1.00 93.38 147 GLY A CA 1
ATOM 1136 C C . GLY A 1 147 ? 20.066 0.472 -0.617 1.00 93.38 147 GLY A C 1
ATOM 1137 O O . GLY A 1 147 ? 18.988 0.565 -0.030 1.00 93.38 147 GLY A O 1
ATOM 1138 N N . LEU A 1 148 ? 20.457 -0.630 -1.255 1.00 94.81 148 LEU A N 1
ATOM 1139 C CA . LEU A 1 148 ? 19.738 -1.902 -1.190 1.00 94.81 148 LEU A CA 1
ATOM 1140 C C . LEU A 1 148 ? 20.196 -2.712 0.029 1.00 94.81 148 LEU A C 1
ATOM 1142 O O . LEU A 1 148 ? 21.319 -2.568 0.509 1.00 94.81 148 LEU A O 1
ATOM 1146 N N . CYS A 1 149 ? 19.345 -3.602 0.513 1.00 93.62 149 CYS A N 1
ATOM 1147 C CA . CYS A 1 149 ? 19.645 -4.581 1.544 1.00 93.62 149 CYS A CA 1
ATOM 1148 C C . CYS A 1 149 ? 18.907 -5.874 1.201 1.00 93.62 149 CYS A C 1
ATOM 1150 O O . CYS A 1 149 ? 17.706 -5.844 0.934 1.00 93.62 149 CYS A O 1
ATOM 1152 N N . LEU A 1 150 ? 19.621 -6.995 1.175 1.00 94.06 150 LEU A N 1
ATOM 1153 C CA . LEU A 1 150 ? 19.017 -8.312 1.013 1.00 94.06 150 LEU A CA 1
ATOM 1154 C C . LEU A 1 150 ? 18.742 -8.902 2.395 1.00 94.06 150 LEU A C 1
ATOM 1156 O O . LEU A 1 150 ? 19.668 -9.092 3.181 1.00 94.06 150 LEU A O 1
ATOM 1160 N N . LEU A 1 151 ? 17.475 -9.187 2.663 1.00 92.62 151 LEU A N 1
ATOM 1161 C CA . LEU A 1 151 ? 17.007 -9.941 3.811 1.00 92.62 151 LEU A CA 1
ATOM 1162 C C . LEU A 1 151 ? 16.809 -11.394 3.386 1.00 92.62 151 LEU A C 1
ATOM 1164 O O . LEU A 1 151 ? 15.916 -11.698 2.596 1.00 92.62 151 LEU A O 1
ATOM 1168 N N . ASP A 1 152 ? 17.650 -12.276 3.911 1.00 90.88 152 ASP A N 1
ATOM 1169 C CA . ASP A 1 152 ? 17.513 -13.719 3.771 1.00 90.88 152 ASP A CA 1
ATOM 1170 C C . ASP A 1 152 ? 16.866 -14.276 5.034 1.00 90.88 152 ASP A C 1
ATOM 1172 O O . ASP A 1 152 ? 17.464 -14.285 6.118 1.00 90.88 152 ASP A O 1
ATOM 1176 N N . LEU A 1 153 ? 15.609 -14.692 4.902 1.00 87.56 153 LEU A N 1
ATOM 1177 C CA . LEU A 1 153 ? 14.836 -15.136 6.045 1.00 87.56 153 LEU A CA 1
ATOM 1178 C C . LEU A 1 153 ? 15.190 -16.565 6.453 1.00 87.56 153 LEU A C 1
ATOM 1180 O O . LEU A 1 153 ? 15.103 -16.892 7.632 1.00 87.56 153 LEU A O 1
ATOM 1184 N N . GLU A 1 154 ? 15.639 -17.420 5.537 1.00 86.12 154 GLU A N 1
ATOM 1185 C CA . GLU A 1 154 ? 16.074 -18.779 5.879 1.00 86.12 154 GLU A CA 1
ATOM 1186 C C . GLU A 1 154 ? 17.358 -18.742 6.703 1.00 86.12 154 GLU A C 1
ATOM 1188 O O . GLU A 1 154 ? 17.444 -19.381 7.757 1.00 86.12 154 GLU A O 1
ATOM 1193 N N . ARG A 1 155 ? 18.315 -17.912 6.280 1.00 86.50 155 ARG A N 1
ATOM 1194 C CA . ARG A 1 155 ? 19.616 -17.746 6.940 1.00 86.50 155 ARG A CA 1
ATOM 1195 C C . ARG A 1 155 ? 19.594 -16.767 8.110 1.00 86.50 155 ARG A C 1
ATOM 1197 O O . ARG A 1 155 ? 20.569 -16.706 8.854 1.00 86.50 155 ARG A O 1
ATOM 1204 N N . ALA A 1 156 ? 18.500 -16.024 8.286 1.00 85.81 156 ALA A N 1
ATOM 1205 C CA . ALA A 1 156 ? 18.410 -14.905 9.222 1.00 85.81 156 ALA A CA 1
ATOM 1206 C C . ALA A 1 156 ? 19.587 -13.923 9.051 1.00 85.81 156 ALA A C 1
ATOM 1208 O O . ALA A 1 156 ? 20.284 -13.557 10.003 1.00 85.81 156 ALA A O 1
ATOM 1209 N N . GLU A 1 157 ? 19.821 -13.509 7.807 1.00 87.56 157 GLU A N 1
ATOM 1210 C CA . GLU A 1 157 ? 20.948 -12.662 7.426 1.00 87.56 157 GLU A CA 1
ATOM 1211 C C . GLU A 1 157 ? 20.465 -11.397 6.716 1.00 87.56 157 GLU A C 1
ATOM 1213 O O . GLU A 1 157 ? 19.610 -11.432 5.832 1.00 87.56 157 GLU A O 1
ATOM 1218 N N . LEU A 1 158 ? 21.046 -10.265 7.103 1.00 89.88 158 LEU A N 1
ATOM 1219 C CA . LEU A 1 158 ? 20.900 -8.980 6.437 1.00 89.88 158 LEU A CA 1
ATOM 1220 C C . LEU A 1 158 ? 22.203 -8.657 5.718 1.00 89.88 158 LEU A C 1
ATOM 1222 O O . LEU A 1 158 ? 23.253 -8.537 6.347 1.00 89.88 158 LEU A O 1
ATOM 1226 N N . THR A 1 159 ? 22.135 -8.475 4.403 1.00 91.00 159 THR A N 1
ATOM 1227 C CA . THR A 1 159 ? 23.291 -8.147 3.564 1.00 91.00 159 THR A CA 1
ATOM 1228 C C . THR A 1 159 ? 23.114 -6.765 2.928 1.00 91.00 159 THR A C 1
ATOM 1230 O O . THR A 1 159 ? 22.447 -6.635 1.896 1.00 91.00 159 THR A O 1
ATOM 1233 N N . PRO A 1 160 ? 23.715 -5.708 3.505 1.00 90.19 160 PRO A N 1
ATOM 1234 C CA . PRO A 1 160 ? 23.661 -4.368 2.938 1.00 90.19 160 PRO A CA 1
ATOM 1235 C C . PRO A 1 160 ? 24.441 -4.248 1.622 1.00 90.19 160 PRO A C 1
ATOM 1237 O O . PRO A 1 160 ? 25.557 -4.752 1.459 1.00 90.19 160 PRO A O 1
ATOM 1240 N N . ARG A 1 161 ? 23.869 -3.490 0.690 1.00 89.19 161 ARG A N 1
ATOM 1241 C CA . ARG A 1 161 ? 24.416 -3.132 -0.620 1.00 89.19 161 ARG A CA 1
ATOM 1242 C C . ARG A 1 161 ? 24.271 -1.630 -0.822 1.00 89.19 161 ARG A C 1
ATOM 1244 O O . ARG A 1 161 ? 23.322 -1.128 -1.416 1.00 89.19 161 ARG A O 1
ATOM 1251 N N . ARG A 1 162 ? 25.274 -0.904 -0.326 1.00 83.94 162 ARG A N 1
ATOM 1252 C CA . ARG A 1 162 ? 25.320 0.569 -0.362 1.00 83.94 162 ARG A CA 1
ATOM 1253 C C . ARG A 1 162 ? 25.601 1.138 -1.755 1.00 83.94 162 ARG A C 1
ATOM 1255 O O . ARG A 1 162 ? 25.552 2.352 -1.959 1.00 83.94 162 ARG A O 1
ATOM 1262 N N . GLN A 1 163 ? 25.899 0.272 -2.723 1.00 80.19 163 GLN A N 1
ATOM 1263 C CA . GLN A 1 163 ? 26.081 0.666 -4.110 1.00 80.19 16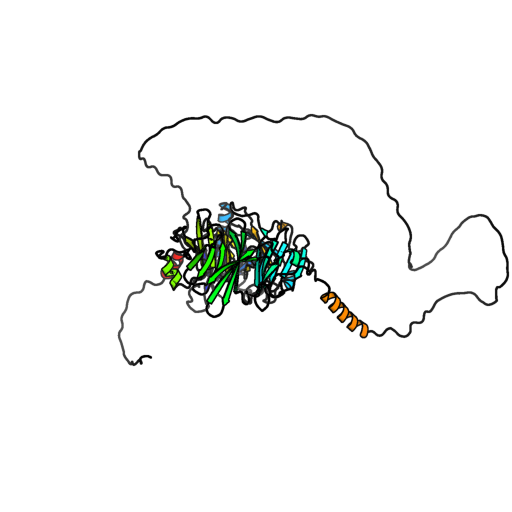3 GLN A CA 1
ATOM 1264 C C . GLN A 1 163 ? 24.788 1.321 -4.614 1.00 80.19 163 GLN A C 1
ATOM 1266 O O . GLN A 1 163 ? 23.699 0.773 -4.479 1.00 80.19 163 GLN A O 1
ATOM 1271 N N . HIS A 1 164 ? 24.917 2.517 -5.188 1.00 85.44 164 HIS A N 1
ATOM 1272 C CA . HIS A 1 164 ? 23.806 3.282 -5.769 1.00 85.44 164 HIS A CA 1
ATOM 1273 C C . HIS A 1 164 ? 22.793 3.889 -4.781 1.00 85.44 164 HIS A C 1
ATOM 1275 O O . HIS A 1 164 ? 21.741 4.346 -5.219 1.00 85.44 164 HIS A O 1
ATOM 1281 N N . ALA A 1 165 ? 23.126 3.994 -3.493 1.00 91.44 165 ALA A N 1
ATOM 1282 C CA . ALA A 1 165 ? 22.331 4.748 -2.523 1.00 91.44 165 ALA A CA 1
ATOM 1283 C C . ALA A 1 165 ? 22.108 6.231 -2.930 1.00 91.44 165 ALA A C 1
ATOM 1285 O O . ALA A 1 165 ? 23.009 6.848 -3.522 1.00 91.44 165 ALA A O 1
ATOM 1286 N N . PRO A 1 166 ? 20.948 6.839 -2.606 1.00 95.94 166 PRO A N 1
ATOM 1287 C CA . PRO A 1 166 ? 19.742 6.217 -2.041 1.00 95.94 166 PRO A CA 1
ATOM 1288 C C . PRO A 1 166 ? 18.921 5.470 -3.104 1.00 95.94 166 PRO A C 1
ATOM 1290 O O . PRO A 1 166 ? 19.019 5.787 -4.288 1.00 95.94 166 PRO A O 1
ATOM 1293 N N . VAL A 1 167 ? 18.092 4.507 -2.697 1.00 97.31 167 VAL A N 1
ATOM 1294 C CA . VAL A 1 167 ? 17.142 3.805 -3.578 1.00 97.31 167 VAL A CA 1
ATOM 1295 C C . VAL A 1 167 ? 15.715 4.146 -3.165 1.00 97.31 167 VAL A C 1
ATOM 1297 O O . VAL A 1 167 ? 15.310 3.858 -2.043 1.00 97.31 167 VAL A O 1
ATOM 1300 N N . THR A 1 168 ? 14.959 4.768 -4.072 1.00 96.56 168 THR A N 1
ATOM 1301 C CA . THR A 1 168 ? 13.614 5.296 -3.776 1.00 96.56 168 THR A CA 1
ATOM 1302 C C . THR A 1 168 ? 12.486 4.401 -4.273 1.00 96.56 168 THR A C 1
ATOM 1304 O O . THR A 1 168 ? 11.371 4.497 -3.777 1.00 96.56 168 THR A O 1
ATOM 1307 N N . THR A 1 169 ? 12.752 3.571 -5.280 1.00 97.06 169 THR A N 1
ATOM 1308 C CA . THR A 1 169 ? 11.764 2.678 -5.896 1.00 97.06 169 THR A CA 1
ATOM 1309 C C . THR A 1 169 ? 12.475 1.419 -6.362 1.00 97.06 169 THR A C 1
ATOM 1311 O O . THR A 1 169 ? 13.567 1.518 -6.931 1.00 97.06 169 THR A O 1
ATOM 1314 N N . VAL A 1 170 ? 11.852 0.262 -6.154 1.00 97.38 170 VAL A N 1
ATOM 1315 C CA . VAL A 1 170 ? 12.298 -1.032 -6.668 1.00 97.38 170 VAL A CA 1
ATOM 1316 C C . VAL A 1 170 ? 11.106 -1.755 -7.273 1.00 97.38 170 VAL A C 1
ATOM 1318 O O . VAL A 1 170 ? 10.038 -1.794 -6.675 1.00 97.38 170 VAL A O 1
ATOM 1321 N N . ALA A 1 171 ? 11.305 -2.325 -8.453 1.00 96.25 171 ALA A N 1
ATOM 1322 C CA . ALA A 1 171 ? 10.383 -3.267 -9.058 1.00 96.25 171 ALA A CA 1
ATOM 1323 C C . ALA A 1 171 ? 11.159 -4.534 -9.426 1.00 96.25 171 ALA A C 1
ATOM 1325 O O . ALA A 1 171 ? 12.231 -4.457 -10.037 1.00 96.25 171 ALA A O 1
ATOM 1326 N N . TYR A 1 172 ? 10.643 -5.692 -9.026 1.00 95.38 172 TYR A N 1
ATOM 1327 C CA . TYR A 1 172 ? 11.240 -6.984 -9.337 1.00 95.38 172 TYR A CA 1
ATOM 1328 C C . TYR A 1 172 ? 10.565 -7.588 -10.568 1.00 95.38 172 TYR A C 1
ATOM 1330 O O . TYR A 1 172 ? 9.341 -7.627 -10.645 1.00 95.38 172 TYR A O 1
ATOM 1338 N N . VAL A 1 173 ? 11.365 -8.060 -11.525 1.00 94.75 173 VAL A N 1
ATOM 1339 C CA . VAL A 1 173 ? 10.900 -8.813 -12.694 1.00 94.75 173 VAL A CA 1
ATOM 1340 C C . VAL A 1 173 ? 11.429 -10.249 -12.577 1.00 94.75 173 VAL A C 1
ATOM 1342 O O . VAL A 1 173 ? 12.573 -10.505 -12.976 1.00 94.75 173 VAL A O 1
ATOM 1345 N N . PRO A 1 174 ? 10.638 -11.187 -12.014 1.00 91.81 174 PRO A N 1
ATOM 1346 C CA . PRO A 1 174 ? 11.088 -12.551 -11.733 1.00 91.81 174 PRO A CA 1
ATOM 1347 C C . PRO A 1 174 ? 11.579 -13.309 -12.963 1.00 91.81 174 PRO A C 1
ATOM 1349 O O . PRO A 1 174 ? 12.640 -13.932 -12.934 1.00 91.81 174 PRO A O 1
ATOM 1352 N N . GLN A 1 175 ? 10.862 -13.179 -14.079 1.00 91.38 175 GLN A N 1
ATOM 1353 C CA . GLN A 1 175 ? 11.155 -13.876 -15.333 1.00 91.38 175 GLN A CA 1
ATOM 1354 C C . GLN A 1 175 ? 12.528 -13.499 -15.910 1.00 91.38 175 GLN A C 1
ATOM 1356 O O . GLN A 1 175 ? 13.144 -14.286 -16.625 1.00 91.38 175 GLN A O 1
ATOM 1361 N N . GLU A 1 176 ? 13.037 -12.317 -15.552 1.00 92.44 176 GLU A N 1
ATOM 1362 C CA . GLU A 1 176 ? 14.320 -11.785 -16.021 1.00 92.44 176 GLU A CA 1
ATOM 1363 C C . GLU A 1 176 ? 15.413 -11.788 -14.938 1.00 92.44 176 GLU A C 1
ATOM 1365 O O . GLU A 1 176 ? 16.545 -11.352 -15.192 1.00 92.44 176 GLU A O 1
ATOM 1370 N N . GLN A 1 177 ? 15.087 -12.274 -13.731 1.00 93.19 177 GLN A N 1
ATOM 1371 C CA . GLN A 1 177 ? 15.949 -12.274 -12.543 1.00 93.19 177 GLN A CA 1
ATOM 1372 C C . GLN A 1 177 ? 16.621 -10.908 -12.307 1.00 93.19 177 GLN A C 1
ATOM 1374 O O . GLN A 1 177 ? 17.839 -10.796 -12.096 1.00 93.19 177 GLN A O 1
ATOM 1379 N N . LEU A 1 178 ? 15.820 -9.844 -12.405 1.00 95.25 178 LEU A N 1
ATOM 1380 C CA . LEU A 1 178 ? 16.301 -8.470 -12.492 1.00 95.25 178 LEU A CA 1
ATOM 1381 C C . LEU A 1 178 ? 15.464 -7.535 -11.618 1.00 95.25 178 LEU A C 1
ATOM 1383 O O . LEU A 1 178 ? 14.236 -7.560 -11.656 1.00 95.25 178 LEU A O 1
ATOM 1387 N N . LEU A 1 179 ? 16.142 -6.664 -10.877 1.00 96.94 179 LEU A N 1
ATOM 1388 C CA . LEU A 1 179 ? 15.533 -5.503 -10.243 1.00 96.94 179 LEU A CA 1
ATOM 1389 C C . LEU A 1 179 ? 15.682 -4.286 -11.152 1.00 96.94 179 LEU A C 1
ATOM 1391 O O . LEU A 1 179 ? 16.763 -4.018 -11.687 1.00 96.94 179 LEU A O 1
ATOM 1395 N N . VAL A 1 180 ? 14.615 -3.508 -11.260 1.00 98.00 180 VAL A N 1
ATOM 1396 C CA . VAL A 1 180 ? 14.630 -2.180 -11.864 1.00 98.00 180 VAL A CA 1
ATOM 1397 C C . VAL A 1 180 ? 14.455 -1.172 -10.736 1.00 98.00 180 VAL A C 1
ATOM 1399 O O . VAL A 1 180 ? 13.456 -1.203 -10.022 1.00 98.00 180 VAL A O 1
ATOM 1402 N N . VAL A 1 181 ? 15.450 -0.308 -10.528 1.00 98.19 181 VAL A N 1
ATOM 1403 C CA . VAL A 1 181 ? 15.480 0.608 -9.375 1.00 98.19 181 VAL A CA 1
ATOM 1404 C C . VAL A 1 181 ? 15.640 2.057 -9.799 1.00 98.19 181 VAL A C 1
ATOM 1406 O O . VAL A 1 181 ? 16.420 2.342 -10.706 1.00 98.19 181 VAL A O 1
ATOM 1409 N N . ILE A 1 182 ? 14.982 2.986 -9.102 1.00 98.38 182 ILE A N 1
ATOM 1410 C CA . ILE A 1 182 ? 15.334 4.414 -9.144 1.00 98.38 182 ILE A CA 1
ATOM 1411 C C . ILE A 1 182 ? 16.334 4.677 -8.022 1.00 98.38 182 ILE A C 1
ATOM 1413 O O . ILE A 1 182 ? 16.023 4.496 -6.844 1.00 98.38 182 ILE A O 1
ATOM 1417 N N . ALA A 1 183 ? 17.547 5.089 -8.395 1.00 97.44 183 ALA A N 1
ATOM 1418 C CA . ALA A 1 183 ? 18.677 5.095 -7.479 1.00 97.44 183 ALA A CA 1
ATOM 1419 C C . ALA A 1 183 ? 19.641 6.285 -7.661 1.00 97.44 183 ALA A C 1
ATOM 1421 O O . ALA A 1 183 ? 19.857 6.815 -8.764 1.00 97.44 183 ALA A O 1
ATOM 1422 N N . GLY A 1 184 ? 20.320 6.643 -6.574 1.00 95.81 184 GLY A N 1
ATOM 1423 C CA . GLY A 1 184 ? 21.300 7.718 -6.474 1.00 95.81 184 GLY A CA 1
ATOM 1424 C C . GLY A 1 184 ? 20.690 9.121 -6.474 1.00 95.81 184 GLY A C 1
ATOM 1425 O O . GLY A 1 184 ? 19.551 9.333 -6.879 1.00 95.81 184 GLY A O 1
ATOM 1426 N N . ARG A 1 185 ? 21.501 10.123 -6.109 1.00 93.56 185 ARG A N 1
ATOM 1427 C CA . ARG A 1 185 ? 21.090 11.545 -6.078 1.00 93.56 185 ARG A CA 1
ATOM 1428 C C . ARG A 1 185 ? 20.527 12.060 -7.408 1.00 93.56 185 ARG A C 1
ATOM 1430 O O . ARG A 1 185 ? 19.627 12.886 -7.424 1.00 93.56 185 ARG A O 1
ATOM 1437 N N . GLY A 1 186 ? 21.039 11.552 -8.531 1.00 94.62 186 GLY A N 1
ATOM 1438 C CA . GLY A 1 186 ? 20.536 11.885 -9.868 1.00 94.62 186 GLY A CA 1
ATOM 1439 C C . GLY A 1 186 ? 19.224 11.192 -10.254 1.00 94.62 186 GLY A C 1
ATOM 1440 O O . GLY A 1 186 ? 18.761 11.413 -11.371 1.00 94.62 186 GLY A O 1
ATOM 1441 N N . ARG A 1 187 ? 18.663 10.340 -9.379 1.00 96.88 187 ARG A N 1
ATOM 1442 C CA . ARG A 1 187 ? 17.456 9.531 -9.608 1.00 96.88 187 ARG A CA 1
ATOM 1443 C C . ARG A 1 187 ? 17.486 8.837 -10.967 1.00 96.88 187 ARG A C 1
ATOM 1445 O O . ARG A 1 187 ? 16.606 9.032 -11.796 1.00 96.88 187 ARG A O 1
ATOM 1452 N N . HIS A 1 188 ? 18.561 8.094 -11.220 1.00 97.50 188 HIS A N 1
ATOM 1453 C CA . HIS A 1 188 ? 18.690 7.314 -12.447 1.00 97.50 188 HIS A CA 1
ATOM 1454 C C . HIS A 1 188 ? 18.078 5.938 -12.242 1.00 97.50 188 HIS A C 1
ATOM 1456 O O . HIS A 1 188 ? 18.291 5.318 -11.196 1.00 97.50 188 HIS A O 1
ATOM 1462 N N . VAL A 1 189 ? 17.426 5.431 -13.279 1.00 98.25 189 VAL A N 1
ATOM 1463 C CA . VAL A 1 189 ? 17.052 4.028 -13.354 1.00 98.25 189 VAL A CA 1
ATOM 1464 C C . VAL A 1 189 ? 18.306 3.168 -13.506 1.00 98.25 189 VAL A C 1
ATOM 1466 O O . VAL A 1 189 ? 19.237 3.506 -14.250 1.00 98.25 189 VAL A O 1
ATOM 1469 N N . ARG A 1 190 ? 18.352 2.060 -12.770 1.00 97.62 190 ARG A N 1
ATOM 1470 C CA . ARG A 1 190 ? 19.380 1.027 -12.898 1.00 97.62 190 ARG A CA 1
ATOM 1471 C C . ARG A 1 190 ? 18.748 -0.349 -13.001 1.00 97.62 190 ARG A C 1
ATOM 1473 O O . ARG A 1 190 ? 17.750 -0.619 -12.340 1.00 97.62 190 ARG A O 1
ATOM 1480 N N . LEU A 1 191 ? 19.374 -1.199 -13.805 1.00 97.69 191 LEU A N 1
ATOM 1481 C CA . LEU A 1 191 ? 19.069 -2.621 -13.891 1.00 97.69 191 LEU A CA 1
ATOM 1482 C C . LEU A 1 191 ? 20.079 -3.368 -13.027 1.00 97.69 191 LEU A C 1
ATOM 1484 O O . LEU A 1 191 ? 21.281 -3.329 -13.304 1.00 97.69 191 LEU A O 1
ATOM 1488 N N . VAL A 1 192 ? 19.588 -4.007 -11.970 1.00 96.69 192 VAL A N 1
ATOM 1489 C CA . VAL A 1 192 ? 20.390 -4.711 -10.969 1.00 96.69 192 VAL A CA 1
ATOM 1490 C C . VAL A 1 192 ? 20.036 -6.198 -11.047 1.00 96.69 192 VAL A C 1
ATOM 1492 O O . VAL A 1 192 ? 18.951 -6.589 -10.617 1.00 96.69 192 VAL A O 1
ATOM 1495 N N . PRO A 1 193 ? 20.902 -7.053 -11.620 1.00 94.81 193 PRO A N 1
ATOM 1496 C CA . PRO A 1 193 ? 20.707 -8.502 -11.573 1.00 94.81 193 PRO A CA 1
ATOM 1497 C C . PRO A 1 193 ? 20.608 -8.984 -10.124 1.00 94.81 193 PRO A C 1
ATOM 1499 O O . PRO A 1 193 ? 21.390 -8.522 -9.296 1.00 94.81 193 PRO A O 1
ATOM 1502 N N . ILE A 1 194 ? 19.730 -9.947 -9.809 1.00 93.62 194 ILE A N 1
ATOM 1503 C CA . ILE A 1 194 ? 19.576 -10.427 -8.416 1.00 93.62 194 ILE A CA 1
ATOM 1504 C C . ILE A 1 194 ? 20.917 -10.876 -7.822 1.00 93.62 194 ILE A C 1
ATOM 1506 O O . ILE A 1 194 ? 21.221 -10.572 -6.674 1.00 93.62 194 ILE A O 1
ATOM 1510 N N . ARG A 1 195 ? 21.767 -11.530 -8.623 1.00 92.06 195 ARG A N 1
ATOM 1511 C CA . ARG A 1 195 ? 23.116 -11.960 -8.213 1.00 92.06 195 ARG A CA 1
ATOM 1512 C C . ARG A 1 195 ? 24.010 -10.819 -7.693 1.00 92.06 195 ARG A C 1
ATOM 1514 O O . ARG A 1 195 ? 24.902 -11.076 -6.890 1.00 92.06 195 ARG A O 1
ATOM 1521 N N . ALA A 1 196 ? 23.763 -9.567 -8.088 1.00 92.75 196 ALA A N 1
ATOM 1522 C CA . ALA A 1 196 ? 24.491 -8.401 -7.576 1.00 92.75 196 ALA A CA 1
ATOM 1523 C C . ALA A 1 196 ? 24.179 -8.105 -6.096 1.00 92.75 196 ALA A C 1
ATOM 1525 O O . ALA A 1 196 ? 24.969 -7.477 -5.389 1.00 92.75 196 ALA A O 1
ATOM 1526 N N . LEU A 1 197 ? 23.051 -8.609 -5.582 1.00 91.44 197 LEU A N 1
ATOM 1527 C CA . LEU A 1 197 ? 22.735 -8.537 -4.156 1.00 91.44 197 LEU A CA 1
ATOM 1528 C C . LEU A 1 197 ? 23.670 -9.412 -3.312 1.00 91.44 197 LEU A C 1
ATOM 1530 O O . LEU A 1 197 ? 23.882 -9.125 -2.140 1.00 91.44 197 LEU A O 1
ATOM 1534 N N . GLU A 1 198 ? 24.302 -10.427 -3.897 1.00 88.00 198 GLU A N 1
ATOM 1535 C CA . GLU A 1 198 ? 25.180 -11.378 -3.201 1.00 88.00 198 GLU A CA 1
ATOM 1536 C C . GLU A 1 198 ? 26.659 -11.168 -3.564 1.00 88.00 198 GLU A C 1
ATOM 1538 O O . GLU A 1 198 ? 27.526 -11.281 -2.697 1.00 88.00 198 GLU A O 1
ATOM 1543 N N . CYS A 1 199 ? 26.941 -10.766 -4.805 1.00 87.19 199 CYS A N 1
ATOM 1544 C CA . CYS A 1 199 ? 28.285 -10.558 -5.335 1.00 87.19 199 CYS A CA 1
ATOM 1545 C C . CYS A 1 199 ? 28.468 -9.111 -5.823 1.00 87.19 199 CYS A C 1
ATOM 1547 O O . CYS A 1 199 ? 27.813 -8.683 -6.769 1.00 87.19 199 CYS A O 1
ATOM 1549 N N . ALA A 1 200 ? 29.383 -8.362 -5.196 1.00 82.12 200 ALA A N 1
ATOM 1550 C CA . ALA A 1 200 ? 29.619 -6.949 -5.517 1.00 82.12 200 ALA A CA 1
ATOM 1551 C C . ALA A 1 200 ? 30.334 -6.721 -6.862 1.00 82.12 200 ALA A C 1
ATOM 1553 O O . ALA A 1 200 ? 30.321 -5.606 -7.375 1.00 82.12 200 ALA A O 1
ATOM 1554 N N . GLU A 1 201 ? 30.944 -7.761 -7.433 1.00 85.88 201 GLU A N 1
ATOM 1555 C CA . GLU A 1 201 ? 31.619 -7.702 -8.737 1.00 85.88 201 GLU A CA 1
ATOM 1556 C C . GLU A 1 201 ? 30.627 -7.684 -9.906 1.00 85.88 201 GLU A C 1
ATOM 1558 O O . GLU A 1 201 ? 30.985 -7.327 -11.026 1.00 85.88 201 GLU A O 1
ATOM 1563 N N . VAL A 1 202 ? 29.364 -8.057 -9.670 1.00 90.25 202 VAL A N 1
ATOM 1564 C CA . VAL A 1 202 ? 28.348 -8.030 -10.721 1.00 90.25 202 VAL A CA 1
ATOM 1565 C C . VAL A 1 202 ? 27.968 -6.587 -11.031 1.00 90.25 202 VAL A C 1
ATOM 1567 O O . VAL A 1 202 ? 27.343 -5.895 -10.228 1.00 90.25 202 VAL A O 1
ATOM 1570 N N . GLU A 1 203 ? 28.268 -6.160 -12.253 1.00 89.62 203 GLU A N 1
ATOM 1571 C CA . GLU A 1 203 ? 27.932 -4.819 -12.711 1.00 89.62 203 GLU A CA 1
ATOM 1572 C C . GLU A 1 203 ? 26.421 -4.594 -12.871 1.00 89.62 203 GLU A C 1
ATOM 1574 O O . GLU A 1 203 ? 25.662 -5.446 -13.346 1.00 89.62 203 GLU A O 1
ATOM 1579 N N . CYS A 1 204 ? 26.000 -3.384 -12.501 1.00 93.38 204 CYS A N 1
ATOM 1580 C CA . CYS A 1 204 ? 24.646 -2.880 -12.690 1.00 93.38 204 CYS A CA 1
ATOM 1581 C C . CYS A 1 204 ? 24.607 -1.914 -13.878 1.00 93.38 204 CYS A C 1
ATOM 1583 O O . CYS A 1 204 ? 25.480 -1.056 -14.028 1.00 93.38 204 CYS A O 1
ATOM 1585 N N . ILE A 1 205 ? 23.551 -1.977 -14.688 1.00 95.62 205 ILE A N 1
ATOM 1586 C CA . ILE A 1 205 ? 23.437 -1.143 -15.892 1.00 95.62 205 ILE A CA 1
ATOM 1587 C C . ILE A 1 205 ? 22.724 0.158 -15.540 1.00 95.62 205 ILE A C 1
ATOM 1589 O O . ILE A 1 205 ? 21.588 0.147 -15.069 1.00 95.62 205 ILE A O 1
ATOM 1593 N N . LYS A 1 206 ? 23.371 1.299 -15.799 1.00 96.38 206 LYS A N 1
ATOM 1594 C CA . LYS A 1 206 ? 22.800 2.635 -15.573 1.00 96.38 206 LYS A CA 1
ATOM 1595 C C . LYS A 1 206 ? 22.104 3.169 -16.827 1.00 96.38 206 LYS A C 1
ATOM 1597 O O . LYS A 1 206 ? 22.692 3.208 -17.903 1.00 96.38 206 LYS A O 1
ATOM 1602 N N . LEU A 1 207 ? 20.880 3.670 -16.664 1.00 96.69 207 LEU A N 1
ATOM 1603 C CA . LEU A 1 207 ? 20.143 4.417 -17.686 1.00 96.69 207 LEU A CA 1
ATOM 1604 C C . LEU A 1 207 ? 20.501 5.904 -17.570 1.00 96.69 207 LEU A C 1
ATOM 1606 O O . LEU A 1 207 ? 19.911 6.633 -16.766 1.00 96.69 207 LEU A O 1
ATOM 1610 N N . ALA A 1 208 ? 21.496 6.378 -18.319 1.00 94.25 208 ALA A N 1
ATOM 1611 C CA . ALA A 1 208 ? 21.924 7.778 -18.248 1.00 94.25 208 ALA A CA 1
ATOM 1612 C C . ALA A 1 208 ? 20.796 8.752 -18.643 1.00 94.25 208 ALA A C 1
ATOM 1614 O O . ALA A 1 208 ? 20.603 9.775 -17.983 1.00 94.25 208 ALA A O 1
ATOM 1615 N N . GLU A 1 209 ? 19.997 8.376 -19.641 1.00 92.56 209 GLU A N 1
ATOM 1616 C CA . GLU A 1 209 ? 18.859 9.115 -20.192 1.00 92.56 209 GLU A CA 1
ATOM 1617 C C . GLU A 1 209 ? 17.667 9.252 -19.228 1.00 92.56 209 GLU A C 1
ATOM 1619 O O . GLU A 1 209 ? 16.795 10.097 -19.431 1.00 92.56 209 GLU A O 1
ATOM 1624 N N . SER A 1 210 ? 17.645 8.449 -18.159 1.00 96.12 210 SER A N 1
ATOM 1625 C CA . SER A 1 210 ? 16.594 8.445 -17.131 1.00 96.12 210 SER A CA 1
ATOM 1626 C C . SER A 1 210 ? 16.875 9.390 -15.955 1.00 96.12 210 SER A C 1
ATOM 1628 O O . SER A 1 210 ? 16.280 9.249 -14.890 1.00 96.12 210 SER A O 1
ATOM 1630 N N . LYS A 1 211 ? 17.818 10.333 -16.104 1.00 95.69 211 LYS A N 1
ATOM 1631 C CA . LYS A 1 211 ? 18.138 11.318 -15.059 1.00 95.69 211 LYS A CA 1
ATOM 1632 C C . LYS A 1 211 ? 16.863 12.025 -14.585 1.00 95.69 211 LYS A C 1
ATOM 1634 O O . LYS A 1 211 ? 16.114 12.551 -15.404 1.00 95.69 211 LYS A O 1
ATOM 1639 N N . GLY A 1 212 ? 16.663 12.084 -13.269 1.00 95.81 212 GLY A N 1
ATOM 1640 C CA . GLY A 1 212 ? 15.483 12.715 -12.680 1.00 95.81 212 GLY A CA 1
ATOM 1641 C C . GLY A 1 212 ? 14.200 11.891 -12.825 1.00 95.81 212 GLY A C 1
ATOM 1642 O O . GLY A 1 212 ? 13.124 12.480 -12.907 1.00 95.81 212 GLY A O 1
ATOM 1643 N N . ALA A 1 213 ? 14.296 10.556 -12.872 1.00 97.94 213 ALA A N 1
ATOM 1644 C CA . ALA A 1 213 ? 13.128 9.682 -12.909 1.00 97.94 213 ALA A CA 1
ATOM 1645 C C . ALA A 1 213 ? 12.210 9.942 -11.702 1.00 97.94 213 ALA A C 1
ATOM 1647 O O . ALA A 1 213 ? 12.649 9.971 -10.545 1.00 97.94 213 ALA A O 1
ATOM 1648 N N . LEU A 1 214 ? 10.926 10.148 -11.984 1.00 96.69 214 LEU A N 1
ATOM 1649 C CA . LEU A 1 214 ? 9.894 10.453 -10.997 1.00 96.69 214 LEU A CA 1
ATOM 1650 C C . LEU A 1 214 ? 9.229 9.183 -10.477 1.00 96.69 214 LEU A C 1
ATOM 1652 O O . LEU A 1 214 ? 9.095 9.027 -9.268 1.00 96.69 214 LEU A O 1
ATOM 1656 N N . SER A 1 215 ? 8.854 8.290 -11.392 1.00 96.56 215 SER A N 1
ATOM 1657 C CA . SER A 1 215 ? 8.146 7.043 -11.112 1.00 96.56 215 SER A CA 1
ATOM 1658 C C . SER A 1 215 ? 8.581 5.960 -12.105 1.00 96.56 215 SER A C 1
ATOM 1660 O O . SER A 1 215 ? 9.116 6.259 -13.181 1.00 96.56 215 SER A O 1
ATOM 1662 N N . LEU A 1 216 ? 8.386 4.711 -11.703 1.00 96.81 216 LEU A N 1
ATOM 1663 C CA . LEU A 1 216 ? 8.752 3.501 -12.417 1.00 96.81 216 LEU A CA 1
ATOM 1664 C C . LEU A 1 216 ? 7.623 2.491 -12.214 1.00 96.81 216 LEU A C 1
ATOM 1666 O O . LEU A 1 216 ? 7.223 2.289 -11.077 1.00 96.81 216 LEU A O 1
ATOM 1670 N N . ALA A 1 217 ? 7.193 1.830 -13.284 1.00 96.12 217 ALA A N 1
ATOM 1671 C CA . ALA A 1 217 ? 6.333 0.650 -13.213 1.00 96.12 217 ALA A CA 1
ATOM 1672 C C . ALA A 1 217 ? 6.987 -0.480 -14.012 1.00 96.12 217 ALA A C 1
ATOM 1674 O O . ALA A 1 217 ? 7.540 -0.223 -15.084 1.00 96.12 217 ALA A O 1
ATOM 1675 N N . ALA A 1 218 ? 6.939 -1.716 -13.521 1.00 95.00 218 ALA A N 1
ATOM 1676 C CA . ALA A 1 218 ? 7.439 -2.887 -14.239 1.00 95.00 218 ALA A CA 1
ATOM 1677 C C . ALA A 1 218 ? 6.358 -3.959 -14.328 1.00 95.00 218 ALA A C 1
ATOM 1679 O O . ALA A 1 218 ? 5.485 -4.040 -13.472 1.00 95.00 218 ALA A O 1
ATOM 1680 N N . GLY A 1 219 ? 6.407 -4.766 -15.380 1.00 91.88 219 GLY A N 1
ATOM 1681 C CA . GLY A 1 219 ? 5.325 -5.692 -15.673 1.00 91.88 219 GLY A CA 1
ATOM 1682 C C . GLY A 1 219 ? 5.381 -6.251 -17.093 1.00 91.88 219 GLY A C 1
ATOM 1683 O O . GLY A 1 219 ? 6.345 -6.015 -17.830 1.00 91.88 219 GLY A O 1
ATOM 1684 N N . PRO A 1 220 ? 4.362 -7.029 -17.482 1.00 90.00 220 PRO A N 1
ATOM 1685 C CA . PRO A 1 220 ? 4.279 -7.616 -18.811 1.00 90.00 220 PRO A CA 1
ATOM 1686 C C . PRO A 1 220 ? 3.995 -6.547 -19.878 1.00 90.00 220 PRO A C 1
ATOM 1688 O O . PRO A 1 220 ? 3.082 -5.733 -19.733 1.00 90.00 220 PRO A O 1
ATOM 1691 N N . LEU A 1 221 ? 4.738 -6.597 -20.987 1.00 88.44 221 LEU A N 1
ATOM 1692 C CA . LEU A 1 221 ? 4.498 -5.784 -22.189 1.00 88.44 221 LEU A CA 1
ATOM 1693 C C . LEU A 1 221 ? 3.631 -6.512 -23.234 1.00 88.44 221 LEU A C 1
ATOM 1695 O O . LEU A 1 221 ? 3.212 -5.905 -24.213 1.00 88.44 221 LEU A O 1
ATOM 1699 N N . GLY A 1 222 ? 3.347 -7.802 -23.017 1.00 81.88 222 GLY A N 1
ATOM 1700 C CA . GLY A 1 222 ? 2.586 -8.677 -23.917 1.00 81.88 222 GLY A CA 1
ATOM 1701 C C . GLY A 1 222 ? 3.417 -9.866 -24.413 1.00 81.88 222 GLY A C 1
ATOM 1702 O O . GLY A 1 222 ? 4.638 -9.825 -24.381 1.00 81.88 222 GLY A O 1
ATOM 1703 N N . HIS A 1 223 ? 2.760 -10.945 -24.857 1.00 71.75 223 HIS A N 1
ATOM 1704 C CA . HIS A 1 223 ? 3.376 -12.124 -25.496 1.00 71.75 223 HIS A CA 1
ATOM 1705 C C . HIS A 1 223 ? 4.698 -12.621 -24.864 1.00 71.75 223 HIS A C 1
ATOM 1707 O O . HIS A 1 223 ? 5.696 -12.788 -25.563 1.00 71.75 223 HIS A O 1
ATOM 1713 N N . SER A 1 224 ? 4.702 -12.860 -23.548 1.00 80.88 224 SER A N 1
ATOM 1714 C CA . SER A 1 224 ? 5.874 -13.299 -22.766 1.00 80.88 224 SER A CA 1
ATOM 1715 C C . SER A 1 224 ? 7.008 -12.271 -22.603 1.00 80.88 224 SER A C 1
ATOM 1717 O O . SER A 1 224 ? 7.992 -12.579 -21.931 1.00 80.88 224 SER A O 1
ATOM 1719 N N . ALA A 1 225 ? 6.899 -11.066 -23.165 1.00 89.50 225 ALA A N 1
ATOM 1720 C CA . ALA A 1 225 ? 7.870 -10.001 -22.951 1.00 89.50 225 ALA A CA 1
ATOM 1721 C C . ALA A 1 225 ? 7.577 -9.248 -21.647 1.00 89.50 225 ALA A C 1
ATOM 1723 O O . ALA A 1 225 ? 6.430 -8.892 -21.346 1.00 89.50 225 ALA A O 1
ATOM 1724 N N . HIS A 1 226 ? 8.637 -8.963 -20.896 1.00 92.94 226 HIS A N 1
ATOM 1725 C CA . HIS A 1 226 ? 8.590 -8.178 -19.670 1.00 92.94 226 HIS A CA 1
ATOM 1726 C C . HIS A 1 226 ? 9.391 -6.894 -19.839 1.00 92.94 226 HIS A C 1
ATOM 1728 O O . HIS A 1 226 ? 10.375 -6.830 -20.578 1.00 92.94 226 HIS A O 1
ATOM 1734 N N . GLY A 1 227 ? 8.967 -5.849 -19.145 1.00 94.75 227 GLY A N 1
ATOM 1735 C CA . GLY A 1 227 ? 9.572 -4.546 -19.296 1.00 94.75 227 GLY A CA 1
ATOM 1736 C C . GLY A 1 227 ? 9.245 -3.605 -18.164 1.00 94.75 227 GLY A C 1
ATOM 1737 O O . GLY A 1 227 ? 8.707 -3.990 -17.125 1.00 94.75 227 GLY A O 1
ATOM 1738 N N . PHE A 1 228 ? 9.607 -2.350 -18.379 1.00 96.75 228 PHE A N 1
ATOM 1739 C CA . PHE A 1 228 ? 9.364 -1.287 -17.426 1.00 96.75 228 PHE A CA 1
ATOM 1740 C C . PHE A 1 228 ? 9.146 0.053 -18.124 1.00 96.75 228 PHE A C 1
ATOM 1742 O O . PHE A 1 228 ? 9.737 0.350 -19.164 1.00 96.75 228 PHE A O 1
ATOM 1749 N N . ALA A 1 229 ? 8.302 0.879 -17.519 1.00 97.31 229 ALA A N 1
ATOM 1750 C CA . ALA A 1 229 ? 8.019 2.243 -17.923 1.00 97.31 229 ALA A CA 1
ATOM 1751 C C . ALA A 1 229 ? 8.645 3.219 -16.925 1.00 97.31 229 ALA A C 1
ATOM 1753 O O . ALA A 1 229 ? 8.538 3.036 -15.715 1.00 97.31 229 ALA A O 1
ATOM 1754 N N . VAL A 1 230 ? 9.285 4.270 -17.431 1.00 98.06 230 VAL A N 1
ATOM 1755 C CA . VAL A 1 230 ? 9.954 5.300 -16.629 1.00 98.06 230 VAL A CA 1
ATOM 1756 C C . VAL A 1 230 ? 9.355 6.656 -16.953 1.00 98.06 230 VAL A C 1
ATOM 1758 O O . VAL A 1 230 ? 9.444 7.116 -18.094 1.00 98.06 230 VAL A O 1
ATOM 1761 N N . LEU A 1 231 ? 8.804 7.320 -15.939 1.00 98.00 231 LEU A N 1
ATOM 1762 C CA . LEU A 1 231 ? 8.318 8.692 -16.037 1.00 98.00 231 LEU A CA 1
ATOM 1763 C C . LEU A 1 231 ? 9.433 9.676 -15.674 1.00 98.00 231 LEU A C 1
ATOM 1765 O O . LEU A 1 231 ? 9.948 9.656 -14.555 1.00 98.00 231 LEU A O 1
ATOM 1769 N N . CYS A 1 232 ? 9.744 10.599 -16.581 1.00 96.75 232 CYS A N 1
ATOM 1770 C CA . CYS A 1 232 ? 10.658 11.713 -16.337 1.00 96.75 232 CYS A CA 1
ATOM 1771 C C . CYS A 1 232 ? 9.976 13.049 -16.650 1.00 96.75 232 CYS A C 1
ATOM 1773 O O . CYS A 1 232 ? 9.208 13.154 -17.606 1.00 96.75 232 CYS A O 1
ATOM 1775 N N . LYS A 1 233 ? 10.325 14.103 -15.905 1.00 93.56 233 LYS A N 1
ATOM 1776 C CA . LYS A 1 233 ? 10.000 15.484 -16.286 1.00 93.56 233 LYS A CA 1
ATOM 1777 C C . LYS A 1 233 ? 11.184 16.082 -17.043 1.00 93.56 233 LYS A C 1
ATOM 1779 O O . LYS A 1 233 ? 12.264 16.242 -16.477 1.00 93.56 233 LYS A O 1
ATOM 1784 N N . LYS A 1 234 ? 10.993 16.388 -18.326 1.00 89.44 234 LYS A N 1
ATOM 1785 C CA . LYS A 1 234 ? 12.000 17.008 -19.198 1.00 89.44 234 LYS A CA 1
ATOM 1786 C C . LYS A 1 234 ? 11.490 18.374 -19.638 1.00 89.44 234 LYS A C 1
ATOM 1788 O O . LYS A 1 234 ? 10.478 18.452 -20.329 1.00 89.44 234 LYS A O 1
ATOM 1793 N N . GLN A 1 235 ? 12.198 19.440 -19.259 1.00 87.44 235 GLN A N 1
ATOM 1794 C CA . GLN A 1 235 ? 11.780 20.821 -19.533 1.00 87.44 235 GLN A CA 1
ATOM 1795 C C . GLN A 1 235 ? 10.321 21.039 -19.069 1.00 87.44 235 GLN A C 1
ATOM 1797 O O . GLN A 1 235 ? 10.018 20.830 -17.893 1.00 87.44 235 GLN A O 1
ATOM 1802 N N . ASN A 1 236 ? 9.415 21.368 -19.993 1.00 87.81 236 ASN A N 1
ATOM 1803 C CA . ASN A 1 236 ? 7.995 21.616 -19.734 1.00 87.81 236 ASN A CA 1
ATOM 1804 C C . ASN A 1 236 ? 7.091 20.424 -20.095 1.00 87.81 236 ASN A C 1
ATOM 1806 O O . ASN A 1 236 ? 5.904 20.609 -20.344 1.00 87.81 236 ASN A O 1
ATOM 1810 N N . ALA A 1 237 ? 7.632 19.203 -20.157 1.00 93.31 237 ALA A N 1
ATOM 1811 C CA . ALA A 1 237 ? 6.871 18.011 -20.518 1.00 93.31 237 ALA A CA 1
ATOM 1812 C C . ALA A 1 237 ? 7.141 16.827 -19.591 1.00 93.31 237 ALA A C 1
ATOM 1814 O O . ALA A 1 237 ? 8.251 16.627 -19.090 1.00 93.31 237 ALA A O 1
ATOM 1815 N N . TYR A 1 238 ? 6.113 16.003 -19.419 1.00 96.00 238 TYR A N 1
ATOM 1816 C CA . TYR A 1 238 ? 6.227 14.684 -18.817 1.00 96.00 238 TYR A CA 1
ATOM 1817 C C . TYR A 1 238 ? 6.400 13.666 -19.944 1.00 96.00 238 TYR A C 1
ATOM 1819 O O . TYR A 1 238 ? 5.604 13.624 -20.881 1.00 96.00 238 TYR A O 1
ATOM 1827 N N . VAL A 1 239 ? 7.474 12.882 -19.881 1.00 96.50 239 VAL A N 1
ATOM 1828 C CA . VAL A 1 239 ? 7.818 11.884 -20.897 1.00 96.50 239 VAL A CA 1
ATOM 1829 C C . VAL A 1 239 ? 7.897 10.522 -20.232 1.00 96.50 239 VAL A C 1
ATOM 1831 O O . VAL A 1 239 ? 8.619 10.353 -19.246 1.00 96.50 239 VAL A O 1
ATOM 1834 N N . VAL A 1 240 ? 7.181 9.553 -20.792 1.00 96.75 240 VAL A N 1
ATOM 1835 C CA . VAL A 1 240 ? 7.194 8.159 -20.356 1.00 96.75 240 VAL A CA 1
ATOM 1836 C C . VAL A 1 240 ? 7.955 7.339 -21.386 1.00 96.75 240 VAL A C 1
ATOM 1838 O O . VAL A 1 240 ? 7.572 7.282 -22.549 1.00 96.75 240 VAL A O 1
ATOM 1841 N N . ASN A 1 241 ? 9.058 6.722 -20.970 1.00 96.12 241 ASN A N 1
ATOM 1842 C CA . ASN A 1 241 ? 9.819 5.806 -21.818 1.00 96.12 241 ASN A CA 1
ATOM 1843 C C . ASN A 1 241 ? 9.515 4.375 -21.390 1.00 96.12 241 ASN A C 1
ATOM 1845 O O . ASN A 1 241 ? 9.663 4.060 -20.211 1.00 96.12 241 ASN A O 1
ATOM 1849 N N . VAL A 1 242 ? 9.136 3.522 -22.336 1.00 95.69 242 VAL A N 1
ATOM 1850 C CA . VAL A 1 242 ? 8.860 2.103 -22.095 1.00 95.69 242 VAL A CA 1
ATOM 1851 C C . VAL A 1 242 ? 9.982 1.276 -22.701 1.00 95.69 242 VAL A C 1
ATOM 1853 O O . VAL A 1 242 ? 10.348 1.459 -23.866 1.00 95.69 242 VAL A O 1
ATOM 1856 N N . TYR A 1 243 ? 10.535 0.376 -21.898 1.00 95.56 243 TYR A N 1
ATOM 1857 C CA . TYR A 1 243 ? 11.636 -0.495 -22.274 1.00 95.56 243 TYR A CA 1
ATOM 1858 C C . TYR A 1 243 ? 11.228 -1.952 -22.116 1.00 95.56 243 TYR A C 1
ATOM 1860 O O . TYR A 1 243 ? 10.731 -2.345 -21.062 1.00 95.56 243 TYR A O 1
ATOM 1868 N N . GLU A 1 244 ? 11.504 -2.752 -23.135 1.00 94.44 244 GLU A N 1
ATOM 1869 C CA . GLU A 1 244 ? 11.507 -4.207 -23.034 1.00 94.44 244 GLU A CA 1
ATOM 1870 C C . GLU A 1 244 ? 12.849 -4.659 -22.458 1.00 94.44 244 GLU A C 1
ATOM 1872 O O . GLU A 1 244 ? 13.905 -4.161 -22.863 1.00 94.44 244 GLU A O 1
ATOM 1877 N N . ILE A 1 245 ? 12.815 -5.574 -21.489 1.00 95.06 245 ILE A N 1
ATOM 1878 C CA . ILE A 1 245 ? 14.016 -6.191 -20.927 1.00 95.06 245 ILE A CA 1
ATOM 1879 C C . ILE A 1 245 ? 14.470 -7.287 -21.886 1.00 95.06 245 ILE A C 1
ATOM 1881 O O . ILE A 1 245 ? 13.690 -8.138 -22.294 1.00 95.06 245 ILE A O 1
ATOM 1885 N N . THR A 1 246 ? 15.751 -7.267 -22.245 1.00 93.19 246 THR A N 1
ATOM 1886 C CA . THR A 1 246 ? 16.328 -8.226 -23.195 1.00 93.19 246 THR A CA 1
ATOM 1887 C C . THR A 1 246 ? 17.509 -8.968 -22.578 1.00 93.19 246 THR A C 1
ATOM 1889 O O . THR A 1 246 ? 18.070 -8.564 -21.557 1.00 93.19 246 THR A O 1
ATOM 1892 N N . ARG A 1 247 ? 17.950 -10.043 -23.239 1.00 89.38 247 ARG A N 1
ATOM 1893 C CA . ARG A 1 247 ? 19.170 -10.788 -22.873 1.00 89.38 247 ARG A CA 1
ATOM 1894 C C . ARG A 1 247 ? 20.449 -10.228 -23.507 1.00 89.38 247 ARG A C 1
ATOM 1896 O O . ARG A 1 247 ? 21.513 -10.819 -23.363 1.00 89.38 247 ARG A O 1
ATOM 1903 N N . THR A 1 248 ? 20.358 -9.095 -24.205 1.00 90.62 248 THR A N 1
ATOM 1904 C CA . THR A 1 248 ? 21.522 -8.411 -24.789 1.00 90.62 248 THR A CA 1
ATOM 1905 C C . THR A 1 248 ? 22.431 -7.827 -23.703 1.00 90.62 248 THR A C 1
ATOM 1907 O O . THR A 1 248 ? 22.020 -7.683 -22.550 1.00 90.62 248 THR A O 1
ATOM 1910 N N . ALA A 1 249 ? 23.648 -7.412 -24.068 1.00 88.19 249 ALA A N 1
ATOM 1911 C CA . ALA A 1 249 ? 24.568 -6.745 -23.141 1.00 88.19 249 ALA A CA 1
ATOM 1912 C C . ALA A 1 249 ? 23.959 -5.480 -22.501 1.00 88.19 249 ALA A C 1
ATOM 1914 O O . ALA A 1 249 ? 24.178 -5.212 -21.323 1.00 88.19 249 ALA A O 1
ATOM 1915 N N . ALA A 1 250 ? 23.129 -4.738 -23.244 1.00 89.44 250 ALA A N 1
ATOM 1916 C CA . ALA A 1 250 ? 22.425 -3.559 -22.736 1.00 89.44 250 ALA A CA 1
ATOM 1917 C C . ALA A 1 250 ? 21.246 -3.897 -21.801 1.00 89.44 250 ALA A C 1
ATOM 1919 O O . ALA A 1 250 ? 20.732 -3.010 -21.115 1.00 89.44 250 ALA A O 1
ATOM 1920 N N . ARG A 1 251 ? 20.802 -5.164 -21.792 1.00 93.62 251 ARG A N 1
ATOM 1921 C CA . ARG A 1 251 ? 19.657 -5.718 -21.046 1.00 93.62 251 ARG A CA 1
ATOM 1922 C C . ARG A 1 251 ? 18.311 -5.029 -21.280 1.00 93.62 251 ARG A C 1
ATOM 1924 O O . ARG A 1 251 ? 17.352 -5.310 -20.568 1.00 93.62 251 ARG A O 1
ATOM 1931 N N . ARG A 1 252 ? 18.209 -4.141 -22.271 1.00 94.62 252 ARG A N 1
ATOM 1932 C CA . ARG A 1 252 ? 16.967 -3.449 -22.621 1.00 94.62 252 ARG A CA 1
ATOM 1933 C C . ARG A 1 252 ? 16.939 -2.990 -24.072 1.00 94.62 252 ARG A C 1
ATOM 1935 O O . ARG A 1 252 ? 17.992 -2.767 -24.665 1.00 94.62 252 ARG A O 1
ATOM 1942 N N . VAL A 1 253 ? 15.740 -2.753 -24.587 1.00 93.75 253 VAL A N 1
ATOM 1943 C CA . VAL A 1 253 ? 15.483 -1.976 -25.805 1.00 93.75 253 VAL A CA 1
ATOM 1944 C C . VAL A 1 253 ? 14.306 -1.040 -25.545 1.00 93.75 253 VAL A C 1
ATOM 1946 O O . VAL A 1 253 ? 13.354 -1.412 -24.864 1.00 93.75 253 VAL A O 1
ATOM 1949 N N . ARG A 1 254 ? 14.379 0.208 -26.017 1.00 93.81 254 ARG A N 1
ATOM 1950 C CA . ARG A 1 254 ? 13.259 1.146 -25.880 1.00 93.81 254 ARG A CA 1
ATOM 1951 C C . ARG A 1 254 ? 12.215 0.828 -26.943 1.00 93.81 254 ARG A C 1
ATOM 1953 O O . ARG A 1 254 ? 12.535 0.894 -28.124 1.00 93.81 254 ARG A O 1
ATOM 1960 N N . VAL A 1 255 ? 10.996 0.523 -26.511 1.00 91.44 255 VAL A N 1
ATOM 1961 C CA . VAL A 1 255 ? 9.888 0.128 -27.397 1.00 91.44 255 VAL A CA 1
ATOM 1962 C C . VAL A 1 255 ? 8.859 1.238 -27.588 1.00 91.44 255 VAL A C 1
ATOM 1964 O O . VAL A 1 255 ? 8.188 1.268 -28.611 1.00 91.44 255 VAL A O 1
ATOM 1967 N N . ALA A 1 256 ? 8.760 2.181 -26.646 1.00 91.12 256 ALA A N 1
ATOM 1968 C CA . ALA A 1 256 ? 7.902 3.353 -26.794 1.00 91.12 256 ALA A CA 1
ATOM 1969 C C . ALA A 1 256 ? 8.472 4.580 -26.070 1.00 91.12 256 ALA A C 1
ATOM 1971 O O . ALA A 1 256 ? 9.137 4.470 -25.035 1.00 91.12 256 ALA A O 1
ATOM 1972 N N . GLU A 1 257 ? 8.164 5.761 -26.598 1.00 92.94 257 GLU A N 1
ATOM 1973 C CA . GLU A 1 257 ? 8.337 7.045 -25.924 1.00 92.94 257 GLU A CA 1
ATOM 1974 C C . GLU A 1 257 ? 7.038 7.835 -26.083 1.00 92.94 257 GLU A C 1
ATOM 1976 O O . GLU A 1 257 ? 6.625 8.138 -27.197 1.00 92.94 257 GLU A O 1
ATOM 1981 N N . LEU A 1 258 ? 6.387 8.151 -24.966 1.00 92.56 258 LEU A N 1
ATOM 1982 C CA . LEU A 1 258 ? 5.123 8.871 -24.946 1.00 92.56 258 LEU A CA 1
ATOM 1983 C C . LEU A 1 258 ? 5.316 10.224 -24.276 1.00 92.56 258 LEU A C 1
ATOM 1985 O O . LEU A 1 258 ? 5.872 10.323 -23.178 1.00 92.56 258 LEU A O 1
ATOM 1989 N N . ARG A 1 259 ? 4.807 11.274 -24.915 1.00 93.69 259 ARG A N 1
ATOM 1990 C CA . ARG A 1 259 ? 4.691 12.597 -24.305 1.00 93.69 259 ARG A CA 1
ATOM 1991 C C . ARG A 1 259 ? 3.316 12.704 -23.658 1.00 93.69 259 ARG A C 1
ATOM 1993 O O . ARG A 1 259 ? 2.305 12.721 -24.350 1.00 93.69 259 ARG A O 1
ATOM 2000 N N . ALA A 1 260 ? 3.283 12.759 -22.333 1.00 93.31 260 ALA A N 1
ATOM 2001 C CA . ALA A 1 260 ? 2.039 12.891 -21.593 1.00 93.31 260 ALA A CA 1
ATOM 2002 C C . ALA A 1 260 ? 1.407 14.273 -21.827 1.00 93.31 260 ALA A C 1
ATOM 2004 O O . ALA A 1 260 ? 2.110 15.281 -21.942 1.00 93.31 260 ALA A O 1
ATOM 2005 N N . CYS A 1 261 ? 0.074 14.318 -21.855 1.00 90.31 261 CYS A N 1
ATOM 2006 C CA . CYS A 1 261 ? -0.705 15.541 -22.069 1.00 90.31 261 CYS A CA 1
ATOM 2007 C C . CYS A 1 261 ? -0.691 16.505 -20.867 1.00 90.31 261 CYS A C 1
ATOM 2009 O O . CYS A 1 261 ? -1.097 17.656 -20.992 1.00 90.31 261 CYS A O 1
ATOM 2011 N N . GLY A 1 262 ? -0.197 16.059 -19.711 1.00 92.88 262 GLY A N 1
ATOM 2012 C CA . GLY A 1 262 ? -0.123 16.847 -18.487 1.00 92.88 262 GLY A CA 1
ATOM 2013 C C . GLY A 1 262 ? 0.705 16.158 -17.407 1.00 92.88 262 GLY A C 1
ATOM 2014 O O . GLY A 1 262 ? 1.458 15.220 -17.680 1.00 92.88 262 GLY A O 1
ATOM 2015 N N . ALA A 1 263 ? 0.570 16.635 -16.168 1.00 94.50 263 ALA A N 1
ATOM 2016 C CA . ALA A 1 263 ? 1.210 16.008 -15.017 1.00 94.50 263 ALA A CA 1
ATOM 2017 C C . ALA A 1 263 ? 0.646 14.603 -14.782 1.00 94.50 263 ALA A C 1
ATOM 2019 O O . ALA A 1 263 ? -0.553 14.439 -14.565 1.00 94.50 263 ALA A O 1
ATOM 2020 N N . VAL A 1 264 ? 1.531 13.608 -14.817 1.00 96.81 264 VAL A N 1
ATOM 2021 C CA . VAL A 1 264 ? 1.197 12.207 -14.543 1.00 96.81 264 VAL A CA 1
ATOM 2022 C C . VAL A 1 264 ? 1.251 11.983 -13.032 1.00 96.81 264 VAL A C 1
ATOM 2024 O O . VAL A 1 264 ? 2.295 12.190 -12.411 1.00 96.81 264 VAL A O 1
ATOM 2027 N N . LEU A 1 265 ? 0.118 11.601 -12.445 1.00 95.56 265 LEU A N 1
ATOM 2028 C CA . LEU A 1 265 ? -0.084 11.452 -10.999 1.00 95.56 265 LEU A CA 1
ATOM 2029 C C . LEU A 1 265 ? -0.002 9.995 -10.527 1.00 95.56 265 LEU A C 1
ATOM 2031 O O . LEU A 1 265 ? 0.339 9.771 -9.362 1.00 95.56 265 LEU A O 1
ATOM 2035 N N . SER A 1 266 ? -0.263 9.046 -11.429 1.00 96.25 266 SER A N 1
ATOM 2036 C CA . SER A 1 266 ? -0.050 7.605 -11.258 1.00 96.25 266 SER A CA 1
ATOM 2037 C C . SER A 1 266 ? 0.432 6.976 -12.573 1.00 96.25 266 SER A C 1
ATOM 2039 O O . SER A 1 266 ? 0.135 7.475 -13.661 1.00 96.25 266 SER A O 1
ATOM 2041 N N . LEU A 1 267 ? 1.221 5.908 -12.465 1.00 96.81 267 LEU A N 1
ATOM 2042 C CA . LEU A 1 267 ? 1.835 5.178 -13.575 1.00 96.81 267 LEU A CA 1
ATOM 2043 C C . LEU A 1 267 ? 1.717 3.686 -13.270 1.00 96.81 267 LEU A C 1
ATOM 2045 O O . LEU A 1 267 ? 2.200 3.258 -12.229 1.00 96.81 267 LEU A O 1
ATOM 2049 N N . GLN A 1 268 ? 1.116 2.906 -14.165 1.00 95.50 268 GLN A N 1
ATOM 2050 C CA . GLN A 1 268 ? 1.045 1.449 -14.030 1.00 95.50 268 GLN A CA 1
ATOM 2051 C C . GLN A 1 268 ? 1.257 0.763 -15.377 1.00 95.50 268 GLN A C 1
ATOM 2053 O O . GLN A 1 268 ? 0.947 1.314 -16.436 1.00 95.50 268 GLN A O 1
ATOM 2058 N N . LEU A 1 269 ? 1.772 -0.463 -15.325 1.00 92.38 269 LEU A N 1
ATOM 2059 C CA . LEU A 1 269 ? 1.949 -1.328 -16.483 1.00 92.38 269 LEU A CA 1
ATOM 2060 C C . LEU A 1 269 ? 1.137 -2.607 -16.253 1.00 92.38 269 LEU A C 1
ATOM 2062 O O . LEU A 1 269 ? 1.557 -3.478 -15.498 1.00 92.38 269 LEU A O 1
ATOM 2066 N N . ALA A 1 270 ? -0.038 -2.699 -16.874 1.00 82.44 270 ALA A N 1
ATOM 2067 C CA . ALA A 1 270 ? -1.007 -3.760 -16.606 1.00 82.44 270 ALA A CA 1
ATOM 2068 C C . ALA A 1 270 ? -1.578 -4.323 -17.911 1.00 82.44 270 ALA A C 1
ATOM 2070 O O . ALA A 1 270 ? -2.038 -3.572 -18.769 1.00 82.44 270 ALA A O 1
ATOM 2071 N N . GLY A 1 271 ? -1.548 -5.650 -18.075 1.00 75.44 271 GLY A N 1
ATOM 2072 C CA . GLY A 1 271 ? -2.174 -6.333 -19.216 1.00 75.44 271 GLY A CA 1
ATOM 2073 C C . GLY A 1 271 ? -1.700 -5.841 -20.590 1.00 75.44 271 GLY A C 1
ATOM 2074 O O . GLY A 1 271 ? -2.526 -5.654 -21.477 1.00 75.44 271 GLY A O 1
ATOM 2075 N N . ALA A 1 272 ? -0.394 -5.586 -20.757 1.00 80.62 272 ALA A N 1
ATOM 2076 C CA . ALA A 1 272 ? 0.195 -4.990 -21.967 1.00 80.62 272 ALA A CA 1
ATOM 2077 C C . ALA A 1 272 ? -0.292 -3.559 -22.298 1.00 80.62 272 ALA A C 1
ATOM 2079 O O . ALA A 1 272 ? -0.121 -3.075 -23.419 1.00 80.62 272 ALA A O 1
ATOM 2080 N N . ARG A 1 273 ? -0.875 -2.857 -21.320 1.00 89.38 273 ARG A N 1
ATOM 2081 C CA . ARG A 1 273 ? -1.284 -1.453 -21.423 1.00 89.38 273 ARG A CA 1
ATOM 2082 C C . ARG A 1 273 ? -0.497 -0.611 -20.431 1.00 89.38 273 ARG A C 1
ATOM 2084 O O . ARG A 1 273 ? -0.234 -1.020 -19.299 1.00 89.38 273 ARG A O 1
ATOM 2091 N N . LEU A 1 274 ? -0.147 0.591 -20.862 1.00 94.31 274 LEU A N 1
ATOM 2092 C CA . LEU A 1 274 ? 0.421 1.623 -20.008 1.00 94.31 274 LEU A CA 1
ATOM 2093 C C . LEU A 1 274 ? -0.712 2.520 -19.510 1.00 94.31 274 LEU A C 1
ATOM 2095 O O . LEU A 1 274 ? -1.379 3.168 -20.314 1.00 94.31 274 LEU A O 1
ATOM 2099 N N . LEU A 1 275 ? -0.925 2.567 -18.199 1.00 96.25 275 LEU A N 1
ATOM 2100 C CA . LEU A 1 275 ? -1.951 3.401 -17.580 1.00 96.25 275 LEU A CA 1
ATOM 2101 C C . LEU A 1 275 ? -1.310 4.661 -17.003 1.00 96.25 275 LEU A C 1
ATOM 2103 O O . LEU A 1 275 ? -0.393 4.574 -16.181 1.00 96.25 275 LEU A O 1
ATOM 2107 N N . LEU A 1 276 ? -1.797 5.824 -17.434 1.00 97.38 276 LEU A N 1
ATOM 2108 C CA . LEU A 1 276 ? -1.360 7.137 -16.970 1.00 97.38 276 LEU A CA 1
ATOM 2109 C C . LEU A 1 276 ? -2.528 7.845 -16.284 1.00 97.38 276 LEU A C 1
ATOM 2111 O O . LEU A 1 276 ? -3.548 8.143 -16.907 1.00 97.38 276 LEU A O 1
ATOM 2115 N N . GLY A 1 277 ? -2.379 8.114 -14.989 1.00 96.50 277 GLY A N 1
ATOM 2116 C CA . GLY A 1 277 ? -3.336 8.904 -14.225 1.00 96.50 277 GLY A CA 1
ATOM 2117 C C . GLY A 1 277 ? -3.086 10.396 -14.392 1.00 96.50 277 GLY A C 1
ATOM 2118 O O . GLY A 1 277 ? -1.976 10.877 -14.157 1.00 96.50 277 GLY A O 1
ATOM 2119 N N . TYR A 1 278 ? -4.136 11.134 -14.728 1.00 94.56 278 TYR A N 1
ATOM 2120 C CA . TYR A 1 278 ? -4.159 12.588 -14.829 1.00 94.56 278 TYR A CA 1
ATOM 2121 C C . TYR A 1 278 ? -5.175 13.173 -13.850 1.00 94.56 278 TYR A C 1
ATOM 2123 O O . TYR A 1 278 ? -6.030 12.477 -13.304 1.00 94.56 278 TYR A O 1
ATOM 2131 N N . ARG A 1 279 ? -5.127 14.488 -13.633 1.00 90.12 279 ARG A N 1
ATOM 2132 C CA . ARG A 1 279 ? -6.241 15.151 -12.949 1.00 90.12 279 ARG A CA 1
ATOM 2133 C C . ARG A 1 279 ? -7.522 14.905 -13.759 1.00 90.12 279 ARG A C 1
ATOM 2135 O O . ARG A 1 279 ? -7.538 15.191 -14.951 1.00 90.12 279 ARG A O 1
ATOM 2142 N N . GLY A 1 280 ? -8.555 14.369 -13.111 1.00 86.31 280 GLY A N 1
ATOM 2143 C CA . GLY A 1 280 ? -9.842 14.066 -13.741 1.00 86.31 280 GLY A CA 1
ATOM 2144 C C . GLY A 1 280 ? -10.000 12.651 -14.312 1.00 86.31 280 GLY A C 1
ATOM 2145 O O . GLY A 1 280 ? -11.110 12.311 -14.699 1.00 86.31 280 GLY A O 1
ATOM 2146 N N . GLY A 1 281 ? -8.964 11.799 -14.346 1.00 92.25 281 GLY A N 1
ATOM 2147 C CA . GLY A 1 281 ? -9.145 10.421 -14.823 1.00 92.25 281 GLY A CA 1
ATOM 2148 C C . GLY A 1 281 ? -7.867 9.621 -15.066 1.00 92.25 281 GLY A C 1
ATOM 2149 O O . GLY A 1 281 ? -6.758 10.057 -14.766 1.00 92.25 281 GLY A O 1
ATOM 2150 N N . ILE A 1 282 ? -8.031 8.422 -15.626 1.00 95.62 282 ILE A N 1
ATOM 2151 C CA . ILE A 1 282 ? -6.937 7.513 -15.994 1.00 95.62 282 ILE A CA 1
ATOM 2152 C C . ILE A 1 282 ? -7.065 7.198 -17.482 1.00 95.62 282 ILE A C 1
ATOM 2154 O O . ILE A 1 282 ? -8.141 6.820 -17.939 1.00 95.62 282 ILE A O 1
ATOM 2158 N N . ALA A 1 283 ? -5.976 7.345 -18.234 1.00 94.94 283 ALA A N 1
ATOM 2159 C CA . ALA A 1 283 ? -5.917 7.001 -19.648 1.00 94.94 283 ALA A CA 1
ATOM 2160 C C . ALA A 1 283 ? -5.028 5.777 -19.868 1.00 94.94 283 ALA A C 1
ATOM 2162 O O . ALA A 1 283 ? -3.969 5.632 -19.257 1.00 94.94 283 ALA A O 1
ATOM 2163 N N . ALA A 1 284 ? -5.453 4.906 -20.771 1.00 94.25 284 ALA A N 1
ATOM 2164 C CA . ALA A 1 284 ? -4.738 3.706 -21.147 1.00 94.25 284 ALA A CA 1
ATOM 2165 C C . ALA A 1 284 ? -4.142 3.846 -22.547 1.00 94.25 284 ALA A C 1
ATOM 2167 O O . ALA A 1 284 ? -4.842 4.145 -23.515 1.00 94.25 284 ALA A O 1
ATOM 2168 N N . HIS A 1 285 ? -2.848 3.573 -22.651 1.00 92.75 285 HIS A N 1
ATOM 2169 C CA . HIS A 1 285 ? -2.089 3.576 -23.890 1.00 92.75 285 HIS A CA 1
ATOM 2170 C C . HIS A 1 285 ? -1.753 2.138 -24.274 1.00 92.75 285 HIS A C 1
ATOM 2172 O O . HIS A 1 285 ? -1.185 1.383 -23.477 1.00 92.75 285 HIS A O 1
ATOM 2178 N N . CYS A 1 286 ? -2.101 1.759 -25.499 1.00 88.06 286 CYS A N 1
ATOM 2179 C CA . CYS A 1 286 ? -1.650 0.500 -26.071 1.00 88.06 286 CYS A CA 1
ATOM 2180 C C . CYS A 1 286 ? -0.161 0.608 -26.393 1.00 88.06 286 CYS A C 1
ATOM 2182 O O . CYS A 1 286 ? 0.301 1.620 -26.922 1.00 88.06 286 CYS A O 1
ATOM 2184 N N . LEU A 1 287 ? 0.596 -0.423 -26.042 1.00 85.56 287 LEU A N 1
ATOM 2185 C CA . LEU A 1 287 ? 2.017 -0.461 -26.348 1.00 85.56 287 LEU A CA 1
ATOM 2186 C C . LEU A 1 287 ? 2.233 -0.959 -27.783 1.00 85.56 287 LEU A C 1
ATOM 2188 O O . LEU A 1 287 ? 1.469 -1.812 -28.241 1.00 85.56 287 LEU A O 1
ATOM 2192 N N . PRO A 1 288 ? 3.257 -0.454 -28.496 1.00 76.25 288 PRO A N 1
ATOM 2193 C CA . PRO A 1 288 ? 3.578 -0.930 -29.837 1.00 76.25 288 PRO A CA 1
ATOM 2194 C C . PRO A 1 288 ? 3.843 -2.442 -29.846 1.00 76.25 288 PRO A C 1
ATOM 2196 O O . PRO A 1 288 ? 4.673 -2.929 -29.080 1.00 76.25 288 PRO A O 1
ATOM 2199 N N . ASP A 1 289 ? 3.162 -3.177 -30.730 1.00 71.06 289 ASP A N 1
ATOM 2200 C CA . ASP A 1 289 ? 3.413 -4.603 -30.972 1.00 71.06 289 ASP A CA 1
ATOM 2201 C C . ASP A 1 289 ? 4.170 -4.760 -32.303 1.00 71.06 289 ASP A C 1
ATOM 2203 O O . ASP A 1 289 ? 3.610 -4.434 -33.355 1.00 71.06 289 ASP A O 1
ATOM 2207 N N . PRO A 1 290 ? 5.407 -5.297 -32.302 1.00 64.38 290 PRO A N 1
ATOM 2208 C CA . PRO A 1 290 ? 6.183 -5.532 -33.522 1.00 64.38 290 PRO A CA 1
ATOM 2209 C C . PRO A 1 290 ? 5.456 -6.385 -34.573 1.00 64.38 290 PRO A C 1
ATOM 2211 O O . PRO A 1 290 ? 5.763 -6.292 -35.760 1.00 64.38 290 PRO A O 1
ATOM 2214 N N . ARG A 1 291 ? 4.491 -7.221 -34.158 1.00 62.44 291 ARG A N 1
ATOM 2215 C CA . ARG A 1 291 ? 3.677 -8.063 -35.055 1.00 62.44 291 ARG A CA 1
ATOM 2216 C C . ARG A 1 291 ? 2.457 -7.353 -35.632 1.00 62.44 291 ARG A C 1
ATOM 2218 O O . ARG A 1 291 ? 1.831 -7.884 -36.546 1.00 62.44 291 ARG A O 1
ATOM 2225 N N . ARG A 1 292 ? 2.107 -6.173 -35.116 1.00 63.72 292 ARG A N 1
ATOM 2226 C CA . ARG A 1 292 ? 1.013 -5.331 -35.619 1.00 63.72 292 ARG A CA 1
ATOM 2227 C C . ARG A 1 292 ? 1.585 -3.986 -36.074 1.00 63.72 292 ARG A C 1
ATOM 2229 O O . ARG A 1 292 ? 1.378 -2.980 -35.398 1.00 63.72 292 ARG A O 1
ATOM 2236 N N . PRO A 1 293 ? 2.285 -3.941 -37.220 1.00 53.88 293 PRO A N 1
ATOM 2237 C CA . PRO A 1 293 ? 3.072 -2.777 -37.631 1.00 53.88 293 PRO A CA 1
ATOM 2238 C C . PRO A 1 293 ? 2.288 -1.484 -37.952 1.00 53.88 293 PRO A C 1
ATOM 2240 O O . PRO A 1 293 ? 2.911 -0.517 -38.373 1.00 53.88 293 PRO A O 1
ATOM 2243 N N . HIS A 1 294 ? 0.965 -1.396 -37.742 1.00 50.22 294 HIS A N 1
ATOM 2244 C CA . HIS A 1 294 ? 0.156 -0.256 -38.211 1.00 50.22 294 HIS A CA 1
ATOM 2245 C C . HIS A 1 294 ? -1.035 0.147 -37.326 1.00 50.22 294 HIS A C 1
ATOM 2247 O O . HIS A 1 294 ? -2.098 0.479 -37.840 1.00 50.22 294 HIS A O 1
ATOM 2253 N N . HIS A 1 295 ? -0.891 0.183 -36.004 1.00 55.38 295 HIS A N 1
ATOM 2254 C CA . HIS A 1 295 ? -1.912 0.833 -35.178 1.00 55.38 295 HIS A CA 1
ATOM 2255 C C . HIS A 1 295 ? -1.282 1.662 -34.063 1.00 55.38 295 HIS A C 1
ATOM 2257 O O . HIS A 1 295 ? -1.097 1.186 -32.946 1.00 55.38 295 HIS A O 1
ATOM 2263 N N . ASP A 1 296 ? -0.991 2.925 -34.375 1.00 63.16 296 ASP A N 1
ATOM 2264 C CA . ASP A 1 296 ? -0.832 3.963 -33.359 1.00 63.16 296 ASP A CA 1
ATOM 2265 C C . ASP A 1 296 ? -2.234 4.225 -32.787 1.00 63.16 296 ASP A C 1
ATOM 2267 O O . ASP A 1 296 ? -3.024 5.004 -33.325 1.00 63.16 296 ASP A O 1
ATOM 2271 N N . GLN A 1 297 ? -2.635 3.415 -31.803 1.00 74.56 297 GLN A N 1
ATOM 2272 C CA . GLN A 1 297 ? -3.950 3.557 -31.189 1.00 74.56 297 GLN A CA 1
ATOM 2273 C C . GLN A 1 297 ? -3.915 4.764 -30.255 1.00 74.56 297 GLN A C 1
ATOM 2275 O O . GLN A 1 297 ? -3.031 4.836 -29.394 1.00 74.56 297 GLN A O 1
ATOM 2280 N N . PRO A 1 298 ? -4.867 5.705 -30.386 1.00 83.19 298 PRO A N 1
ATOM 2281 C CA . PRO A 1 298 ? -4.934 6.828 -29.472 1.00 83.19 298 PRO A CA 1
ATOM 2282 C C . PRO A 1 298 ? -5.137 6.328 -28.041 1.00 83.19 298 PRO A C 1
ATOM 2284 O O . PRO A 1 298 ? -5.707 5.261 -27.799 1.00 83.19 298 PRO A O 1
ATOM 2287 N N . ALA A 1 299 ? -4.672 7.126 -27.083 1.00 89.56 299 ALA A N 1
ATOM 2288 C CA . ALA A 1 299 ? -4.941 6.874 -25.677 1.00 89.56 299 ALA A CA 1
ATOM 2289 C C . ALA A 1 299 ? -6.455 6.817 -25.436 1.00 89.56 299 ALA A C 1
ATOM 2291 O O . ALA A 1 299 ? -7.197 7.672 -25.921 1.00 89.56 299 ALA A O 1
ATOM 2292 N N . VAL A 1 300 ? -6.904 5.833 -24.662 1.00 91.56 300 VAL A N 1
ATOM 2293 C CA . VAL A 1 300 ? -8.320 5.650 -24.331 1.00 91.56 300 VAL A CA 1
ATOM 2294 C C . VAL A 1 300 ? -8.534 6.042 -22.877 1.00 91.56 300 VAL A C 1
ATOM 2296 O O . VAL A 1 300 ? -7.912 5.461 -21.987 1.00 91.56 300 VAL A O 1
ATOM 2299 N N . SER A 1 301 ? -9.405 7.020 -22.625 1.00 93.69 301 SER A N 1
ATOM 2300 C CA . SER A 1 301 ? -9.863 7.315 -21.263 1.00 93.69 301 SER A CA 1
ATOM 2301 C C . SER A 1 301 ? -10.585 6.096 -20.692 1.00 93.69 301 SER A C 1
ATOM 2303 O O . SER A 1 301 ? -11.457 5.536 -21.352 1.00 93.69 301 SER A O 1
ATOM 2305 N N . LEU A 1 302 ? -10.239 5.690 -19.469 1.00 94.44 302 LEU A N 1
ATOM 2306 C CA . LEU A 1 302 ? -10.924 4.601 -18.768 1.00 94.44 302 LEU A CA 1
ATOM 2307 C C . LEU A 1 302 ? -12.280 5.024 -18.197 1.00 94.44 302 LEU A C 1
ATOM 2309 O O . LEU A 1 302 ? -13.043 4.172 -17.764 1.00 94.44 302 LEU A O 1
ATOM 2313 N N . VAL A 1 303 ? -12.590 6.321 -18.203 1.00 93.75 303 VAL A N 1
ATOM 2314 C CA . VAL A 1 303 ? -13.925 6.832 -17.888 1.00 93.75 303 VAL A CA 1
ATOM 2315 C C . VAL A 1 303 ? -14.506 7.442 -19.155 1.00 93.75 303 VAL A C 1
ATOM 2317 O O . VAL A 1 303 ? -13.895 8.330 -19.760 1.00 93.75 303 VAL A O 1
ATOM 2320 N N . HIS A 1 304 ? -15.673 6.951 -19.569 1.00 91.69 304 HIS A N 1
ATOM 2321 C CA . HIS A 1 304 ? -16.375 7.446 -20.747 1.00 91.69 304 HIS A CA 1
ATOM 2322 C C . HIS A 1 304 ? -16.769 8.916 -20.538 1.00 91.69 304 HIS A C 1
ATOM 2324 O O . HIS A 1 304 ? -17.243 9.226 -19.447 1.00 91.69 304 HIS A O 1
ATOM 2330 N N . PRO A 1 305 ? -16.630 9.823 -21.527 1.00 87.50 305 PRO A N 1
ATOM 2331 C CA . PRO A 1 305 ? -16.933 11.252 -21.369 1.00 87.50 305 PRO A CA 1
ATOM 2332 C C . PRO A 1 305 ? -18.344 11.553 -20.842 1.00 87.50 305 PRO A C 1
ATOM 2334 O O . PRO A 1 305 ? -18.520 12.475 -20.050 1.00 87.50 305 PRO A O 1
ATOM 2337 N N . GLU A 1 306 ? -19.330 10.743 -21.224 1.00 87.25 306 GLU A N 1
ATOM 2338 C CA . GLU A 1 306 ? -20.735 10.901 -20.812 1.00 87.25 306 GLU A CA 1
ATOM 2339 C C . GLU A 1 306 ? -21.044 10.306 -19.429 1.00 87.25 306 GLU A C 1
ATOM 2341 O O . GLU A 1 306 ? -22.164 10.415 -18.933 1.00 87.25 306 GLU A O 1
ATOM 2346 N N . ASN A 1 307 ? -20.067 9.671 -18.777 1.00 85.19 307 ASN A N 1
ATOM 2347 C CA . ASN A 1 307 ? -20.254 9.156 -17.430 1.00 85.19 307 ASN A CA 1
ATOM 2348 C C . ASN A 1 307 ? -20.402 10.326 -16.442 1.00 85.19 307 ASN A C 1
ATOM 2350 O O . ASN A 1 307 ? -19.522 11.184 -16.346 1.00 85.19 307 ASN A O 1
ATOM 2354 N N . GLN A 1 308 ? -21.497 10.338 -15.675 1.00 84.44 308 GLN A N 1
ATOM 2355 C CA . GLN A 1 308 ? -21.821 11.404 -14.716 1.00 84.44 308 GLN A CA 1
ATOM 2356 C C . GLN A 1 308 ? -20.701 11.631 -13.685 1.00 84.44 308 GLN A C 1
ATOM 2358 O O . GLN A 1 308 ? -20.509 12.752 -13.209 1.00 84.44 308 GLN A O 1
ATOM 2363 N N . VAL A 1 309 ? -19.895 10.598 -13.403 1.00 85.38 309 VAL A N 1
ATOM 2364 C CA . VAL A 1 309 ? -18.751 10.687 -12.487 1.00 85.38 309 VAL A CA 1
ATOM 2365 C C . VAL A 1 309 ? -17.659 11.650 -12.974 1.00 85.38 309 VAL A C 1
ATOM 2367 O O . VAL A 1 309 ? -16.916 12.185 -12.155 1.00 85.38 309 VAL A O 1
ATOM 2370 N N . ASN A 1 310 ? -17.568 11.953 -14.277 1.00 85.50 310 ASN A N 1
ATOM 2371 C CA . ASN A 1 310 ? -16.573 12.902 -14.795 1.00 85.50 310 ASN A CA 1
ATOM 2372 C C . ASN A 1 310 ? -16.741 14.305 -14.224 1.00 85.50 310 ASN A C 1
ATOM 2374 O O . ASN A 1 310 ? -15.744 14.998 -14.001 1.00 85.50 310 ASN A O 1
ATOM 2378 N N . VAL A 1 311 ? -17.987 14.725 -13.976 1.00 87.00 311 VAL A N 1
ATOM 2379 C CA . VAL A 1 311 ? -18.261 16.023 -13.352 1.00 87.00 311 VAL A CA 1
ATOM 2380 C C . VAL A 1 311 ? -17.641 16.042 -11.961 1.00 87.00 311 VAL A C 1
ATOM 2382 O O . VAL A 1 311 ? -16.917 16.980 -11.634 1.00 87.00 311 VAL A O 1
ATOM 2385 N N . PHE A 1 312 ? -17.831 14.978 -11.180 1.00 87.75 312 PHE A N 1
ATOM 2386 C CA . PHE A 1 312 ? -17.178 14.838 -9.885 1.00 87.75 312 PHE A CA 1
ATOM 2387 C C . PHE A 1 312 ? -15.649 14.836 -10.025 1.00 87.75 312 PHE A C 1
ATOM 2389 O O . PHE A 1 312 ? -14.998 15.688 -9.429 1.00 87.75 312 PHE A O 1
ATOM 2396 N N . LEU A 1 313 ? -15.066 13.953 -10.843 1.00 90.31 313 LEU A N 1
ATOM 2397 C CA . LEU A 1 313 ? -13.607 13.800 -10.964 1.00 90.31 313 LEU A CA 1
ATOM 2398 C C . LEU A 1 313 ? -12.897 15.085 -11.422 1.00 90.31 313 LEU A C 1
ATOM 2400 O O . LEU A 1 313 ? -11.781 15.373 -10.984 1.00 90.31 313 LEU A O 1
ATOM 2404 N N . SER A 1 314 ? -13.543 15.876 -12.279 1.00 86.81 314 SER A N 1
ATOM 2405 C CA . SER A 1 314 ? -12.982 17.132 -12.789 1.00 86.81 314 SER A CA 1
ATOM 2406 C C . SER A 1 314 ? -12.922 18.230 -11.721 1.00 86.81 314 SER A C 1
ATOM 2408 O O . SER A 1 314 ? -11.982 19.031 -11.714 1.00 86.81 314 SER A O 1
ATOM 2410 N N . HIS A 1 315 ? -13.886 18.252 -10.792 1.00 87.25 315 HIS A N 1
ATOM 2411 C CA . HIS A 1 315 ? -14.064 19.349 -9.833 1.00 87.25 315 HIS A CA 1
ATOM 2412 C C . HIS A 1 315 ? -13.659 18.995 -8.396 1.00 87.25 315 HIS A C 1
ATOM 2414 O O . HIS A 1 315 ? -13.250 19.883 -7.654 1.00 87.25 315 HIS A O 1
ATOM 2420 N N . SER A 1 316 ? -13.704 17.720 -8.004 1.00 88.06 316 SER A N 1
ATOM 2421 C CA . SER A 1 316 ? -13.422 17.278 -6.629 1.00 88.06 316 SER A CA 1
ATOM 2422 C C . SER A 1 316 ? -11.941 17.315 -6.258 1.00 88.06 316 SER A C 1
ATOM 2424 O O . SER A 1 316 ? -11.592 17.277 -5.082 1.00 88.06 316 SER A O 1
ATOM 2426 N N . GLY A 1 317 ? -11.051 17.363 -7.255 1.00 87.56 317 GLY A N 1
ATOM 2427 C CA . GLY A 1 317 ? -9.616 17.194 -7.031 1.00 87.56 317 GLY A CA 1
ATOM 2428 C C . GLY A 1 317 ? -9.215 15.744 -6.741 1.00 87.56 317 GLY A C 1
ATOM 2429 O O . GLY A 1 317 ? -8.085 15.520 -6.303 1.00 87.56 317 GLY A O 1
ATOM 2430 N N . ALA A 1 318 ? -10.102 14.775 -7.010 1.00 91.44 318 ALA A N 1
ATOM 2431 C CA . ALA A 1 318 ? -9.806 13.351 -6.910 1.00 91.44 318 ALA A CA 1
ATOM 2432 C C . ALA A 1 318 ? -8.531 13.011 -7.695 1.00 91.44 318 ALA A C 1
ATOM 2434 O O . ALA A 1 318 ? -8.433 13.177 -8.916 1.00 91.44 318 ALA A O 1
ATOM 2435 N N . ARG A 1 319 ? -7.520 12.547 -6.964 1.00 94.06 319 ARG A N 1
ATOM 2436 C CA . ARG A 1 319 ? -6.223 12.164 -7.509 1.00 94.06 319 ARG A CA 1
ATOM 2437 C C . ARG A 1 319 ? -6.263 10.684 -7.884 1.00 94.06 319 ARG A C 1
ATOM 2439 O O . ARG A 1 319 ? -6.543 9.875 -7.000 1.00 94.06 319 ARG A O 1
ATOM 2446 N N . PRO A 1 320 ? -5.936 10.305 -9.131 1.00 95.75 320 PRO A N 1
ATOM 2447 C CA . PRO A 1 320 ? -5.856 8.901 -9.508 1.00 95.75 320 PRO A CA 1
ATOM 2448 C C . PRO A 1 320 ? -4.676 8.231 -8.803 1.00 95.75 320 PRO A C 1
ATOM 2450 O O . PRO A 1 320 ? -3.575 8.787 -8.732 1.00 95.75 320 PRO A O 1
ATOM 2453 N N . LEU A 1 321 ? -4.920 7.028 -8.296 1.00 95.12 321 LEU A N 1
ATOM 2454 C CA . LEU A 1 321 ? -3.958 6.207 -7.568 1.00 95.12 321 LEU A CA 1
ATOM 2455 C C . LEU A 1 321 ? -3.561 4.960 -8.361 1.00 95.12 321 LEU A C 1
ATOM 2457 O O . LEU A 1 321 ? -2.390 4.583 -8.349 1.00 95.12 321 LEU A O 1
ATOM 2461 N N . GLY A 1 322 ? -4.499 4.368 -9.102 1.00 95.19 322 GLY A N 1
ATOM 2462 C CA . GLY A 1 322 ? -4.252 3.201 -9.945 1.00 95.19 322 GLY A CA 1
ATOM 2463 C C . GLY A 1 322 ? -5.543 2.564 -10.448 1.00 95.19 322 GLY A C 1
ATOM 2464 O O . GLY A 1 322 ? -6.629 3.114 -10.275 1.00 95.19 322 GLY A O 1
ATOM 2465 N N . ALA A 1 323 ? -5.415 1.401 -11.071 1.00 95.75 323 ALA A N 1
ATOM 2466 C CA . ALA A 1 323 ? -6.518 0.579 -11.529 1.00 95.75 323 ALA A CA 1
ATOM 2467 C C . ALA A 1 323 ? -6.232 -0.910 -11.284 1.00 95.75 323 ALA A C 1
ATOM 2469 O O . ALA A 1 323 ? -5.072 -1.329 -11.301 1.00 95.75 323 ALA A O 1
ATOM 2470 N N . ALA A 1 324 ? -7.291 -1.698 -11.097 1.00 94.56 324 ALA A N 1
ATOM 2471 C CA . ALA A 1 324 ? -7.233 -3.153 -10.968 1.00 94.56 324 ALA A CA 1
ATOM 2472 C C . ALA A 1 324 ? -8.223 -3.829 -11.933 1.00 94.56 324 ALA A C 1
ATOM 2474 O O . ALA A 1 324 ? -9.397 -3.450 -11.947 1.00 94.56 324 ALA A O 1
ATOM 2475 N N . PRO A 1 325 ? -7.792 -4.816 -12.738 1.00 92.81 325 PRO A N 1
ATOM 2476 C CA . PRO A 1 325 ? -8.689 -5.575 -13.606 1.00 92.81 325 PRO A CA 1
ATOM 2477 C C . PRO A 1 325 ? -9.477 -6.644 -12.828 1.00 92.81 325 PRO A C 1
ATOM 2479 O O . PRO A 1 325 ? -8.900 -7.449 -12.093 1.00 92.81 325 PRO A O 1
ATOM 2482 N N . LEU A 1 326 ? -10.788 -6.713 -13.054 1.00 93.06 326 LEU A N 1
ATOM 2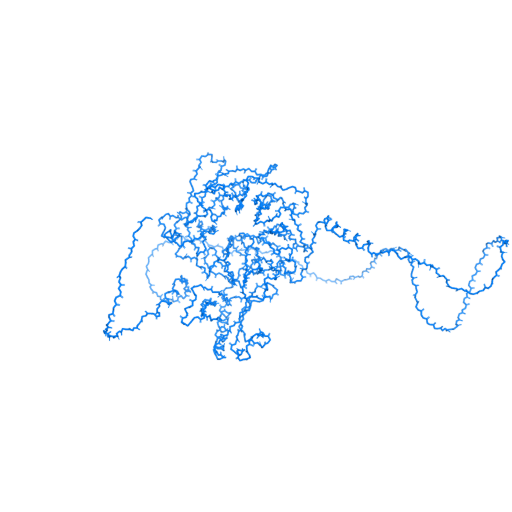483 C CA . LEU A 1 326 ? -11.674 -7.724 -12.471 1.00 93.06 326 LEU A CA 1
ATOM 2484 C C . LEU A 1 326 ? -11.774 -8.976 -13.350 1.00 93.06 326 LEU A C 1
ATOM 2486 O O . LEU A 1 326 ? -11.432 -8.968 -14.536 1.00 93.06 326 LEU A O 1
ATOM 2490 N N . ALA A 1 327 ? -12.283 -10.069 -12.778 1.00 91.06 327 ALA A N 1
ATOM 2491 C CA . ALA A 1 327 ? -12.490 -11.329 -13.490 1.00 91.06 327 ALA A CA 1
ATOM 2492 C C . ALA A 1 327 ? -13.543 -11.216 -14.601 1.00 91.06 327 ALA A C 1
ATOM 2494 O O . ALA A 1 327 ? -13.416 -11.860 -15.641 1.00 91.06 327 ALA A O 1
ATOM 2495 N N . CYS A 1 328 ? -14.564 -10.380 -14.395 1.00 90.62 328 CYS A N 1
ATOM 2496 C CA . CYS A 1 328 ? -15.630 -10.129 -15.368 1.00 90.62 328 CYS A CA 1
ATOM 2497 C C . CYS A 1 328 ? -15.185 -9.280 -16.574 1.00 90.62 328 CYS A C 1
ATOM 2499 O O . CYS A 1 328 ? -15.954 -9.125 -17.521 1.00 90.62 328 CYS A O 1
ATOM 2501 N N . GLY A 1 329 ? -13.958 -8.745 -16.561 1.00 90.69 329 GLY A N 1
ATOM 2502 C CA . GLY A 1 329 ? -13.441 -7.835 -17.586 1.00 90.69 329 GLY A CA 1
ATOM 2503 C C . GLY A 1 329 ? -13.672 -6.350 -17.289 1.00 90.69 329 GLY A C 1
ATOM 2504 O O . GLY A 1 329 ? -13.159 -5.507 -18.027 1.00 90.69 329 GLY A O 1
ATOM 2505 N N . ASP A 1 330 ? -14.387 -6.027 -16.210 1.00 94.56 330 ASP A N 1
ATOM 2506 C CA . ASP A 1 330 ? -14.498 -4.663 -15.692 1.00 94.56 330 ASP A CA 1
ATOM 2507 C C . ASP A 1 330 ? -13.186 -4.223 -15.030 1.00 94.56 330 ASP A C 1
ATOM 2509 O O . ASP A 1 330 ? -12.260 -5.009 -14.813 1.00 94.56 330 ASP A O 1
ATOM 2513 N N . THR A 1 331 ? -13.079 -2.938 -14.711 1.00 94.94 331 THR A N 1
ATOM 2514 C CA . THR A 1 331 ? -11.904 -2.359 -14.056 1.00 94.94 331 THR A CA 1
ATOM 2515 C C . THR A 1 331 ? -12.326 -1.528 -12.850 1.00 94.94 331 THR A C 1
ATOM 2517 O O . THR A 1 331 ? -13.204 -0.674 -12.949 1.00 94.94 331 THR A O 1
ATOM 2520 N N . LEU A 1 332 ? -11.671 -1.744 -11.711 1.00 96.56 332 LEU A N 1
ATOM 2521 C CA . LEU A 1 332 ? -11.760 -0.867 -10.549 1.00 96.56 332 LEU A CA 1
ATOM 2522 C C . LEU A 1 332 ? -10.776 0.287 -10.740 1.00 96.56 332 LEU A C 1
ATOM 2524 O O . LEU A 1 332 ? -9.569 0.061 -10.822 1.00 96.56 332 LEU A O 1
ATOM 2528 N N . LEU A 1 333 ? -11.274 1.519 -10.805 1.00 96.44 333 LEU A N 1
ATOM 2529 C CA . LEU A 1 333 ? -10.459 2.730 -10.843 1.00 96.44 333 LEU A CA 1
ATOM 2530 C C . LEU A 1 333 ? -10.359 3.310 -9.438 1.00 96.44 333 LEU A C 1
ATOM 2532 O O . LEU A 1 333 ? -11.373 3.616 -8.816 1.00 96.44 333 LEU A O 1
ATOM 2536 N N . VAL A 1 334 ? -9.134 3.478 -8.951 1.00 97.06 334 VAL A N 1
ATOM 2537 C CA . VAL A 1 334 ? -8.850 3.881 -7.575 1.00 97.06 334 VAL A CA 1
ATOM 2538 C C . VAL A 1 334 ? -8.366 5.325 -7.565 1.00 97.06 334 VAL A C 1
ATOM 2540 O O . VAL A 1 334 ? -7.363 5.668 -8.199 1.00 97.06 334 VAL A O 1
ATOM 2543 N N . PHE A 1 335 ? -9.063 6.168 -6.812 1.00 96.12 335 PHE A N 1
ATOM 2544 C CA . PHE A 1 335 ? -8.698 7.552 -6.520 1.00 96.12 335 PHE A CA 1
ATOM 2545 C C . PHE A 1 335 ? -8.442 7.704 -5.020 1.00 96.12 335 PHE A C 1
ATOM 2547 O O . PHE A 1 335 ? -8.723 6.798 -4.245 1.00 96.12 335 PHE A O 1
ATOM 2554 N N . ASN A 1 336 ? -7.903 8.840 -4.585 1.00 93.81 336 ASN A N 1
ATOM 2555 C CA . ASN A 1 336 ? -7.633 9.106 -3.166 1.00 93.81 336 ASN A CA 1
ATOM 2556 C C . ASN A 1 336 ? -8.879 9.428 -2.327 1.00 93.81 336 ASN A C 1
ATOM 2558 O O . ASN A 1 336 ? -8.765 9.539 -1.114 1.00 93.81 336 ASN A O 1
ATOM 2562 N N . SER A 1 337 ? -10.043 9.598 -2.946 1.00 91.44 337 SER A N 1
ATOM 2563 C CA . SER A 1 337 ? -11.307 9.868 -2.251 1.00 91.44 337 SER A CA 1
ATOM 2564 C C . SER A 1 337 ? -12.303 8.713 -2.339 1.00 91.44 337 SER A C 1
ATOM 2566 O O . SER A 1 337 ? -13.166 8.599 -1.477 1.00 91.44 337 SER A O 1
ATOM 2568 N N . LEU A 1 338 ? -12.207 7.899 -3.394 1.00 93.19 338 LEU A N 1
ATOM 2569 C CA . LEU A 1 338 ? -13.111 6.789 -3.683 1.00 93.19 338 LEU A CA 1
ATOM 2570 C C . LEU A 1 338 ? -12.486 5.818 -4.687 1.00 93.19 338 LEU A C 1
ATOM 2572 O O . LEU A 1 338 ? -11.496 6.158 -5.346 1.00 93.19 338 LEU A O 1
ATOM 2576 N N . ALA A 1 339 ? -13.115 4.664 -4.883 1.00 95.75 339 ALA A N 1
ATOM 2577 C CA . ALA A 1 339 ? -12.896 3.822 -6.052 1.00 95.75 339 ALA A CA 1
ATOM 2578 C C . ALA A 1 339 ? -14.222 3.480 -6.747 1.00 95.75 339 ALA A C 1
ATOM 2580 O O . ALA A 1 339 ? -15.256 3.329 -6.097 1.00 95.75 339 ALA A O 1
ATOM 2581 N N . LEU A 1 340 ? -14.194 3.371 -8.075 1.00 94.31 340 LEU A N 1
ATOM 2582 C CA . LEU A 1 340 ? -15.386 3.127 -8.887 1.00 94.31 340 LEU A CA 1
ATOM 2583 C C . LEU A 1 340 ? -15.150 2.040 -9.933 1.00 94.31 340 LEU A C 1
ATOM 2585 O O . LEU A 1 340 ? -14.053 1.898 -10.471 1.00 94.31 340 LEU A O 1
ATOM 2589 N N . TYR A 1 341 ? -16.203 1.291 -10.233 1.00 95.75 341 TYR A N 1
ATOM 2590 C CA . TYR A 1 341 ? -16.169 0.212 -11.211 1.00 95.75 341 TYR A CA 1
ATOM 2591 C C . TYR A 1 341 ? -16.589 0.729 -12.582 1.00 95.75 341 TYR A C 1
ATOM 2593 O O . TYR A 1 341 ? -17.658 1.333 -12.718 1.00 95.75 341 TYR A O 1
ATOM 2601 N N . VAL A 1 342 ? -15.769 0.464 -13.597 1.00 94.88 342 VAL A N 1
ATOM 2602 C CA . VAL A 1 342 ? -16.079 0.770 -14.995 1.00 94.88 342 VAL A CA 1
ATOM 2603 C C . VAL A 1 342 ? -16.064 -0.478 -15.858 1.00 94.88 342 VAL A C 1
ATOM 2605 O O . VAL A 1 342 ? -15.252 -1.378 -15.648 1.00 94.88 342 VAL A O 1
ATOM 2608 N N . ASP A 1 343 ? -16.946 -0.513 -16.848 1.00 93.94 343 ASP A N 1
ATOM 2609 C CA . ASP A 1 343 ? -16.942 -1.551 -17.866 1.00 93.94 343 ASP A CA 1
ATOM 2610 C C . ASP A 1 343 ? -15.802 -1.326 -18.875 1.00 93.94 343 ASP A C 1
ATOM 2612 O O . ASP A 1 343 ? -15.069 -0.331 -18.845 1.00 93.94 343 ASP A O 1
ATOM 2616 N N . ARG A 1 344 ? -15.665 -2.246 -19.832 1.00 91.12 344 ARG A N 1
ATOM 2617 C CA . ARG A 1 344 ? -14.667 -2.144 -20.913 1.00 91.12 344 ARG A CA 1
ATOM 2618 C C . ARG A 1 344 ? -14.783 -0.879 -21.781 1.00 91.12 344 ARG A C 1
ATOM 2620 O O . ARG A 1 344 ? -13.836 -0.566 -22.501 1.00 91.12 344 ARG A O 1
ATOM 2627 N N . HIS A 1 345 ? -15.927 -0.194 -21.747 1.00 91.62 345 HIS A N 1
ATOM 2628 C CA . HIS A 1 345 ? -16.217 1.025 -22.509 1.00 91.62 345 HIS A CA 1
ATOM 2629 C C . HIS A 1 345 ? -16.088 2.300 -21.659 1.00 91.62 345 HIS A C 1
ATOM 2631 O O . HIS A 1 345 ? -16.261 3.399 -22.182 1.00 91.62 345 HIS A O 1
ATOM 2637 N N . GLY A 1 346 ? -15.772 2.172 -20.366 1.00 92.56 346 GLY A N 1
ATOM 2638 C CA . GLY A 1 346 ? -15.624 3.280 -19.424 1.00 92.56 346 GLY A CA 1
ATOM 2639 C C . GLY A 1 346 ? -16.936 3.777 -18.804 1.00 92.56 346 GLY A C 1
ATOM 2640 O O . GLY A 1 346 ? -16.949 4.822 -18.140 1.00 92.56 346 GLY A O 1
ATOM 2641 N N . HIS A 1 347 ? -18.046 3.067 -19.009 1.00 92.62 347 HIS A N 1
ATOM 2642 C CA . HIS A 1 347 ? -19.306 3.347 -18.324 1.00 92.62 347 HIS A CA 1
ATOM 2643 C C . HIS A 1 347 ? -19.290 2.749 -16.925 1.00 92.62 347 HIS A C 1
ATOM 2645 O O . HIS A 1 347 ? -18.554 1.810 -16.643 1.00 92.62 347 HIS A O 1
ATOM 2651 N N . ARG A 1 348 ? -20.111 3.298 -16.034 1.00 92.69 348 ARG A N 1
ATOM 2652 C CA . ARG A 1 348 ? -20.259 2.794 -14.671 1.00 92.69 348 ARG A CA 1
ATOM 2653 C C . ARG A 1 348 ? -20.754 1.341 -14.705 1.00 92.69 348 ARG A C 1
ATOM 2655 O O . ARG A 1 348 ? -21.815 1.078 -15.261 1.00 92.69 348 ARG A O 1
ATOM 2662 N N . ALA A 1 349 ? -19.995 0.423 -14.108 1.00 93.44 349 ALA A N 1
ATOM 2663 C CA . ALA A 1 349 ? -20.334 -1.003 -14.065 1.00 93.44 349 ALA A CA 1
ATOM 2664 C C . ALA A 1 349 ? -21.147 -1.395 -12.820 1.00 93.44 349 ALA A C 1
ATOM 2666 O O . ALA A 1 349 ? -21.811 -2.429 -12.822 1.00 93.44 349 ALA A O 1
ATOM 2667 N N . ARG A 1 350 ? -21.099 -0.589 -11.749 1.00 92.31 350 ARG A N 1
ATOM 2668 C CA . ARG A 1 350 ? -21.833 -0.831 -10.495 1.00 92.31 350 ARG A CA 1
ATOM 2669 C C . ARG A 1 350 ? -22.415 0.450 -9.922 1.00 92.31 350 ARG A C 1
ATOM 2671 O O . ARG A 1 350 ? -21.811 1.512 -10.043 1.00 92.31 350 ARG A O 1
ATOM 2678 N N . ASP A 1 351 ? -23.544 0.325 -9.233 1.00 86.81 351 ASP A N 1
ATOM 2679 C CA . ASP A 1 351 ? -24.203 1.461 -8.584 1.00 86.81 351 ASP A CA 1
ATOM 2680 C C . ASP A 1 351 ? -23.487 1.950 -7.322 1.00 86.81 351 ASP A C 1
ATOM 2682 O O . ASP A 1 351 ? -23.667 3.098 -6.908 1.00 86.81 351 ASP A O 1
ATOM 2686 N N . THR A 1 352 ? -22.681 1.087 -6.705 1.00 84.56 352 THR A N 1
ATOM 2687 C CA . THR A 1 352 ? -21.935 1.383 -5.485 1.00 84.56 352 THR A CA 1
ATOM 2688 C C . THR A 1 352 ? -20.488 1.753 -5.792 1.00 84.56 352 THR A C 1
ATOM 2690 O O . THR A 1 352 ? -19.810 1.132 -6.613 1.00 84.56 352 THR A O 1
ATOM 2693 N N . GLU A 1 353 ? -20.017 2.785 -5.099 1.00 89.12 353 GLU A N 1
ATOM 2694 C CA . GLU A 1 353 ? -18.621 3.216 -5.081 1.00 89.12 353 GLU A CA 1
ATOM 2695 C C . GLU A 1 353 ? -17.990 2.804 -3.754 1.00 89.12 353 GLU A C 1
ATOM 2697 O O . GLU A 1 353 ? -18.661 2.769 -2.718 1.00 89.12 353 GLU A O 1
ATOM 2702 N N . LEU A 1 354 ? -16.694 2.503 -3.777 1.00 93.56 354 LEU A N 1
ATOM 2703 C CA . LEU A 1 354 ? -15.938 2.258 -2.557 1.00 93.56 354 LEU A CA 1
ATOM 2704 C C . LEU A 1 354 ? -15.539 3.602 -1.964 1.00 93.56 354 LEU A C 1
ATOM 2706 O O . LEU A 1 354 ? -14.768 4.347 -2.567 1.00 93.56 354 LEU A O 1
ATOM 2710 N N . MET A 1 355 ? -16.062 3.894 -0.780 1.00 91.19 355 MET A N 1
ATOM 2711 C CA . MET A 1 355 ? -15.722 5.084 -0.007 1.00 91.19 355 MET A CA 1
ATOM 2712 C C . MET A 1 355 ? -14.795 4.690 1.134 1.00 91.19 355 MET A C 1
ATOM 2714 O O . MET A 1 355 ? -15.028 3.689 1.808 1.00 91.19 355 MET A O 1
ATOM 2718 N N . TYR A 1 356 ? -13.756 5.484 1.363 1.00 93.12 356 TYR A N 1
ATOM 2719 C CA . TYR A 1 356 ? -12.793 5.214 2.426 1.00 93.12 356 TYR A CA 1
ATOM 2720 C C . TYR A 1 356 ? -13.252 5.815 3.753 1.00 93.12 356 TYR A C 1
ATOM 2722 O O . TYR A 1 356 ? -13.918 6.850 3.787 1.00 93.12 356 TYR A O 1
ATOM 2730 N N . THR A 1 357 ? -12.857 5.189 4.857 1.00 91.00 357 THR A N 1
ATOM 2731 C CA . THR A 1 357 ? -13.193 5.639 6.219 1.00 91.00 357 THR A CA 1
ATOM 2732 C C . THR A 1 357 ? -12.531 6.976 6.569 1.00 91.00 357 THR A C 1
ATOM 2734 O O . THR A 1 357 ? -13.096 7.801 7.289 1.00 91.00 357 THR A O 1
ATOM 2737 N N . ALA A 1 358 ? -11.336 7.208 6.027 1.00 91.06 358 ALA A N 1
ATOM 2738 C CA . ALA A 1 358 ? -10.549 8.415 6.198 1.00 91.06 358 ALA A CA 1
ATOM 2739 C C . ALA A 1 358 ? -9.716 8.699 4.942 1.00 91.06 358 ALA A C 1
ATOM 2741 O O . ALA A 1 358 ? -9.616 7.877 4.031 1.00 91.06 358 ALA A O 1
ATOM 2742 N N . HIS A 1 359 ? -9.077 9.869 4.911 1.00 89.31 359 HIS A N 1
ATOM 2743 C CA . HIS A 1 359 ? -8.158 10.230 3.837 1.00 89.31 359 HIS A CA 1
ATOM 2744 C C . HIS A 1 359 ? -6.975 9.242 3.780 1.00 89.31 359 HIS A C 1
ATOM 2746 O O . HIS A 1 359 ? -6.242 9.129 4.770 1.00 89.31 359 HIS A O 1
ATOM 2752 N N . PRO A 1 360 ? -6.746 8.561 2.641 1.00 93.88 360 PRO A N 1
ATOM 2753 C CA . PRO A 1 360 ? -5.611 7.664 2.473 1.00 93.88 360 PRO A CA 1
ATOM 2754 C C . PRO A 1 360 ? -4.288 8.426 2.585 1.00 93.88 360 PRO A C 1
ATOM 2756 O O . PRO A 1 360 ? -4.048 9.391 1.855 1.00 93.88 360 PRO A O 1
ATOM 2759 N N . THR A 1 361 ? -3.404 7.973 3.471 1.00 94.06 361 THR A N 1
ATOM 2760 C CA . THR A 1 361 ? -2.001 8.413 3.519 1.00 94.06 361 THR A CA 1
ATOM 2761 C C . THR A 1 361 ? -1.180 7.674 2.466 1.00 94.06 361 THR A C 1
ATOM 2763 O O . THR A 1 361 ? -0.329 8.269 1.801 1.00 94.06 361 THR A O 1
ATOM 2766 N N . HIS A 1 362 ? -1.488 6.391 2.273 1.00 96.06 362 HIS A N 1
ATOM 2767 C CA . HIS A 1 362 ? -0.923 5.520 1.251 1.00 96.06 362 HIS A CA 1
ATOM 2768 C C . HIS A 1 362 ? -1.980 4.534 0.741 1.00 96.06 362 HIS A C 1
ATOM 2770 O O . HIS A 1 362 ? -3.036 4.349 1.349 1.00 96.06 362 HIS A O 1
ATOM 2776 N N . HIS A 1 363 ? -1.675 3.865 -0.366 1.00 97.31 363 HIS A N 1
ATOM 2777 C CA . HIS A 1 363 ? -2.501 2.808 -0.933 1.00 97.31 363 HIS A CA 1
ATOM 2778 C C . HIS A 1 363 ? -1.623 1.686 -1.474 1.00 97.31 363 HIS A C 1
ATOM 2780 O O . HIS A 1 363 ? -0.464 1.910 -1.830 1.00 97.31 363 HIS A O 1
ATOM 2786 N N . ALA A 1 364 ? -2.201 0.498 -1.569 1.00 97.38 364 ALA A N 1
ATOM 2787 C CA . ALA A 1 364 ? -1.642 -0.605 -2.327 1.00 97.38 364 ALA A CA 1
ATOM 2788 C C . ALA A 1 364 ? -2.763 -1.395 -3.000 1.00 97.38 364 ALA A C 1
ATOM 2790 O O . ALA A 1 364 ? -3.891 -1.433 -2.509 1.00 97.38 364 ALA A O 1
ATOM 2791 N N . ILE A 1 365 ? -2.457 -1.995 -4.145 1.00 95.50 365 ILE A N 1
ATOM 2792 C CA . ILE A 1 365 ? -3.418 -2.753 -4.944 1.00 95.50 365 ILE A CA 1
ATOM 2793 C C . ILE A 1 365 ? -2.736 -4.050 -5.350 1.00 95.50 365 ILE A C 1
ATOM 2795 O O . ILE A 1 365 ? -1.727 -4.022 -6.055 1.00 95.50 365 ILE A O 1
ATOM 2799 N N . ASN A 1 366 ? -3.284 -5.177 -4.910 1.00 93.00 366 ASN A N 1
ATOM 2800 C CA . ASN A 1 366 ? -2.868 -6.489 -5.390 1.00 93.00 366 ASN A CA 1
ATOM 2801 C C . ASN A 1 366 ? -3.990 -7.151 -6.199 1.00 93.00 366 ASN A C 1
ATOM 2803 O O . ASN A 1 366 ? -5.036 -6.551 -6.438 1.00 93.00 366 ASN A O 1
ATOM 2807 N N . ASP A 1 367 ? -3.770 -8.393 -6.624 1.00 89.56 367 ASP A N 1
ATOM 2808 C CA . ASP A 1 367 ? -4.685 -9.130 -7.507 1.00 89.56 367 ASP A CA 1
ATOM 2809 C C . ASP A 1 367 ? -6.066 -9.416 -6.891 1.00 89.56 367 ASP A C 1
ATOM 2811 O O . ASP A 1 367 ? -6.956 -9.920 -7.574 1.00 89.56 367 ASP A O 1
ATOM 2815 N N . THR A 1 368 ? -6.239 -9.160 -5.594 1.00 91.81 368 THR A N 1
ATOM 2816 C CA . THR A 1 368 ? -7.417 -9.580 -4.823 1.00 91.81 368 THR A CA 1
ATOM 2817 C C . THR A 1 368 ? -7.990 -8.474 -3.948 1.00 91.81 368 THR A C 1
ATOM 2819 O O . THR A 1 368 ? -9.198 -8.419 -3.741 1.00 91.81 368 THR A O 1
ATOM 2822 N N . HIS A 1 369 ? -7.148 -7.568 -3.452 1.00 95.56 369 HIS A N 1
ATOM 2823 C CA . HIS A 1 369 ? -7.547 -6.568 -2.476 1.00 95.56 369 HIS A CA 1
ATOM 2824 C C . HIS A 1 369 ? -6.981 -5.182 -2.794 1.00 95.56 369 HIS A C 1
ATOM 2826 O O . HIS A 1 369 ? -5.839 -5.028 -3.240 1.00 95.56 369 HIS A O 1
ATOM 2832 N N . LEU A 1 370 ? -7.788 -4.169 -2.482 1.00 97.69 370 LEU A N 1
ATOM 2833 C CA . LEU A 1 370 ? -7.379 -2.778 -2.339 1.00 97.69 370 LEU A CA 1
ATOM 2834 C C . LEU A 1 370 ? -7.095 -2.512 -0.857 1.00 97.69 370 LEU A C 1
ATOM 2836 O O . LEU A 1 370 ? -7.965 -2.713 -0.010 1.00 97.69 370 LEU A O 1
ATOM 2840 N N . LEU A 1 371 ? -5.885 -2.046 -0.552 1.00 98.12 371 LEU A N 1
ATOM 2841 C CA . LEU A 1 371 ? -5.459 -1.690 0.797 1.00 98.12 371 LEU A CA 1
ATOM 2842 C C . LEU A 1 371 ? -5.345 -0.170 0.910 1.00 98.12 371 LEU A C 1
ATOM 2844 O O . LEU A 1 371 ? -4.565 0.464 0.192 1.00 98.12 371 LEU A O 1
ATOM 2848 N N . ILE A 1 372 ? -6.099 0.406 1.841 1.00 97.81 372 ILE A N 1
ATOM 2849 C CA . ILE A 1 372 ? -6.119 1.838 2.129 1.00 97.81 372 ILE A CA 1
ATOM 2850 C C . ILE A 1 372 ? -5.474 2.075 3.486 1.00 97.81 372 ILE A C 1
ATOM 2852 O O . ILE A 1 372 ? -5.997 1.672 4.520 1.00 97.81 372 ILE A O 1
ATOM 2856 N N . PHE A 1 373 ? -4.321 2.736 3.480 1.00 97.06 373 PHE A N 1
ATOM 2857 C CA . PHE A 1 373 ? -3.586 3.062 4.693 1.00 97.06 373 PHE A CA 1
ATOM 2858 C C . PHE A 1 373 ? -4.049 4.429 5.180 1.00 97.06 373 PHE A C 1
ATOM 2860 O O . PHE A 1 373 ? -3.984 5.413 4.441 1.00 97.06 373 PHE A O 1
ATOM 2867 N N . THR A 1 374 ? -4.501 4.497 6.426 1.00 94.06 374 THR A N 1
ATOM 2868 C CA . THR A 1 374 ? -4.838 5.748 7.106 1.00 94.06 374 THR A CA 1
ATOM 2869 C C . THR A 1 374 ? -3.749 6.080 8.129 1.00 94.06 374 THR A C 1
ATOM 2871 O O . THR A 1 374 ? -2.697 5.439 8.187 1.00 94.06 374 THR A O 1
ATOM 2874 N N . ALA A 1 375 ? -3.959 7.108 8.951 1.00 89.19 375 ALA A N 1
ATOM 2875 C CA . ALA A 1 375 ? -3.036 7.399 10.046 1.00 89.19 375 ALA A CA 1
ATOM 2876 C C . ALA A 1 375 ? -3.034 6.296 11.127 1.00 89.19 375 ALA A C 1
ATOM 2878 O O . ALA A 1 375 ? -2.003 6.054 11.758 1.00 89.19 375 ALA A O 1
ATOM 2879 N N . THR A 1 376 ? -4.171 5.625 11.349 1.00 90.31 376 THR A N 1
ATOM 2880 C CA . THR A 1 376 ? -4.389 4.763 12.527 1.00 90.31 376 THR A CA 1
ATOM 2881 C C . THR A 1 376 ? -4.625 3.291 12.197 1.00 90.31 376 THR A C 1
ATOM 2883 O O . THR A 1 376 ? -4.457 2.440 13.074 1.00 90.31 376 THR A O 1
ATOM 2886 N N . HIS A 1 377 ? -5.020 2.970 10.966 1.00 93.56 377 HIS A N 1
ATOM 2887 C CA . HIS A 1 377 ? -5.381 1.615 10.559 1.00 93.56 377 HIS A CA 1
ATOM 2888 C C . HIS A 1 377 ? -5.237 1.412 9.044 1.00 93.56 377 HIS A C 1
ATOM 2890 O O . HIS A 1 377 ? -5.015 2.359 8.290 1.00 93.56 377 HIS A O 1
ATOM 2896 N N . ILE A 1 378 ? -5.361 0.161 8.609 1.00 96.88 378 ILE A N 1
ATOM 2897 C CA . ILE A 1 378 ? -5.411 -0.237 7.201 1.00 96.88 378 ILE A CA 1
ATOM 2898 C C . ILE A 1 378 ? -6.791 -0.834 6.940 1.00 96.88 378 ILE A C 1
ATOM 2900 O O . ILE A 1 378 ? -7.169 -1.790 7.618 1.00 96.88 378 ILE A O 1
ATOM 2904 N N . ASP A 1 379 ? -7.511 -0.299 5.961 1.00 96.50 379 ASP A N 1
ATOM 2905 C CA . ASP A 1 379 ? -8.756 -0.887 5.470 1.00 96.50 379 ASP A CA 1
ATOM 2906 C C . ASP A 1 379 ? -8.488 -1.756 4.250 1.00 96.50 379 ASP A C 1
ATOM 2908 O O . ASP A 1 379 ? -7.773 -1.355 3.328 1.00 96.50 379 ASP A O 1
ATOM 2912 N N . VAL A 1 380 ? -9.076 -2.947 4.248 1.00 97.19 380 VAL A N 1
ATOM 2913 C CA . VAL A 1 380 ? -8.893 -3.947 3.200 1.00 97.19 380 VAL A CA 1
ATOM 2914 C C . VAL A 1 380 ? -10.231 -4.207 2.524 1.00 97.19 380 VAL A C 1
ATOM 2916 O O . VAL A 1 380 ? -11.176 -4.671 3.166 1.00 97.19 380 VAL A O 1
ATOM 2919 N N . TYR A 1 381 ? -10.295 -3.924 1.227 1.00 96.44 381 TYR A N 1
ATOM 2920 C CA . TYR A 1 381 ? -11.477 -4.130 0.394 1.00 96.44 381 TYR A CA 1
ATOM 2921 C C . TYR A 1 381 ? -11.211 -5.245 -0.609 1.00 96.44 381 TYR A C 1
ATOM 2923 O O . TYR A 1 381 ? -10.170 -5.237 -1.267 1.00 96.44 381 TYR A O 1
ATOM 2931 N N . ASP A 1 382 ? -12.146 -6.178 -0.743 1.00 94.62 382 ASP A N 1
ATOM 2932 C CA . ASP A 1 382 ? -12.134 -7.157 -1.829 1.00 94.62 382 ASP A CA 1
ATOM 2933 C C . ASP A 1 382 ? -12.451 -6.438 -3.150 1.00 94.62 382 ASP A C 1
ATOM 2935 O O . ASP A 1 382 ? -13.456 -5.729 -3.257 1.00 94.62 382 ASP A O 1
ATOM 2939 N N . ILE A 1 383 ? -11.584 -6.570 -4.158 1.00 94.69 383 ILE A N 1
ATOM 2940 C CA . ILE A 1 383 ? -11.770 -5.831 -5.417 1.00 94.69 383 ILE A CA 1
ATOM 2941 C C . ILE A 1 383 ? -12.922 -6.388 -6.258 1.00 94.69 383 ILE A C 1
ATOM 2943 O O . ILE A 1 383 ? -13.497 -5.646 -7.053 1.00 94.69 383 ILE A O 1
ATOM 2947 N N . GLU A 1 384 ? -13.269 -7.665 -6.095 1.00 92.88 384 GLU A N 1
ATOM 2948 C CA . GLU A 1 384 ? -14.317 -8.334 -6.861 1.00 92.88 384 GLU A CA 1
ATOM 2949 C C . GLU A 1 384 ? -15.691 -8.064 -6.265 1.00 92.88 384 GLU A C 1
ATOM 2951 O O . GLU A 1 384 ? -16.603 -7.710 -7.004 1.00 92.88 384 GLU A O 1
ATOM 2956 N N . THR A 1 385 ? -15.878 -8.181 -4.952 1.00 92.81 385 THR A N 1
ATOM 2957 C CA . THR A 1 385 ? -17.189 -7.937 -4.327 1.00 92.81 385 THR A CA 1
ATOM 2958 C C . THR A 1 385 ? -17.393 -6.467 -3.977 1.00 92.81 385 THR A C 1
ATOM 2960 O O . THR A 1 385 ? -18.516 -5.971 -4.046 1.00 92.81 385 THR A O 1
ATOM 2963 N N . GLY A 1 386 ? -16.310 -5.745 -3.687 1.00 93.50 386 GLY A N 1
ATOM 2964 C CA . GLY A 1 386 ? -16.358 -4.402 -3.116 1.00 93.50 386 GLY A CA 1
ATOM 2965 C C . GLY A 1 386 ? -16.598 -4.395 -1.604 1.00 93.50 386 GLY A C 1
ATOM 2966 O O . GLY A 1 386 ? -16.787 -3.330 -1.017 1.00 93.50 386 GLY A O 1
ATOM 2967 N N . ASP A 1 387 ? -16.600 -5.562 -0.955 1.00 92.81 387 ASP A N 1
ATOM 2968 C CA . ASP A 1 387 ? -16.801 -5.649 0.485 1.00 92.81 387 ASP A CA 1
ATOM 2969 C C . ASP A 1 387 ? -15.579 -5.135 1.244 1.00 92.81 387 ASP A C 1
ATOM 2971 O O . ASP A 1 387 ? -14.436 -5.491 0.956 1.00 92.81 387 ASP A O 1
ATOM 2975 N N . TRP A 1 388 ? -15.833 -4.367 2.301 1.00 93.81 388 TRP A N 1
ATOM 2976 C CA . TRP A 1 388 ? -14.834 -4.096 3.326 1.00 93.81 388 TRP A CA 1
ATOM 2977 C C . TRP A 1 388 ? -14.684 -5.326 4.224 1.00 93.81 388 TRP A C 1
ATOM 2979 O O . TRP A 1 388 ? -15.541 -5.617 5.069 1.00 93.81 388 TRP A O 1
ATOM 2989 N N . VAL A 1 389 ? -13.607 -6.077 4.004 1.00 93.56 389 VAL A N 1
ATOM 2990 C CA . VAL A 1 389 ? -13.403 -7.393 4.619 1.00 93.56 389 VAL A CA 1
ATOM 2991 C C . VAL A 1 389 ? -12.630 -7.322 5.931 1.00 93.56 389 VAL A C 1
ATOM 2993 O O . VAL A 1 389 ? -12.892 -8.123 6.824 1.00 93.56 389 VAL A O 1
ATOM 2996 N N . GLN A 1 390 ? -11.722 -6.355 6.090 1.00 94.44 390 GLN A N 1
ATOM 2997 C CA . GLN A 1 390 ? -10.873 -6.282 7.278 1.00 94.44 390 GLN A CA 1
ATOM 2998 C C . GLN A 1 390 ? -10.420 -4.852 7.598 1.00 94.44 390 GLN A C 1
ATOM 3000 O O . GLN A 1 390 ? -10.143 -4.052 6.702 1.00 94.44 390 GLN A O 1
ATOM 3005 N N . THR A 1 391 ? -10.267 -4.568 8.892 1.00 95.44 391 THR A N 1
ATOM 3006 C CA . THR A 1 391 ? -9.541 -3.406 9.420 1.00 95.44 391 THR A CA 1
ATOM 3007 C C . THR A 1 391 ? -8.369 -3.889 10.261 1.00 95.44 391 THR A C 1
ATOM 3009 O O . THR A 1 391 ? -8.561 -4.628 11.221 1.00 95.44 391 THR A O 1
ATOM 3012 N N . MET A 1 392 ? -7.152 -3.454 9.936 1.00 94.75 392 MET A N 1
ATOM 3013 C CA . MET A 1 392 ? -5.946 -3.781 10.704 1.00 94.75 392 MET A CA 1
ATOM 3014 C C . MET A 1 392 ? -5.481 -2.550 11.486 1.00 94.75 392 MET A C 1
ATOM 3016 O O . MET A 1 392 ? -5.093 -1.545 10.888 1.00 94.75 392 MET A O 1
ATOM 3020 N N . ASN A 1 393 ? -5.478 -2.603 12.822 1.00 92.31 393 ASN A N 1
ATOM 3021 C CA . ASN A 1 393 ? -5.100 -1.466 13.675 1.00 92.31 393 ASN A CA 1
ATOM 3022 C C . ASN A 1 393 ? -3.579 -1.285 13.799 1.00 92.31 393 ASN A C 1
ATOM 3024 O O . ASN A 1 393 ? -2.997 -1.398 14.881 1.00 92.31 393 ASN A O 1
ATOM 3028 N N . ILE A 1 394 ? -2.937 -0.981 12.673 1.00 91.56 394 ILE A N 1
ATOM 3029 C CA . ILE A 1 394 ? -1.494 -0.777 12.557 1.00 91.56 394 ILE A CA 1
ATOM 3030 C C . ILE A 1 394 ? -1.239 0.704 12.233 1.00 91.56 394 ILE A C 1
ATOM 3032 O O . ILE A 1 394 ? -1.227 1.083 11.060 1.00 91.56 394 ILE A O 1
ATOM 3036 N N . PRO A 1 395 ? -1.063 1.564 13.251 1.00 87.31 395 PRO A N 1
ATOM 3037 C CA . PRO A 1 395 ? -0.871 2.992 13.037 1.00 87.31 395 PRO A CA 1
ATOM 3038 C C . PRO A 1 395 ? 0.456 3.269 12.333 1.00 87.31 395 PRO A C 1
ATOM 3040 O O . PRO A 1 395 ? 1.449 2.564 12.541 1.00 87.31 395 PRO A O 1
ATOM 3043 N N . SER A 1 396 ? 0.485 4.330 11.526 1.00 86.44 396 SER A N 1
ATOM 3044 C CA . SER A 1 396 ? 1.678 4.747 10.775 1.00 86.44 396 SER A CA 1
ATOM 3045 C C . SER A 1 396 ? 2.283 3.628 9.914 1.00 86.44 396 SER A C 1
ATOM 3047 O O . SER A 1 396 ? 3.504 3.564 9.732 1.00 86.44 396 SER A O 1
ATOM 3049 N N . ALA A 1 397 ? 1.443 2.720 9.415 1.00 92.44 397 ALA A N 1
ATOM 3050 C CA . ALA A 1 397 ? 1.839 1.745 8.416 1.00 92.44 397 ALA A CA 1
ATOM 3051 C C . ALA A 1 397 ? 1.929 2.413 7.042 1.00 92.44 397 ALA A C 1
ATOM 3053 O O . ALA A 1 397 ? 1.082 3.224 6.668 1.00 92.44 397 ALA A O 1
ATOM 3054 N N . ARG A 1 398 ? 2.942 2.036 6.267 1.00 94.62 398 ARG A N 1
ATOM 3055 C CA . ARG A 1 398 ? 3.037 2.392 4.851 1.00 94.62 398 ARG A CA 1
ATOM 3056 C C . ARG A 1 398 ? 3.532 1.208 4.028 1.00 94.62 398 ARG A C 1
ATOM 3058 O O . ARG A 1 398 ? 4.453 0.516 4.477 1.00 94.62 398 ARG A O 1
ATOM 3065 N N . PRO A 1 399 ? 2.988 0.996 2.825 1.00 96.88 399 PRO A N 1
ATOM 3066 C CA . PRO A 1 399 ? 3.490 -0.020 1.922 1.00 96.88 399 PRO A CA 1
ATOM 3067 C C . PRO A 1 399 ? 4.882 0.372 1.410 1.00 96.88 399 PRO A C 1
ATOM 3069 O O . PRO A 1 399 ? 5.198 1.553 1.234 1.00 96.88 399 PRO A O 1
ATOM 3072 N N . LEU A 1 400 ? 5.733 -0.629 1.205 1.00 95.81 400 LEU A N 1
ATOM 3073 C CA . LEU A 1 400 ? 7.044 -0.495 0.567 1.00 95.81 400 LEU A CA 1
ATOM 3074 C C . LEU A 1 400 ? 7.023 -0.995 -0.888 1.00 95.81 400 LEU A C 1
ATOM 3076 O O . LEU A 1 400 ? 7.978 -0.772 -1.630 1.00 95.81 400 LEU A O 1
ATOM 3080 N N . ASP A 1 401 ? 5.938 -1.629 -1.310 1.00 93.62 401 ASP A N 1
ATOM 3081 C CA . ASP A 1 401 ? 5.685 -2.125 -2.658 1.00 93.62 401 ASP A CA 1
ATOM 3082 C C . ASP A 1 401 ? 4.274 -1.732 -3.124 1.00 93.62 401 ASP A C 1
ATOM 3084 O O . ASP A 1 401 ? 3.388 -1.485 -2.309 1.00 93.62 401 ASP A O 1
ATOM 3088 N N . GLU A 1 402 ? 4.044 -1.693 -4.438 1.00 92.69 402 GLU A N 1
ATOM 3089 C CA . GLU A 1 402 ? 2.740 -1.306 -5.012 1.00 92.69 402 GLU A CA 1
ATOM 3090 C C . GLU A 1 402 ? 1.607 -2.277 -4.636 1.00 92.69 402 GLU A C 1
ATOM 3092 O O . GLU A 1 402 ? 0.442 -1.882 -4.590 1.00 92.69 402 GLU A O 1
ATOM 3097 N N . THR A 1 403 ? 1.956 -3.528 -4.325 1.00 93.19 403 THR A N 1
ATOM 3098 C CA . THR A 1 403 ? 1.028 -4.600 -3.942 1.00 93.19 403 THR A CA 1
ATOM 3099 C C . THR A 1 403 ? 0.757 -4.687 -2.438 1.00 93.19 403 THR A C 1
ATOM 3101 O O . THR A 1 403 ? -0.171 -5.382 -2.025 1.00 93.19 403 THR A O 1
ATOM 3104 N N . GLY A 1 404 ? 1.512 -3.954 -1.611 1.00 94.62 404 GLY A N 1
ATOM 3105 C CA . GLY A 1 404 ? 1.291 -3.850 -0.166 1.00 94.62 404 GLY A CA 1
ATOM 3106 C C . GLY A 1 404 ? 1.692 -5.087 0.634 1.00 94.62 404 GLY A C 1
ATOM 3107 O O . GLY A 1 404 ? 1.326 -5.196 1.803 1.00 94.62 404 GLY A O 1
ATOM 3108 N N . TRP A 1 405 ? 2.448 -6.013 0.041 1.00 94.00 405 TRP A N 1
ATOM 3109 C CA . TRP A 1 405 ? 2.900 -7.216 0.733 1.00 94.00 405 TRP A CA 1
ATOM 3110 C C . TRP A 1 405 ? 3.865 -6.889 1.862 1.00 94.00 405 TRP A C 1
ATOM 3112 O O . TRP A 1 405 ? 3.788 -7.492 2.931 1.00 94.00 405 TRP A O 1
ATOM 3122 N N . ILE A 1 406 ? 4.773 -5.940 1.636 1.00 95.25 406 ILE A N 1
ATOM 3123 C CA . ILE A 1 406 ? 5.790 -5.546 2.602 1.00 95.25 406 ILE A CA 1
ATOM 3124 C C . ILE A 1 406 ? 5.486 -4.131 3.065 1.00 95.25 406 ILE A C 1
ATOM 3126 O O . ILE A 1 406 ? 5.477 -3.189 2.278 1.00 95.25 406 ILE A O 1
ATOM 3130 N N . CYS A 1 407 ? 5.289 -3.960 4.366 1.00 95.00 407 CYS A N 1
ATOM 3131 C CA . CYS A 1 407 ? 5.004 -2.657 4.949 1.00 95.00 407 CYS A CA 1
ATOM 3132 C C . CYS A 1 407 ? 6.077 -2.255 5.960 1.00 95.00 407 CYS A C 1
ATOM 3134 O O . CYS A 1 407 ? 6.685 -3.083 6.639 1.00 95.00 407 CYS A O 1
ATOM 3136 N N . CYS A 1 408 ? 6.289 -0.951 6.075 1.00 92.31 408 CYS A N 1
ATOM 3137 C CA . CYS A 1 408 ? 7.031 -0.339 7.163 1.00 92.31 408 CYS A CA 1
ATOM 3138 C C . CYS A 1 408 ? 6.028 0.179 8.195 1.00 92.31 408 CYS A C 1
ATOM 3140 O O . CYS A 1 408 ? 5.059 0.837 7.822 1.00 92.31 408 CYS A O 1
ATOM 3142 N N . VAL A 1 409 ? 6.272 -0.081 9.478 1.00 88.38 409 VAL A N 1
ATOM 3143 C CA . VAL A 1 409 ? 5.432 0.388 10.589 1.00 88.38 409 VAL A CA 1
ATOM 3144 C C . VAL A 1 409 ? 6.283 1.197 11.558 1.00 88.38 409 VAL A C 1
ATOM 3146 O O . VAL A 1 409 ? 7.312 0.717 12.032 1.00 88.38 409 VAL A O 1
ATOM 3149 N N . GLY A 1 410 ? 5.846 2.414 11.878 1.00 76.75 410 GLY A N 1
ATOM 3150 C CA . GLY A 1 410 ? 6.589 3.335 12.745 1.00 76.75 410 GLY A CA 1
ATOM 3151 C C . GLY A 1 410 ? 7.624 4.190 11.997 1.00 76.75 410 GLY A C 1
ATOM 3152 O O . GLY A 1 410 ? 7.792 4.075 10.784 1.00 76.75 410 GLY A O 1
ATOM 3153 N N . GLY A 1 411 ? 8.296 5.092 12.724 1.00 58.84 411 GLY A N 1
ATOM 3154 C CA . GLY A 1 411 ? 9.280 6.034 12.163 1.00 58.84 411 GLY A CA 1
ATOM 3155 C C . GLY A 1 411 ? 8.702 7.337 11.583 1.00 58.84 411 GLY A C 1
ATOM 3156 O O . GLY A 1 411 ? 9.414 8.062 10.893 1.00 58.84 411 GLY A O 1
ATOM 3157 N N . GLY A 1 412 ? 7.425 7.643 11.841 1.00 49.59 412 GLY A N 1
ATOM 3158 C CA . GLY A 1 412 ? 6.790 8.913 11.468 1.00 49.59 412 GLY A CA 1
ATOM 3159 C C . GLY A 1 412 ? 6.837 9.956 12.592 1.00 49.59 412 GLY A C 1
ATOM 3160 O O . GLY A 1 412 ? 6.720 9.616 13.766 1.00 49.59 412 GLY A O 1
ATOM 3161 N N . SER A 1 413 ? 6.976 11.236 12.232 1.00 40.03 413 SER A N 1
ATOM 3162 C CA . SER A 1 413 ? 6.795 12.378 13.139 1.00 40.03 413 SER A CA 1
ATOM 3163 C C . SER A 1 413 ? 5.296 12.653 13.303 1.00 40.03 413 SER A C 1
ATOM 3165 O O . SER A 1 413 ? 4.707 13.383 12.513 1.00 40.03 413 SER A O 1
ATOM 3167 N N . GLY A 1 414 ? 4.637 11.998 14.260 1.00 39.94 414 GLY A N 1
ATOM 3168 C CA . GLY A 1 414 ? 3.197 12.171 14.468 1.00 39.94 414 GLY A CA 1
ATOM 3169 C C . GLY A 1 414 ? 2.710 11.575 15.785 1.00 39.94 414 GLY A C 1
ATOM 3170 O O . GLY A 1 414 ? 2.961 10.411 16.078 1.00 39.94 414 GLY A O 1
ATOM 3171 N N . ASN A 1 415 ? 2.043 12.414 16.576 1.00 38.19 415 ASN A N 1
ATOM 3172 C CA . ASN A 1 415 ? 1.590 12.186 17.948 1.00 38.19 415 ASN A CA 1
ATOM 3173 C C . ASN A 1 415 ? 0.729 10.921 18.131 1.00 38.19 415 ASN A C 1
ATOM 3175 O O . ASN A 1 415 ? -0.268 10.755 17.436 1.00 38.19 415 ASN A O 1
ATOM 3179 N N . GLY A 1 416 ? 1.022 10.128 19.172 1.00 40.28 416 GLY A N 1
ATOM 3180 C CA . GLY A 1 416 ? -0.037 9.415 19.906 1.00 40.28 416 GLY A CA 1
ATOM 3181 C C . GLY A 1 416 ? 0.094 7.908 20.146 1.00 40.28 416 GLY A C 1
ATOM 3182 O O . GLY A 1 416 ? -0.817 7.346 20.740 1.00 40.28 416 GLY A O 1
ATOM 3183 N N . PHE A 1 417 ? 1.184 7.240 19.763 1.00 44.78 417 PHE A N 1
ATOM 3184 C CA . PHE A 1 417 ? 1.395 5.812 20.069 1.00 44.78 417 PHE A CA 1
ATOM 3185 C C . PHE A 1 417 ? 2.794 5.582 20.666 1.00 44.78 417 PHE A C 1
ATOM 3187 O O . PHE A 1 417 ? 3.674 6.411 20.445 1.00 44.78 417 PHE A O 1
ATOM 3194 N N . PRO A 1 418 ? 3.038 4.507 21.448 1.00 43.81 418 PRO A N 1
ATOM 3195 C CA . PRO A 1 418 ? 4.179 4.410 22.377 1.00 43.81 418 PRO A CA 1
ATOM 3196 C C . PRO A 1 418 ? 5.557 4.326 21.700 1.00 43.81 418 PRO A C 1
ATOM 3198 O O . PRO A 1 418 ? 6.580 4.188 22.369 1.00 43.81 418 PRO A O 1
ATOM 3201 N N . PHE A 1 419 ? 5.604 4.407 20.376 1.00 43.72 419 PHE A N 1
ATOM 3202 C CA . PHE A 1 419 ? 6.836 4.499 19.624 1.00 43.72 419 PHE A CA 1
ATOM 3203 C C . PHE A 1 419 ? 7.215 5.974 19.488 1.00 43.72 419 PHE A C 1
ATOM 3205 O O . PHE A 1 419 ? 6.627 6.715 18.705 1.00 43.72 419 PHE A O 1
ATOM 3212 N N . SER A 1 420 ? 8.208 6.386 20.282 1.00 43.19 420 SER A N 1
ATOM 3213 C CA . SER A 1 420 ? 8.948 7.638 20.087 1.00 43.19 420 SER A CA 1
AT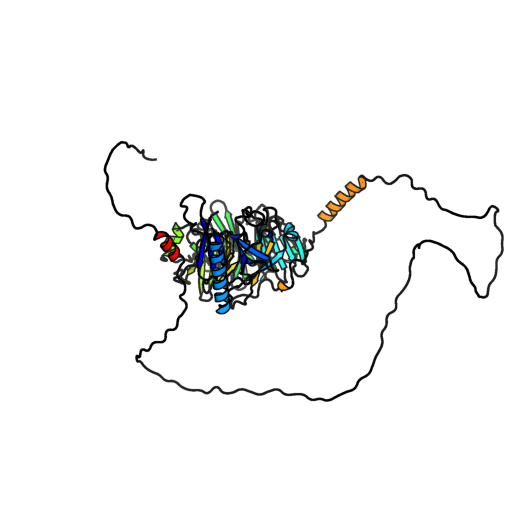OM 3214 C C . SER A 1 420 ? 9.336 7.799 18.611 1.00 43.19 420 SER A C 1
ATOM 3216 O O . SER A 1 420 ? 9.598 6.808 17.930 1.00 43.19 420 SER A O 1
ATOM 3218 N N . THR A 1 421 ? 9.450 9.034 18.123 1.00 47.84 421 THR A N 1
ATOM 3219 C CA . THR A 1 421 ? 10.003 9.342 16.791 1.00 47.84 421 THR A CA 1
ATOM 3220 C C . THR A 1 421 ? 11.407 8.761 16.569 1.00 47.84 421 THR A C 1
ATOM 3222 O O . THR A 1 421 ? 11.831 8.613 15.426 1.00 47.84 421 THR A O 1
ATOM 3225 N N . ASP A 1 422 ? 12.101 8.377 17.647 1.00 47.88 422 ASP A N 1
ATOM 3226 C CA . ASP A 1 422 ? 13.395 7.684 17.626 1.00 47.88 422 ASP A CA 1
ATOM 3227 C C . ASP A 1 422 ? 13.306 6.146 17.588 1.00 47.88 422 ASP A C 1
ATOM 3229 O O . ASP A 1 422 ? 14.331 5.468 17.449 1.00 47.88 422 ASP A O 1
ATOM 3233 N N . ALA A 1 423 ? 12.110 5.565 17.715 1.00 55.66 423 ALA A N 1
ATOM 3234 C CA . ALA A 1 423 ? 11.922 4.124 17.645 1.00 55.66 423 ALA A CA 1
ATOM 3235 C C . ALA A 1 423 ? 12.146 3.636 16.208 1.00 55.66 423 ALA A C 1
ATOM 3237 O O . ALA A 1 423 ? 11.527 4.111 15.255 1.00 55.66 423 ALA A O 1
ATOM 3238 N N . ALA A 1 424 ? 13.048 2.669 16.052 1.00 63.34 424 ALA A N 1
ATOM 3239 C CA . ALA A 1 424 ? 13.309 2.059 14.759 1.00 63.34 424 ALA A CA 1
ATOM 3240 C C . ALA A 1 424 ? 12.046 1.349 14.230 1.00 63.34 424 ALA A C 1
ATOM 3242 O O . ALA A 1 424 ? 11.347 0.695 15.013 1.00 63.34 424 ALA A O 1
ATOM 3243 N N . PRO A 1 425 ? 11.748 1.486 12.926 1.00 78.25 425 PRO A N 1
ATOM 3244 C CA . PRO A 1 425 ? 10.527 0.948 12.346 1.00 78.25 425 PRO A CA 1
ATOM 3245 C C . PRO A 1 425 ? 10.535 -0.580 12.349 1.00 78.25 425 PRO A C 1
ATOM 3247 O O . PRO A 1 425 ? 11.592 -1.199 12.350 1.00 78.25 425 PRO A O 1
ATOM 3250 N N . PHE A 1 426 ? 9.362 -1.196 12.290 1.00 85.19 426 PHE A N 1
ATOM 3251 C CA . PHE A 1 426 ? 9.222 -2.613 11.972 1.00 85.19 426 PHE A CA 1
ATOM 3252 C C . PHE A 1 426 ? 9.066 -2.781 10.463 1.00 85.19 426 PHE A C 1
ATOM 3254 O O . PHE A 1 426 ? 8.382 -1.983 9.819 1.00 85.19 426 PHE A O 1
ATOM 3261 N N . ILE A 1 427 ? 9.652 -3.842 9.910 1.00 90.75 427 ILE A N 1
ATOM 3262 C CA . ILE A 1 427 ? 9.306 -4.310 8.565 1.00 90.75 427 ILE A CA 1
ATOM 3263 C C . ILE A 1 427 ? 8.400 -5.517 8.730 1.00 90.75 427 ILE A C 1
ATOM 3265 O O . ILE A 1 427 ? 8.775 -6.486 9.397 1.00 90.75 427 ILE A O 1
ATOM 3269 N N . ILE A 1 428 ? 7.211 -5.444 8.144 1.00 91.94 428 ILE A N 1
ATOM 3270 C CA . ILE A 1 428 ? 6.184 -6.471 8.264 1.00 91.94 428 ILE A CA 1
ATOM 3271 C C . ILE A 1 428 ? 5.816 -7.039 6.896 1.00 91.94 428 ILE A C 1
ATOM 3273 O O . ILE A 1 428 ? 5.941 -6.359 5.878 1.00 91.94 428 ILE A O 1
ATOM 3277 N N . TYR A 1 429 ? 5.344 -8.278 6.899 1.00 93.44 429 TYR A N 1
ATOM 3278 C CA . TYR A 1 429 ? 4.721 -8.947 5.768 1.00 93.44 429 TYR A CA 1
ATOM 3279 C C . TYR A 1 429 ? 3.234 -9.143 6.065 1.00 93.44 429 TYR A C 1
ATOM 3281 O O . TYR A 1 429 ? 2.886 -9.710 7.103 1.00 93.44 429 TYR A O 1
ATOM 3289 N N . LEU A 1 430 ? 2.363 -8.666 5.176 1.00 93.75 430 LEU A N 1
ATOM 3290 C CA . LEU A 1 430 ? 0.930 -8.947 5.243 1.00 93.75 430 LEU A CA 1
ATOM 3291 C C . LEU A 1 430 ? 0.685 -10.341 4.667 1.00 93.75 430 LEU A C 1
ATOM 3293 O O . LEU A 1 430 ? 0.561 -10.527 3.460 1.00 93.75 430 LEU A O 1
ATOM 3297 N N . ARG A 1 431 ? 0.672 -11.343 5.542 1.00 90.50 431 ARG A N 1
ATOM 3298 C CA . ARG A 1 431 ? 0.530 -12.745 5.157 1.00 90.50 431 ARG A CA 1
ATOM 3299 C C . ARG A 1 431 ? -0.937 -13.074 4.885 1.00 90.50 431 ARG A C 1
ATOM 3301 O O . ARG A 1 431 ? -1.751 -12.865 5.786 1.00 90.50 431 ARG A O 1
ATOM 3308 N N . PRO A 1 432 ? -1.278 -13.631 3.710 1.00 89.69 432 PRO A N 1
ATOM 3309 C CA . PRO A 1 432 ? -2.618 -14.143 3.448 1.00 89.69 432 PRO A CA 1
ATOM 3310 C C . PRO A 1 432 ? -3.005 -15.246 4.439 1.00 89.69 432 PRO A C 1
ATOM 3312 O O . PRO A 1 432 ? -2.210 -16.147 4.719 1.00 89.69 432 PRO A O 1
ATOM 3315 N N . LEU A 1 433 ? -4.228 -15.182 4.958 1.00 86.06 433 LEU A N 1
ATOM 3316 C CA . LEU A 1 433 ? -4.820 -16.205 5.826 1.00 86.06 433 LEU A CA 1
ATOM 3317 C C . LEU A 1 433 ? -5.690 -17.195 5.051 1.00 86.06 433 LEU A C 1
ATOM 3319 O O . LEU A 1 433 ? -5.834 -18.344 5.464 1.00 86.06 433 LEU A O 1
ATOM 3323 N N . LEU A 1 434 ? -6.249 -16.750 3.927 1.00 79.12 434 LEU A N 1
ATOM 3324 C CA . LEU A 1 434 ? -7.173 -17.513 3.100 1.00 79.12 434 LEU A CA 1
ATOM 3325 C C . LEU A 1 434 ? -6.627 -17.613 1.676 1.00 79.12 434 LEU A C 1
ATOM 3327 O O . LEU A 1 434 ? -6.070 -16.656 1.136 1.00 79.12 434 LEU A O 1
ATOM 3331 N N . THR A 1 435 ? -6.810 -18.771 1.047 1.00 70.69 435 THR A N 1
ATOM 3332 C CA . THR A 1 435 ? -6.542 -18.945 -0.383 1.00 70.69 435 THR A CA 1
ATOM 3333 C C . THR A 1 435 ? -7.670 -18.298 -1.175 1.00 70.69 435 THR A C 1
ATOM 3335 O O . THR A 1 435 ? -8.786 -18.820 -1.209 1.00 70.69 435 THR A O 1
ATOM 3338 N N . HIS A 1 436 ? -7.397 -17.160 -1.808 1.00 70.75 436 HIS A N 1
ATOM 3339 C CA . HIS A 1 436 ? -8.350 -16.530 -2.715 1.00 70.75 436 HIS A CA 1
ATOM 3340 C C . HIS A 1 436 ? -8.310 -17.242 -4.084 1.00 70.75 436 HIS A C 1
ATOM 3342 O O . HIS A 1 436 ? -7.215 -17.493 -4.585 1.00 70.75 436 HIS A O 1
ATOM 3348 N N . PRO A 1 437 ? -9.447 -17.538 -4.745 1.00 68.50 437 PRO A N 1
ATOM 3349 C CA . PRO A 1 437 ? -9.468 -18.308 -5.999 1.00 68.50 437 PRO A CA 1
ATOM 3350 C C . PRO A 1 437 ? -8.642 -17.709 -7.149 1.00 68.50 437 PRO A C 1
ATOM 3352 O O . PRO A 1 437 ? -8.211 -18.433 -8.042 1.00 68.50 437 PRO A O 1
ATOM 3355 N N . ARG A 1 438 ? -8.443 -16.383 -7.141 1.00 68.56 438 ARG A N 1
ATOM 3356 C CA . ARG A 1 438 ? -7.585 -15.654 -8.096 1.00 68.56 438 ARG A CA 1
ATOM 3357 C C . ARG A 1 438 ? -6.193 -15.321 -7.562 1.00 68.56 438 ARG A C 1
ATOM 3359 O O . ARG A 1 438 ? -5.389 -14.794 -8.326 1.00 68.56 438 ARG A O 1
ATOM 3366 N N . ALA A 1 439 ? -5.922 -15.548 -6.275 1.00 68.44 439 ALA A N 1
ATOM 3367 C CA . ALA A 1 439 ? -4.593 -15.270 -5.751 1.00 68.44 439 ALA A CA 1
ATOM 3368 C C . ALA A 1 439 ? -3.592 -16.214 -6.416 1.00 68.44 439 ALA A C 1
ATOM 3370 O O . ALA A 1 439 ? -3.804 -17.425 -6.488 1.00 68.44 439 ALA A O 1
ATOM 3371 N N . SER A 1 440 ? -2.493 -15.637 -6.891 1.00 66.00 440 SER A N 1
ATOM 3372 C CA . SER A 1 440 ? -1.270 -16.396 -7.103 1.00 66.00 440 SER A CA 1
ATOM 3373 C C . SER A 1 440 ? -0.779 -16.962 -5.765 1.00 66.00 440 SER A C 1
ATOM 3375 O O . SER A 1 440 ? -1.204 -16.504 -4.697 1.00 66.00 440 SER A O 1
ATOM 3377 N N . ASP A 1 441 ? 0.099 -17.969 -5.811 1.00 68.88 441 ASP A N 1
ATOM 3378 C CA . ASP A 1 441 ? 0.759 -18.459 -4.600 1.00 68.88 441 ASP A CA 1
ATOM 3379 C C . ASP A 1 441 ? 1.310 -17.272 -3.792 1.00 68.88 441 ASP A C 1
ATOM 3381 O O . ASP A 1 441 ? 1.832 -16.320 -4.389 1.00 68.88 441 ASP A O 1
ATOM 3385 N N . PRO A 1 442 ? 1.188 -17.292 -2.448 1.00 73.88 442 PRO A N 1
ATOM 3386 C CA . PRO A 1 442 ? 1.651 -16.190 -1.622 1.00 73.88 442 PRO A CA 1
ATOM 3387 C C . PRO A 1 442 ? 3.103 -15.861 -1.989 1.00 73.88 442 PRO A C 1
ATOM 3389 O O . PRO A 1 442 ? 3.938 -16.769 -2.056 1.00 73.88 442 PRO A O 1
ATOM 3392 N N . PRO A 1 443 ? 3.430 -14.576 -2.219 1.00 78.56 443 PRO A N 1
ATOM 3393 C CA . PRO A 1 443 ? 4.714 -14.193 -2.806 1.00 78.56 443 PRO A CA 1
ATOM 3394 C C . PRO A 1 443 ? 5.895 -14.626 -1.938 1.00 78.56 443 PRO A C 1
ATOM 3396 O O . PRO A 1 443 ? 6.999 -14.836 -2.438 1.00 78.56 443 PRO A O 1
ATOM 3399 N N . LEU A 1 444 ? 5.660 -14.761 -0.632 1.00 81.69 444 LEU A N 1
ATOM 3400 C CA . LEU A 1 444 ? 6.618 -15.261 0.328 1.00 81.69 444 LEU A CA 1
ATOM 3401 C C . LEU A 1 444 ? 6.132 -16.612 0.865 1.00 81.69 444 LEU A C 1
ATOM 3403 O O . LEU A 1 444 ? 5.269 -16.679 1.738 1.00 81.69 444 LEU A O 1
ATOM 3407 N N . SER A 1 445 ? 6.707 -17.696 0.346 1.00 67.69 445 SER A N 1
ATOM 3408 C CA . SER A 1 445 ? 6.402 -19.072 0.747 1.00 67.69 445 SER A CA 1
ATOM 3409 C C . SER A 1 445 ? 7.128 -19.443 2.040 1.00 67.69 445 SER A C 1
ATOM 3411 O O . SER A 1 445 ? 8.029 -20.285 2.036 1.00 67.69 445 SER A O 1
ATOM 3413 N N . VAL A 1 446 ? 6.798 -18.778 3.145 1.00 61.72 446 VAL A N 1
ATOM 3414 C CA . VAL A 1 446 ? 7.401 -19.121 4.428 1.00 61.72 446 VAL A CA 1
ATOM 3415 C C . VAL A 1 446 ? 6.372 -19.239 5.522 1.00 61.72 446 VAL A C 1
ATOM 3417 O O . VAL A 1 446 ? 5.541 -18.355 5.712 1.00 61.72 446 VAL A O 1
ATOM 3420 N N . ASP A 1 447 ? 6.490 -20.326 6.278 1.00 63.06 447 ASP A N 1
ATOM 3421 C CA . ASP A 1 447 ? 5.804 -20.481 7.543 1.00 63.06 447 ASP A CA 1
ATOM 3422 C C . ASP A 1 447 ? 6.400 -19.522 8.588 1.00 63.06 447 ASP A C 1
ATOM 3424 O O . ASP A 1 447 ? 7.270 -19.864 9.394 1.00 63.06 447 ASP A O 1
ATOM 3428 N N . THR A 1 448 ? 5.941 -18.271 8.544 1.00 56.44 448 THR A N 1
ATOM 3429 C CA . THR A 1 448 ? 6.294 -17.237 9.519 1.00 56.44 448 THR A CA 1
ATOM 3430 C C . THR A 1 448 ? 5.767 -17.560 10.917 1.00 56.44 448 THR A C 1
ATOM 3432 O O . THR A 1 448 ? 6.236 -16.952 11.878 1.00 56.44 448 THR A O 1
ATOM 3435 N N . SER A 1 449 ? 4.859 -18.539 11.079 1.00 53.56 449 SER A N 1
ATOM 3436 C CA . SER A 1 449 ? 4.350 -18.946 12.399 1.00 53.56 449 SER A CA 1
ATOM 3437 C C . SER A 1 449 ? 5.445 -19.550 13.290 1.00 53.56 449 SER A C 1
ATOM 3439 O O . SER A 1 449 ? 5.393 -19.439 14.517 1.00 53.56 449 SER A O 1
ATOM 3441 N N . LEU A 1 450 ? 6.500 -20.103 12.678 1.00 49.16 450 LEU A N 1
ATOM 3442 C CA . LEU A 1 450 ? 7.691 -20.608 13.366 1.00 49.16 450 LEU A CA 1
ATOM 3443 C C . LEU A 1 450 ? 8.658 -19.487 13.783 1.00 49.16 450 LEU A C 1
ATOM 3445 O O . LEU A 1 450 ? 9.607 -19.721 14.537 1.00 49.16 450 LEU A O 1
ATOM 3449 N N . TRP A 1 451 ? 8.445 -18.259 13.308 1.00 55.91 451 TRP A N 1
ATOM 3450 C CA . TRP A 1 451 ? 9.332 -17.117 13.512 1.00 55.91 451 TRP A CA 1
ATOM 3451 C C . TRP A 1 451 ? 8.795 -16.162 14.572 1.00 55.91 451 TRP A C 1
ATOM 3453 O O . TRP A 1 451 ? 8.555 -14.982 14.326 1.00 55.91 451 TRP A O 1
ATOM 3463 N N . GLY A 1 452 ? 8.658 -16.669 15.799 1.00 49.84 452 GLY A N 1
ATOM 3464 C CA . GLY A 1 452 ? 8.413 -15.813 16.958 1.00 49.84 452 GLY A CA 1
ATOM 3465 C C . GLY A 1 452 ? 9.437 -14.666 17.059 1.00 49.84 452 GLY A C 1
ATOM 3466 O O . GLY A 1 452 ? 10.538 -14.753 16.515 1.00 49.84 452 GLY A O 1
ATOM 3467 N N . ASN A 1 453 ? 9.082 -13.617 17.812 1.00 51.28 453 ASN A N 1
ATOM 3468 C CA . ASN A 1 453 ? 9.800 -12.342 18.039 1.00 51.28 453 ASN A CA 1
ATOM 3469 C C . ASN A 1 453 ? 11.258 -12.436 18.592 1.00 51.28 453 ASN A C 1
ATOM 3471 O O . ASN A 1 453 ? 11.710 -11.544 19.304 1.00 51.28 453 ASN A O 1
ATOM 3475 N N . LYS A 1 454 ? 12.002 -13.524 18.356 1.00 53.03 454 LYS A N 1
ATOM 3476 C CA . LYS A 1 454 ? 13.324 -13.820 18.934 1.00 53.03 454 LYS A CA 1
ATOM 3477 C C . LYS A 1 454 ? 14.430 -14.065 17.902 1.00 53.03 454 LYS A C 1
ATOM 3479 O O . LYS A 1 454 ? 15.574 -14.282 18.307 1.00 53.03 454 LYS A O 1
ATOM 3484 N N . ARG A 1 455 ? 14.137 -14.069 16.595 1.00 61.78 455 ARG A N 1
ATOM 3485 C CA . ARG A 1 455 ? 15.162 -14.354 15.580 1.00 61.78 455 ARG A CA 1
ATOM 3486 C C . ARG A 1 455 ? 16.056 -13.130 15.380 1.00 61.78 455 ARG A C 1
ATOM 3488 O O . ARG A 1 455 ? 15.643 -12.128 14.811 1.00 61.78 455 ARG A O 1
ATOM 3495 N N . ARG A 1 456 ? 17.288 -13.205 15.889 1.00 66.50 456 ARG A N 1
ATOM 3496 C CA . ARG A 1 456 ? 18.302 -12.161 15.699 1.00 66.50 456 ARG A CA 1
ATOM 3497 C C . ARG A 1 456 ? 18.929 -12.315 14.322 1.00 66.50 456 ARG A C 1
ATOM 3499 O O . ARG A 1 456 ? 19.513 -13.357 14.035 1.00 66.50 456 ARG A O 1
ATOM 3506 N N . PHE A 1 457 ? 18.827 -11.275 13.506 1.00 74.62 457 PHE A N 1
ATOM 3507 C CA . PHE A 1 457 ? 19.467 -11.242 12.199 1.00 74.62 457 PHE A CA 1
ATOM 3508 C C . PHE A 1 457 ? 20.943 -10.881 12.337 1.00 74.62 457 PHE A C 1
ATOM 3510 O O . PHE A 1 457 ? 21.298 -9.918 13.021 1.00 74.62 457 PHE A O 1
ATOM 3517 N N . SER A 1 458 ? 21.806 -11.645 11.675 1.00 74.50 458 SER A N 1
ATOM 3518 C CA . SER A 1 458 ? 23.215 -11.279 11.534 1.00 74.50 458 SER A CA 1
ATOM 3519 C C . SER A 1 458 ? 23.370 -10.287 10.381 1.00 74.50 458 SER A C 1
ATOM 3521 O O . SER A 1 458 ? 22.798 -10.479 9.310 1.00 74.50 458 SER A O 1
ATOM 3523 N N . VAL A 1 459 ? 24.113 -9.199 10.591 1.00 77.12 459 VAL A N 1
ATOM 3524 C CA . VAL A 1 459 ? 24.412 -8.237 9.522 1.00 77.12 459 VAL A CA 1
ATOM 3525 C C . VAL A 1 459 ? 25.741 -8.626 8.893 1.00 77.12 459 VAL A C 1
ATOM 3527 O O . VAL A 1 459 ? 26.794 -8.484 9.515 1.00 77.12 459 VAL A O 1
ATOM 3530 N N . ARG A 1 460 ? 25.705 -9.103 7.648 1.00 75.50 460 ARG A N 1
ATOM 3531 C CA . ARG A 1 460 ? 26.915 -9.395 6.884 1.00 75.50 460 ARG A CA 1
ATOM 3532 C C . ARG A 1 460 ? 27.394 -8.131 6.190 1.00 75.50 460 ARG A C 1
ATOM 3534 O O . ARG A 1 460 ? 27.026 -7.821 5.057 1.00 75.50 460 ARG A O 1
ATOM 3541 N N . GLU A 1 461 ? 28.237 -7.388 6.888 1.00 63.69 461 GLU A N 1
ATOM 3542 C CA . GLU A 1 461 ? 28.968 -6.279 6.291 1.00 63.69 461 GLU A CA 1
ATOM 3543 C C . GLU A 1 461 ? 30.061 -6.845 5.370 1.00 63.69 461 GLU A C 1
ATOM 3545 O O . GLU A 1 461 ? 30.891 -7.644 5.804 1.00 63.69 461 GLU A O 1
ATOM 3550 N N . GLN A 1 462 ? 30.058 -6.486 4.078 1.00 56.53 462 GLN A N 1
ATOM 3551 C CA . GLN A 1 462 ? 31.167 -6.844 3.190 1.00 56.53 462 GLN A CA 1
ATOM 3552 C C . GLN A 1 462 ? 32.425 -6.108 3.660 1.00 56.53 462 GLN A C 1
ATOM 3554 O O . GLN A 1 462 ? 32.597 -4.896 3.530 1.00 56.53 462 GLN A O 1
ATOM 3559 N N . SER A 1 463 ? 33.277 -6.896 4.290 1.00 52.44 463 SER A N 1
ATOM 3560 C CA . SER A 1 463 ? 34.349 -6.524 5.186 1.00 52.44 463 SER A CA 1
ATOM 3561 C C . SER A 1 463 ? 35.628 -6.170 4.426 1.00 52.44 463 SER A C 1
ATOM 3563 O O . SER A 1 463 ? 36.613 -6.891 4.503 1.00 52.44 463 SER A O 1
ATOM 3565 N N . HIS A 1 464 ? 35.634 -5.051 3.703 1.00 52.66 464 HIS A N 1
ATOM 3566 C CA . HIS A 1 464 ? 36.894 -4.366 3.371 1.00 52.66 464 HIS A CA 1
ATOM 3567 C C . HIS A 1 464 ? 37.012 -3.065 4.166 1.00 52.66 464 HIS A C 1
ATOM 3569 O O . HIS A 1 464 ? 37.983 -2.863 4.885 1.00 52.66 464 HIS A O 1
ATOM 3575 N N . GLN A 1 465 ? 35.963 -2.240 4.175 1.00 54.31 465 GLN A N 1
ATOM 3576 C CA . GLN A 1 465 ? 35.970 -0.975 4.917 1.00 54.31 465 GLN A CA 1
ATOM 3577 C C . GLN A 1 465 ? 35.832 -1.153 6.435 1.00 54.31 465 GLN A C 1
ATOM 3579 O O . GLN A 1 465 ? 36.448 -0.401 7.182 1.00 54.31 465 GLN A O 1
ATOM 3584 N N . ALA A 1 466 ? 35.082 -2.156 6.906 1.00 56.34 466 ALA A N 1
ATOM 3585 C CA . ALA A 1 466 ? 34.968 -2.457 8.336 1.00 56.34 466 ALA A CA 1
ATOM 3586 C C . ALA A 1 466 ? 36.276 -3.031 8.909 1.00 56.34 466 ALA A C 1
ATOM 3588 O O . ALA A 1 466 ? 36.680 -2.657 10.007 1.00 56.34 466 ALA A O 1
ATOM 3589 N N . ILE A 1 467 ? 36.978 -3.870 8.135 1.00 58.81 467 ILE A N 1
ATOM 3590 C CA . ILE A 1 467 ? 38.313 -4.375 8.491 1.00 58.81 467 ILE A CA 1
ATOM 3591 C C . ILE A 1 467 ? 39.328 -3.231 8.467 1.00 58.81 467 ILE A C 1
ATOM 3593 O O . ILE A 1 467 ? 40.084 -3.085 9.418 1.00 58.81 467 ILE A O 1
ATOM 3597 N N . GLU A 1 468 ? 39.314 -2.364 7.452 1.00 58.62 468 GLU A N 1
ATOM 3598 C CA . GLU A 1 468 ? 40.187 -1.183 7.419 1.00 58.62 468 GLU A CA 1
ATOM 3599 C C . GLU A 1 468 ? 39.901 -0.196 8.556 1.00 58.62 468 GLU A C 1
ATOM 3601 O O . GLU A 1 468 ? 40.834 0.338 9.149 1.00 58.62 468 GLU A O 1
ATOM 3606 N N . ALA A 1 469 ? 38.634 0.054 8.893 1.00 58.78 469 ALA A N 1
ATOM 3607 C CA . ALA A 1 469 ? 38.262 0.931 10.000 1.00 58.78 469 ALA A CA 1
ATOM 3608 C C . ALA A 1 469 ? 38.662 0.326 11.353 1.00 58.78 469 ALA A C 1
ATOM 3610 O O . ALA A 1 469 ? 39.225 1.029 12.193 1.00 58.78 469 ALA A O 1
ATOM 3611 N N . HIS A 1 470 ? 38.437 -0.978 11.543 1.00 64.00 470 HIS A N 1
ATOM 3612 C CA . HIS A 1 470 ? 38.876 -1.706 12.730 1.00 64.00 470 HIS A CA 1
ATOM 3613 C C . HIS A 1 470 ? 40.407 -1.713 12.850 1.00 64.00 470 HIS A C 1
ATOM 3615 O O . HIS A 1 470 ? 40.932 -1.403 13.916 1.00 64.00 470 HIS A O 1
ATOM 3621 N N . ASN A 1 471 ? 41.129 -1.950 11.751 1.00 66.50 471 ASN A N 1
ATOM 3622 C CA . ASN A 1 471 ? 42.592 -1.907 11.712 1.00 66.50 471 ASN A CA 1
ATOM 3623 C C . ASN A 1 471 ? 43.131 -0.498 11.990 1.00 66.50 471 ASN A C 1
ATOM 3625 O O . ASN A 1 471 ? 44.031 -0.355 12.811 1.00 66.50 471 ASN A O 1
ATOM 3629 N N . ARG A 1 472 ? 42.534 0.557 11.418 1.00 70.12 472 ARG A N 1
ATOM 3630 C CA . ARG A 1 472 ? 42.916 1.957 11.696 1.00 70.12 472 ARG A CA 1
ATOM 3631 C C . ARG A 1 472 ? 42.674 2.356 13.154 1.00 70.12 472 ARG A C 1
ATOM 3633 O O . ARG A 1 472 ? 43.456 3.119 13.720 1.00 70.12 472 ARG A O 1
ATOM 3640 N N . LEU A 1 473 ? 41.596 1.870 13.774 1.00 66.50 473 LEU A N 1
ATOM 3641 C CA . LEU A 1 473 ? 41.308 2.107 15.194 1.00 66.50 473 LEU A CA 1
ATOM 3642 C C . LEU A 1 473 ? 42.241 1.295 16.106 1.00 66.50 473 LEU A C 1
ATOM 3644 O O . LEU A 1 473 ? 42.701 1.815 17.123 1.00 66.50 473 LEU A O 1
ATOM 3648 N N . SER A 1 474 ? 42.565 0.060 15.721 1.00 63.25 474 SER A N 1
ATOM 3649 C CA . SER A 1 474 ? 43.509 -0.809 16.429 1.00 63.25 474 SER A CA 1
ATOM 3650 C C . SER A 1 474 ? 44.945 -0.264 16.368 1.00 63.25 474 SER A C 1
ATOM 3652 O O . SER A 1 474 ? 45.605 -0.184 17.400 1.00 63.25 474 SER A O 1
ATOM 3654 N N . GLU A 1 475 ? 45.393 0.247 15.213 1.00 56.84 475 GLU A N 1
ATOM 3655 C CA . GLU A 1 475 ? 46.697 0.916 15.044 1.00 56.84 475 GLU A CA 1
ATOM 3656 C C . GLU A 1 475 ? 46.830 2.205 15.865 1.00 56.84 475 GLU A C 1
ATOM 3658 O O . GLU A 1 475 ? 47.906 2.520 16.375 1.00 56.84 475 GLU A O 1
ATOM 3663 N N . ARG A 1 476 ? 45.744 2.974 16.019 1.00 58.66 476 ARG A N 1
ATOM 3664 C CA . ARG A 1 476 ? 45.749 4.163 16.888 1.00 58.66 476 ARG A CA 1
ATOM 3665 C C . ARG A 1 476 ? 45.802 3.790 18.369 1.00 58.66 476 ARG A C 1
ATOM 3667 O O . ARG A 1 476 ? 46.395 4.523 19.153 1.00 58.66 476 ARG A O 1
ATOM 3674 N N . ARG A 1 477 ? 45.213 2.651 18.747 1.00 54.69 477 ARG A N 1
ATOM 3675 C CA . ARG A 1 477 ? 45.183 2.154 20.129 1.00 54.69 477 ARG A CA 1
ATOM 3676 C C . ARG A 1 477 ? 46.492 1.464 20.533 1.00 54.69 477 ARG A C 1
ATOM 3678 O O . ARG A 1 477 ? 46.907 1.607 21.679 1.00 54.69 477 ARG A O 1
ATOM 3685 N N . SER A 1 478 ? 47.176 0.789 19.607 1.00 56.72 478 SER A N 1
ATOM 3686 C CA . SER A 1 478 ? 48.480 0.152 19.855 1.00 56.72 478 SER A CA 1
ATOM 3687 C C . SER A 1 478 ? 49.643 1.147 19.961 1.00 56.72 478 SER A C 1
ATOM 3689 O O . SER A 1 478 ? 50.646 0.837 20.593 1.00 56.72 478 SER A O 1
ATOM 3691 N N . ARG A 1 479 ? 49.499 2.373 19.435 1.00 57.38 479 ARG A N 1
ATOM 3692 C CA . ARG A 1 479 ? 50.482 3.463 19.610 1.00 57.38 479 ARG A CA 1
ATOM 3693 C C . ARG A 1 479 ? 50.406 4.185 20.965 1.00 57.38 479 ARG A C 1
ATOM 3695 O O . ARG A 1 479 ? 51.254 5.030 21.230 1.00 57.38 479 ARG A O 1
ATOM 3702 N N . LEU A 1 480 ? 49.421 3.869 21.812 1.00 58.38 480 LEU A N 1
ATOM 3703 C CA . LEU A 1 480 ? 49.227 4.484 23.137 1.00 58.38 480 LEU A CA 1
ATOM 3704 C C . LEU A 1 480 ? 49.635 3.582 24.312 1.00 58.38 480 LEU A C 1
ATOM 3706 O O . LEU A 1 480 ? 49.504 3.991 25.463 1.00 58.38 480 LEU A O 1
ATOM 3710 N N . ILE A 1 481 ? 50.133 2.372 24.050 1.00 45.94 481 ILE A N 1
ATOM 3711 C CA . ILE A 1 481 ? 50.631 1.470 25.092 1.00 45.94 481 ILE A CA 1
ATOM 3712 C C . ILE A 1 481 ? 52.084 1.154 24.751 1.00 45.94 481 ILE A C 1
ATOM 3714 O O . ILE A 1 481 ? 52.365 0.299 23.915 1.00 45.94 481 ILE A O 1
ATOM 3718 N N . SER A 1 482 ? 53.022 1.883 25.357 1.00 52.00 482 SER A N 1
ATOM 3719 C CA . SER A 1 482 ? 54.438 1.521 25.289 1.00 52.00 482 SER A CA 1
ATOM 3720 C C . SER A 1 482 ? 54.640 0.115 25.862 1.00 52.00 482 SER A C 1
ATOM 3722 O O . SER A 1 482 ? 54.038 -0.231 26.880 1.00 52.00 482 SER A O 1
ATOM 3724 N N . ALA A 1 483 ? 55.504 -0.683 25.232 1.00 48.44 483 ALA A N 1
ATOM 3725 C CA . ALA A 1 483 ? 55.914 -1.979 25.766 1.00 48.44 483 ALA A CA 1
ATOM 3726 C C . ALA A 1 483 ? 56.533 -1.818 27.172 1.00 48.44 483 ALA A C 1
ATOM 3728 O O . ALA A 1 483 ? 57.237 -0.831 27.406 1.00 48.44 483 ALA A O 1
ATOM 3729 N N . PRO A 1 484 ? 56.303 -2.755 28.111 1.00 49.28 484 PRO A N 1
ATOM 3730 C CA . PRO A 1 484 ? 56.885 -2.663 29.442 1.00 49.28 484 PRO A CA 1
ATOM 3731 C C . PRO A 1 484 ? 58.403 -2.861 29.365 1.00 49.28 484 PRO A C 1
ATOM 3733 O O . PRO A 1 484 ? 58.896 -3.925 28.991 1.00 49.28 484 PRO A O 1
ATOM 3736 N N . THR A 1 485 ? 59.155 -1.826 29.726 1.00 51.09 485 THR A N 1
ATOM 3737 C CA . THR A 1 485 ? 60.592 -1.899 29.972 1.00 51.09 485 THR A CA 1
ATOM 3738 C C . THR A 1 485 ? 60.819 -2.514 31.352 1.00 51.09 485 THR A C 1
ATOM 3740 O O . THR A 1 485 ? 60.413 -1.933 32.353 1.00 51.09 485 THR A O 1
ATOM 3743 N N . ASN A 1 486 ? 61.516 -3.658 31.386 1.00 44.03 486 ASN A N 1
ATOM 3744 C CA . ASN A 1 486 ? 62.092 -4.326 32.567 1.00 44.03 486 ASN A CA 1
ATOM 3745 C C . ASN A 1 486 ? 61.304 -5.503 33.192 1.00 44.03 486 ASN A C 1
ATOM 3747 O O . ASN A 1 486 ? 60.833 -5.425 34.324 1.00 44.03 486 ASN A O 1
ATOM 3751 N N . PHE A 1 487 ? 61.263 -6.644 32.492 1.00 37.25 487 PHE A N 1
ATOM 3752 C CA . PHE A 1 487 ? 61.013 -7.949 33.119 1.00 37.25 487 PHE A CA 1
ATOM 3753 C C . PHE A 1 487 ? 62.304 -8.779 33.150 1.00 37.25 487 PHE A C 1
ATOM 3755 O O . PHE A 1 487 ? 62.859 -9.110 32.103 1.00 37.25 487 PHE A O 1
ATOM 3762 N N . ALA A 1 488 ? 62.757 -9.134 34.355 1.00 45.91 488 ALA A N 1
ATOM 3763 C CA . ALA A 1 488 ? 63.804 -10.121 34.605 1.00 45.91 488 ALA A CA 1
ATOM 3764 C C . ALA A 1 488 ? 63.169 -11.402 35.172 1.00 45.91 488 ALA A C 1
ATOM 3766 O O . ALA A 1 488 ? 62.312 -11.338 36.054 1.00 45.91 488 ALA A O 1
ATOM 3767 N N . HIS A 1 489 ? 63.576 -12.566 34.665 1.00 50.53 489 HIS A N 1
ATOM 3768 C CA . HIS A 1 489 ? 63.084 -13.862 35.135 1.00 50.53 489 HIS A CA 1
ATOM 3769 C C . HIS A 1 489 ? 63.856 -14.310 36.386 1.00 50.53 489 HIS A C 1
ATOM 3771 O O . HIS A 1 489 ? 65.084 -14.343 36.371 1.00 50.53 489 HIS A O 1
ATOM 3777 N N . LEU A 1 490 ? 63.141 -14.693 37.449 1.00 35.50 490 LEU A N 1
ATOM 3778 C CA . LEU A 1 490 ? 63.706 -15.294 38.663 1.00 35.50 490 LEU A CA 1
ATOM 3779 C C . LEU A 1 490 ? 63.215 -16.741 38.814 1.00 35.50 490 LEU A C 1
ATOM 3781 O O . LEU A 1 490 ? 62.016 -17.010 38.753 1.00 35.50 490 LEU A O 1
ATOM 3785 N N . SER A 1 491 ? 64.159 -17.660 39.021 1.00 45.53 491 SER A N 1
ATOM 3786 C CA . SER A 1 491 ? 63.955 -19.097 39.252 1.00 45.53 491 SER A CA 1
ATOM 3787 C C . SER A 1 491 ? 64.311 -19.477 40.698 1.00 45.53 491 SER A C 1
ATOM 3789 O O . SER A 1 491 ? 65.294 -18.979 41.241 1.00 45.53 491 SER A O 1
ATOM 3791 N N . HIS A 1 492 ? 63.521 -20.363 41.316 1.00 46.00 492 HIS A N 1
ATOM 3792 C CA . HIS A 1 492 ? 63.612 -20.767 42.731 1.00 46.00 492 HIS A CA 1
ATOM 3793 C C . HIS A 1 492 ? 63.175 -22.239 42.898 1.00 46.00 492 HIS A C 1
ATOM 3795 O O . HIS A 1 492 ? 62.174 -22.597 42.283 1.00 46.00 492 HIS A O 1
ATOM 3801 N N . MET A 1 493 ? 63.741 -23.137 43.727 1.00 41.31 493 MET A N 1
ATOM 3802 C CA . MET A 1 493 ? 65.015 -23.320 44.476 1.00 41.31 493 MET A CA 1
ATOM 3803 C C . MET A 1 493 ? 65.068 -24.812 44.918 1.00 41.31 493 MET A C 1
ATOM 3805 O O . MET A 1 493 ? 64.012 -25.419 45.068 1.00 41.31 493 MET A O 1
ATOM 3809 N N . GLY A 1 494 ? 66.233 -25.465 45.052 1.00 32.06 494 GLY A N 1
ATOM 3810 C CA . GLY A 1 494 ? 66.994 -25.630 46.317 1.00 32.06 494 GLY A CA 1
ATOM 3811 C C . GLY A 1 494 ? 67.310 -27.129 46.568 1.00 32.06 494 GLY A C 1
ATOM 3812 O O . GLY A 1 494 ? 66.937 -27.941 45.726 1.00 32.06 494 GLY A O 1
ATOM 3813 N N . PRO A 1 495 ? 67.852 -27.565 47.723 1.00 45.59 495 PRO A N 1
ATOM 3814 C CA . PRO A 1 495 ? 69.032 -27.131 48.477 1.00 45.59 495 PRO A CA 1
ATOM 3815 C C . PRO A 1 495 ? 70.131 -28.233 48.489 1.00 45.59 495 PRO A C 1
ATOM 3817 O O . PRO A 1 495 ? 69.841 -29.408 48.695 1.00 45.59 495 PRO A O 1
ATOM 3820 N N . GLY A 1 496 ? 71.404 -27.871 48.328 1.00 37.22 496 GLY A N 1
ATOM 3821 C CA . GLY A 1 496 ? 72.520 -28.808 48.501 1.00 37.22 496 GLY A CA 1
ATOM 3822 C C . GLY A 1 496 ? 73.796 -28.318 47.829 1.00 37.22 496 GLY A C 1
ATOM 3823 O O . GLY A 1 496 ? 73.887 -28.328 46.604 1.00 37.22 496 GLY A O 1
ATOM 3824 N N . ASP A 1 497 ? 74.744 -27.866 48.651 1.00 38.53 497 ASP A N 1
ATOM 3825 C CA . ASP A 1 497 ? 76.146 -27.601 48.312 1.00 38.53 497 ASP A CA 1
ATOM 3826 C C . ASP A 1 497 ? 76.691 -28.657 47.337 1.00 38.53 497 ASP A C 1
ATOM 3828 O O . ASP A 1 497 ? 76.508 -29.851 47.532 1.00 38.53 497 ASP A O 1
ATOM 3832 N N . GLY A 1 498 ? 77.386 -28.332 46.260 1.00 36.56 498 GLY A N 1
ATOM 3833 C CA . GLY A 1 498 ? 78.273 -27.205 46.083 1.00 36.56 498 GLY A CA 1
ATOM 3834 C C . GLY A 1 498 ? 79.585 -27.772 45.557 1.00 36.56 498 GLY A C 1
ATOM 3835 O O . GLY A 1 498 ? 80.162 -28.666 46.164 1.00 36.56 498 GLY A O 1
ATOM 3836 N N . ILE A 1 499 ? 80.083 -27.167 44.478 1.00 42.44 499 ILE A N 1
ATOM 3837 C CA . ILE A 1 499 ? 81.496 -27.201 44.092 1.00 42.44 499 ILE A CA 1
ATOM 3838 C C . ILE A 1 499 ? 81.974 -28.563 43.541 1.00 42.44 499 ILE A C 1
ATOM 3840 O O . ILE A 1 499 ? 81.610 -29.638 43.995 1.00 42.44 499 ILE A O 1
ATOM 3844 N N . ARG A 1 500 ? 82.931 -28.465 42.612 1.00 36.72 500 ARG A N 1
ATOM 3845 C CA . ARG A 1 500 ? 83.831 -29.520 42.111 1.00 36.72 500 ARG A CA 1
ATOM 3846 C C . ARG A 1 500 ? 83.339 -30.226 40.854 1.00 36.72 500 ARG A C 1
ATOM 3848 O O . ARG A 1 500 ? 82.814 -31.326 40.881 1.00 36.72 500 ARG A O 1
ATOM 3855 N N . SER A 1 501 ? 83.614 -29.567 39.728 1.00 45.28 501 SER A N 1
ATOM 3856 C CA . SER A 1 501 ? 84.380 -30.176 38.630 1.00 45.28 501 SER A CA 1
ATOM 3857 C C . SER A 1 501 ? 84.251 -31.704 38.515 1.00 45.28 501 SER A C 1
ATOM 3859 O O . SER A 1 501 ? 85.135 -32.431 38.966 1.00 45.28 501 SER A O 1
ATOM 3861 N N . GLN A 1 502 ? 83.184 -32.191 37.888 1.00 34.09 502 GLN A N 1
ATOM 3862 C CA . GLN A 1 502 ? 83.076 -33.595 37.496 1.00 34.09 502 GLN A CA 1
ATOM 3863 C C . GLN A 1 502 ? 83.275 -33.709 35.986 1.00 34.09 502 GLN A C 1
ATOM 3865 O O . GLN A 1 502 ? 82.358 -33.596 35.178 1.00 34.09 502 GLN A O 1
ATOM 3870 N N . ARG A 1 503 ? 84.541 -33.895 35.618 1.00 33.16 503 ARG A N 1
ATOM 3871 C CA . ARG A 1 503 ? 84.940 -34.672 34.448 1.00 33.16 503 ARG A CA 1
ATOM 3872 C C . ARG A 1 503 ? 85.436 -36.011 35.000 1.00 33.16 503 ARG A C 1
ATOM 3874 O O . ARG A 1 503 ? 86.017 -36.006 36.080 1.00 33.16 503 ARG A O 1
ATOM 3881 N N . LEU A 1 504 ? 85.293 -37.057 34.189 1.00 35.06 504 LEU A N 1
ATOM 3882 C CA . LEU A 1 504 ? 85.729 -38.453 34.350 1.00 35.06 504 LEU A CA 1
ATOM 3883 C C . LEU A 1 504 ? 84.597 -39.386 34.808 1.00 35.06 504 LEU A C 1
ATOM 3885 O O . LEU A 1 504 ? 84.061 -39.222 35.894 1.00 35.06 504 LEU A O 1
ATOM 3889 N N . LEU A 1 505 ? 84.068 -40.170 33.857 1.00 33.12 505 LEU A N 1
ATOM 3890 C CA . LEU A 1 505 ? 84.432 -41.583 33.580 1.00 33.12 505 LEU A CA 1
ATOM 3891 C C . LEU A 1 505 ? 83.542 -42.464 34.481 1.00 33.12 505 LEU A C 1
ATOM 3893 O O . LEU A 1 505 ? 83.505 -42.252 35.681 1.00 33.12 505 LEU A O 1
ATOM 3897 N N . ASP A 1 506 ? 82.644 -43.303 33.966 1.00 30.17 506 ASP A N 1
ATOM 3898 C CA . ASP A 1 506 ? 82.949 -44.482 33.156 1.00 30.17 506 ASP A CA 1
ATOM 3899 C C . ASP A 1 506 ? 81.762 -44.912 32.255 1.00 30.17 506 ASP A C 1
ATOM 3901 O O . ASP A 1 506 ? 80.596 -44.843 32.645 1.00 30.17 506 ASP A O 1
ATOM 3905 N N . LEU A 1 507 ? 82.068 -45.378 31.036 1.00 29.89 507 LEU A N 1
ATOM 3906 C CA . LEU A 1 507 ? 81.258 -46.371 30.298 1.00 29.89 507 LEU A CA 1
ATOM 3907 C C . LEU A 1 507 ? 81.503 -47.771 30.922 1.00 29.89 507 LEU A C 1
ATOM 3909 O O . LEU A 1 507 ? 82.526 -47.918 31.586 1.00 29.89 507 LEU A O 1
ATOM 3913 N N . PRO A 1 508 ? 80.836 -48.877 30.513 1.00 42.31 508 PRO A N 1
ATOM 3914 C CA . PRO A 1 508 ? 79.450 -49.194 30.112 1.00 42.31 508 PRO A CA 1
ATOM 3915 C C . PRO A 1 508 ? 78.884 -50.263 31.118 1.00 42.31 508 PRO A C 1
ATOM 3917 O O . PRO A 1 508 ? 79.525 -50.525 32.122 1.00 42.31 508 PRO A O 1
ATOM 3920 N N . THR A 1 509 ? 77.682 -50.853 31.096 1.00 30.59 509 THR A N 1
ATOM 3921 C CA . THR A 1 509 ? 77.056 -51.811 30.160 1.00 30.59 509 THR A CA 1
ATOM 3922 C C . THR A 1 509 ? 75.725 -52.293 30.789 1.00 30.59 509 THR A C 1
ATOM 3924 O O . THR A 1 509 ? 75.705 -52.625 31.967 1.00 30.59 509 THR A O 1
ATOM 3927 N N . THR A 1 510 ? 74.654 -52.345 29.988 1.00 40.09 510 THR A N 1
ATOM 3928 C CA . THR A 1 510 ? 73.557 -53.352 29.940 1.00 40.09 510 THR A CA 1
ATOM 3929 C C . THR A 1 510 ? 73.001 -54.049 31.206 1.00 40.09 510 THR A C 1
ATOM 3931 O O . THR A 1 510 ? 73.735 -54.801 31.832 1.00 40.09 510 THR A O 1
ATOM 3934 N N . VAL A 1 511 ? 71.650 -53.997 31.330 1.00 36.84 511 VAL A N 1
ATOM 3935 C CA . VAL A 1 511 ? 70.704 -55.117 31.658 1.00 36.84 511 VAL A CA 1
ATOM 3936 C C . VAL A 1 511 ? 70.753 -55.580 33.142 1.00 36.84 511 VAL A C 1
ATOM 3938 O O . VAL A 1 511 ? 71.829 -55.818 33.656 1.00 36.84 511 VAL A O 1
ATOM 3941 N N . GLU A 1 512 ? 69.703 -55.697 33.971 1.00 33.91 512 GLU A N 1
ATOM 3942 C CA . GLU A 1 512 ? 68.274 -56.044 33.845 1.00 33.91 512 GLU A CA 1
ATOM 3943 C C . GLU A 1 512 ? 67.558 -55.767 35.207 1.00 33.91 512 GLU A C 1
ATOM 3945 O O . GLU A 1 512 ? 68.219 -55.833 36.237 1.00 33.91 512 GLU A O 1
ATOM 3950 N N . THR A 1 513 ? 66.240 -55.473 35.174 1.00 35.38 513 THR A N 1
ATOM 3951 C CA . THR A 1 513 ? 65.112 -55.805 36.115 1.00 35.38 513 THR A CA 1
ATOM 3952 C C . THR A 1 513 ? 65.318 -55.928 37.644 1.00 35.38 513 THR A C 1
ATOM 3954 O O . THR A 1 513 ? 66.294 -56.504 38.093 1.00 35.38 513 THR A O 1
ATOM 3957 N N . ALA A 1 514 ? 64.378 -55.622 38.549 1.00 36.09 514 ALA A N 1
ATOM 3958 C CA . ALA A 1 514 ? 63.015 -55.066 38.572 1.00 36.09 514 ALA A CA 1
ATOM 3959 C C . ALA A 1 514 ? 62.584 -54.937 40.065 1.00 36.09 514 ALA A C 1
ATOM 3961 O O . ALA A 1 514 ? 63.203 -55.585 40.907 1.00 36.09 514 ALA A O 1
ATOM 3962 N N . ASP A 1 515 ? 61.505 -54.173 40.317 1.00 34.12 515 ASP A N 1
ATOM 3963 C CA . ASP A 1 515 ? 60.493 -54.311 41.401 1.00 34.12 515 ASP A CA 1
ATOM 3964 C C . ASP A 1 515 ? 60.954 -54.175 42.885 1.00 34.12 515 ASP A C 1
ATOM 3966 O O . ASP A 1 515 ? 62.085 -54.473 43.236 1.00 34.12 515 ASP A O 1
ATOM 3970 N N . ASP A 1 516 ? 60.190 -53.730 43.893 1.00 30.98 516 ASP A N 1
ATOM 3971 C CA . ASP A 1 516 ? 58.787 -53.330 44.073 1.00 30.98 516 ASP A CA 1
ATOM 3972 C C . ASP A 1 516 ? 58.627 -52.692 45.489 1.00 30.98 516 ASP A C 1
ATOM 3974 O O . ASP A 1 516 ? 59.299 -53.146 46.410 1.00 30.98 516 ASP A O 1
ATOM 3978 N N . HIS A 1 517 ? 57.671 -51.754 45.678 1.00 27.64 517 HIS A N 1
ATOM 3979 C CA . HIS A 1 517 ? 56.890 -51.447 46.925 1.00 27.64 517 HIS A CA 1
ATOM 3980 C C . HIS A 1 517 ? 57.612 -51.079 48.277 1.00 27.64 517 HIS A C 1
ATOM 3982 O O . HIS A 1 517 ? 58.807 -51.300 48.415 1.00 27.64 517 HIS A O 1
ATOM 3988 N N . PRO A 1 518 ? 56.945 -50.610 49.381 1.00 42.69 518 PRO A N 1
ATOM 3989 C CA . PRO A 1 518 ? 55.709 -49.812 49.589 1.00 42.69 518 PRO A CA 1
ATOM 3990 C C . PRO A 1 518 ? 55.753 -48.682 50.698 1.00 42.69 518 PRO A C 1
ATOM 3992 O O . PRO A 1 518 ? 56.621 -48.652 51.558 1.00 42.69 518 PRO A O 1
ATOM 3995 N N . GLN A 1 519 ? 54.699 -47.834 50.714 1.00 30.22 519 GLN A N 1
ATOM 3996 C CA . GLN A 1 519 ? 53.877 -47.268 51.838 1.00 30.22 519 GLN A CA 1
ATOM 3997 C C . GLN A 1 519 ? 54.322 -46.242 52.942 1.00 30.22 519 GLN A C 1
ATOM 3999 O O . GLN A 1 519 ? 55.189 -46.504 53.762 1.00 30.22 519 GLN A O 1
ATOM 4004 N N . MET A 1 520 ? 53.448 -45.204 53.073 1.00 28.28 520 MET A N 1
ATOM 4005 C CA . MET A 1 520 ? 52.956 -44.410 54.253 1.00 28.28 520 MET A CA 1
ATOM 4006 C C . MET A 1 520 ? 53.893 -43.373 54.943 1.00 28.28 520 MET A C 1
ATOM 4008 O O . MET A 1 520 ? 55.063 -43.647 55.125 1.00 28.28 520 MET A O 1
ATOM 4012 N N . TYR A 1 521 ? 53.507 -42.155 55.394 1.00 29.83 521 TYR A N 1
ATOM 4013 C CA . TYR A 1 521 ? 52.221 -41.518 55.764 1.00 29.83 521 TYR A CA 1
ATOM 4014 C C . TYR A 1 521 ? 52.292 -39.949 55.735 1.00 29.83 521 TYR A C 1
ATOM 4016 O O . TYR A 1 521 ? 53.322 -39.366 56.046 1.00 29.83 521 TYR A O 1
ATOM 4024 N N . SER A 1 522 ? 51.157 -39.308 55.399 1.00 26.36 522 SER A N 1
ATOM 4025 C CA . SER A 1 522 ? 50.632 -37.914 55.557 1.00 26.36 522 SER A CA 1
ATOM 4026 C C . SER A 1 522 ? 51.516 -36.641 55.696 1.00 26.36 522 SER A C 1
ATOM 4028 O O . SER A 1 522 ? 52.225 -36.487 56.686 1.00 26.36 522 SER A O 1
ATOM 4030 N N . SER A 1 523 ? 51.236 -35.593 54.892 1.00 28.16 523 SER A N 1
ATOM 4031 C CA . SER A 1 523 ? 50.394 -34.420 55.275 1.00 28.16 523 SER A CA 1
ATOM 4032 C C . SER A 1 523 ? 50.511 -33.190 54.335 1.00 28.16 523 SER A C 1
ATOM 4034 O O . SER A 1 523 ? 51.607 -32.739 54.038 1.00 28.16 523 SER A O 1
ATOM 4036 N N . ARG A 1 524 ? 49.337 -32.598 54.037 1.00 29.28 524 ARG A N 1
ATOM 4037 C CA . ARG A 1 524 ? 48.985 -31.181 53.732 1.00 29.28 524 ARG A CA 1
ATOM 4038 C C . ARG A 1 524 ? 49.318 -30.474 52.387 1.00 29.28 524 ARG A C 1
ATOM 4040 O O . ARG A 1 524 ? 50.461 -30.274 52.017 1.00 29.28 524 ARG A O 1
ATOM 4047 N N . GLU A 1 525 ? 48.217 -29.940 51.830 1.00 26.91 525 GLU A N 1
ATOM 4048 C CA . GLU A 1 525 ? 47.977 -28.673 51.095 1.00 26.91 525 GLU A CA 1
ATOM 4049 C C . GLU A 1 525 ? 48.482 -28.430 49.644 1.00 26.91 525 GLU A C 1
ATOM 4051 O O . GLU A 1 525 ? 49.668 -28.355 49.355 1.00 26.91 525 GLU A O 1
ATOM 4056 N N . SER A 1 526 ? 47.499 -28.084 48.794 1.00 28.12 526 SER A N 1
ATOM 4057 C CA . SER A 1 526 ? 47.518 -27.178 47.625 1.00 28.12 526 SER A CA 1
ATOM 4058 C C . SER A 1 526 ? 47.968 -27.646 46.221 1.00 28.12 526 SER A C 1
ATOM 4060 O O . SER A 1 526 ? 49.138 -27.747 45.880 1.00 28.12 526 SER A O 1
ATOM 4062 N N . SER A 1 527 ? 46.944 -27.759 45.363 1.00 30.64 527 SER A N 1
ATOM 4063 C CA . SER A 1 527 ? 46.811 -27.187 44.008 1.00 30.64 527 SER A CA 1
ATOM 4064 C C . SER A 1 527 ? 47.878 -27.442 42.930 1.00 30.64 527 SER A C 1
ATOM 4066 O O . SER A 1 527 ? 48.798 -26.663 42.713 1.00 30.64 527 SER A O 1
ATOM 4068 N N . LYS A 1 528 ? 47.574 -28.461 42.115 1.00 29.97 528 LYS A N 1
ATOM 4069 C CA . LYS A 1 528 ? 47.434 -28.433 40.642 1.00 29.97 528 LYS A CA 1
ATOM 4070 C C . LYS A 1 528 ? 48.285 -27.412 39.860 1.00 29.97 528 LYS A C 1
ATOM 4072 O O . LYS A 1 528 ? 47.948 -26.231 39.783 1.00 29.97 528 LYS A O 1
ATOM 4077 N N . ARG A 1 529 ? 49.203 -27.942 39.042 1.00 29.34 529 ARG A N 1
ATOM 4078 C CA . ARG A 1 529 ? 49.552 -27.370 37.733 1.00 29.34 529 ARG A CA 1
ATOM 4079 C C . ARG A 1 529 ? 49.531 -28.444 36.638 1.00 29.34 529 ARG A C 1
ATOM 4081 O O . ARG A 1 529 ? 50.163 -29.479 36.771 1.00 29.34 529 ARG A O 1
ATOM 4088 N N . THR A 1 530 ? 48.766 -28.129 35.593 1.00 29.42 530 THR A N 1
ATOM 4089 C CA . THR A 1 530 ? 49.048 -28.275 34.147 1.00 29.42 530 THR A CA 1
ATOM 4090 C C . THR A 1 530 ? 49.481 -29.625 33.556 1.00 29.42 530 THR A C 1
ATOM 4092 O O . THR A 1 530 ? 50.590 -30.096 33.772 1.00 29.42 530 THR A O 1
ATOM 4095 N N . SER A 1 531 ? 48.627 -30.117 32.652 1.00 35.72 531 SER A N 1
ATOM 4096 C CA . SER A 1 531 ? 48.891 -30.966 31.473 1.00 35.72 531 SER A CA 1
ATOM 4097 C C . SER A 1 531 ? 50.000 -30.389 30.553 1.00 35.72 531 SER A C 1
ATOM 4099 O O . SER A 1 531 ? 50.309 -29.203 30.713 1.00 35.72 531 SER A O 1
ATOM 4101 N N . PRO A 1 532 ? 50.554 -31.128 29.550 1.00 45.81 532 PRO A N 1
ATOM 4102 C CA . PRO A 1 532 ? 49.797 -31.460 28.321 1.00 45.81 532 PRO A CA 1
ATOM 4103 C C . PRO A 1 532 ? 50.155 -32.757 27.529 1.00 45.81 532 PRO A C 1
ATOM 4105 O O . PRO A 1 532 ? 51.309 -33.112 27.356 1.00 45.81 532 PRO A O 1
ATOM 4108 N N . LEU A 1 533 ? 49.088 -33.333 26.951 1.00 33.97 533 LEU A N 1
ATOM 4109 C CA . LEU A 1 533 ? 48.858 -33.821 25.568 1.00 33.97 533 LEU A CA 1
ATOM 4110 C C . LEU A 1 533 ? 49.612 -35.003 24.906 1.00 33.97 533 LEU A C 1
ATOM 4112 O O . LEU A 1 533 ? 50.834 -35.089 24.907 1.00 33.97 533 LEU A O 1
ATOM 4116 N N . THR A 1 534 ? 48.779 -35.713 24.110 1.00 30.77 534 THR A N 1
ATOM 4117 C CA . THR A 1 534 ? 48.980 -36.531 22.875 1.00 30.77 534 THR A CA 1
ATOM 4118 C C . THR A 1 534 ? 48.837 -38.056 23.090 1.00 30.77 534 THR A C 1
ATOM 4120 O O . THR A 1 534 ? 49.328 -38.546 24.090 1.00 30.77 534 THR A O 1
ATOM 4123 N N . ILE A 1 535 ? 48.143 -38.897 22.289 1.00 28.80 535 ILE A N 1
ATOM 4124 C CA . ILE A 1 535 ? 47.659 -38.869 20.886 1.00 28.80 535 ILE A CA 1
ATOM 4125 C C . ILE A 1 535 ? 46.629 -40.034 20.630 1.00 28.80 535 ILE A C 1
ATOM 4127 O O . ILE A 1 535 ? 46.671 -41.033 21.338 1.00 28.80 535 ILE A O 1
ATOM 4131 N N . SER A 1 536 ? 45.762 -39.887 19.598 1.00 29.47 536 SER A N 1
ATOM 4132 C CA . SER A 1 536 ? 44.982 -40.874 18.762 1.00 29.47 536 SER A CA 1
ATOM 4133 C C . SER A 1 536 ? 44.027 -41.920 19.394 1.00 29.47 536 SER A C 1
ATOM 4135 O O . SER A 1 536 ? 44.452 -42.732 20.200 1.00 29.47 536 SER A O 1
ATOM 4137 N N . HIS A 1 537 ? 42.706 -41.920 19.123 1.00 30.28 537 HIS A N 1
ATOM 4138 C CA . HIS A 1 537 ? 41.916 -42.368 17.935 1.00 30.28 537 HIS A CA 1
ATOM 4139 C C . HIS A 1 537 ? 41.736 -43.894 17.754 1.00 30.28 537 HIS A C 1
ATOM 4141 O O . HIS A 1 537 ? 42.711 -44.623 17.638 1.00 30.28 537 HIS A O 1
ATOM 4147 N N . GLY A 1 538 ? 40.476 -44.339 17.588 1.00 27.83 538 GLY A N 1
ATOM 4148 C CA . GLY A 1 538 ? 40.129 -45.671 17.065 1.00 27.83 538 GLY A CA 1
ATOM 4149 C C . GLY A 1 538 ? 38.657 -46.078 17.245 1.00 27.83 538 GLY A C 1
ATOM 4150 O O . GLY A 1 538 ? 38.182 -46.247 18.355 1.00 27.83 538 GLY A O 1
ATOM 4151 N N . THR A 1 539 ? 37.954 -46.215 16.126 1.00 32.50 539 THR A N 1
ATOM 4152 C CA . THR A 1 539 ? 36.533 -46.537 15.879 1.00 32.50 539 THR A CA 1
ATOM 4153 C C . THR A 1 539 ? 36.183 -48.037 15.950 1.00 32.50 539 THR A C 1
ATOM 4155 O O . THR A 1 539 ? 37.061 -48.848 15.679 1.00 32.50 539 THR A O 1
ATOM 4158 N N . GLY A 1 540 ? 34.893 -48.405 16.087 1.00 26.70 540 GLY A N 1
ATOM 4159 C CA . GLY A 1 540 ? 34.352 -49.628 15.445 1.00 26.70 540 GLY A CA 1
ATOM 4160 C C . GLY A 1 540 ? 33.306 -50.463 16.210 1.00 26.70 540 GLY A C 1
ATOM 4161 O O . GLY A 1 540 ? 33.571 -50.949 17.299 1.00 26.70 540 GLY A O 1
ATOM 4162 N N . SER A 1 541 ? 32.141 -50.651 15.576 1.00 32.53 541 SER A N 1
ATOM 4163 C CA . SER A 1 541 ? 30.927 -51.426 15.929 1.00 32.53 541 SER A CA 1
ATOM 4164 C C . SER A 1 541 ? 31.078 -52.951 16.100 1.00 32.53 541 SER A C 1
ATOM 4166 O O . SER A 1 541 ? 31.934 -53.509 15.428 1.00 32.53 541 SER A O 1
ATOM 4168 N N . TYR A 1 542 ? 30.132 -53.634 16.790 1.00 32.19 542 TYR A N 1
ATOM 4169 C CA . TYR A 1 542 ? 29.200 -54.653 16.216 1.00 32.19 542 TYR A CA 1
ATOM 4170 C C . TYR A 1 542 ? 28.210 -55.308 17.234 1.00 32.19 542 TYR A C 1
ATOM 4172 O O . TYR A 1 542 ? 28.573 -55.531 18.379 1.00 32.19 542 TYR A O 1
ATOM 4180 N N . ASN A 1 543 ? 26.992 -55.621 16.729 1.00 34.25 543 ASN A N 1
ATOM 4181 C CA . ASN A 1 543 ? 25.955 -56.666 17.005 1.00 34.25 543 ASN A CA 1
ATOM 4182 C C . ASN A 1 543 ? 25.656 -57.219 18.427 1.00 34.25 543 ASN A C 1
ATOM 4184 O O . ASN A 1 543 ? 26.549 -57.386 19.234 1.00 34.25 543 ASN A O 1
ATOM 4188 N N . GLY A 1 544 ? 24.442 -57.690 18.779 1.00 32.16 544 GLY A N 1
ATOM 4189 C CA . GLY A 1 544 ? 23.173 -57.907 18.057 1.00 32.16 544 GLY A CA 1
ATOM 4190 C C . GLY A 1 544 ? 22.276 -58.996 18.718 1.00 32.16 544 GLY A C 1
ATOM 4191 O O . GLY A 1 544 ? 22.757 -59.753 19.553 1.00 32.16 544 GLY A O 1
ATOM 4192 N N . SER A 1 545 ? 21.020 -59.119 18.234 1.00 34.47 545 SER A N 1
ATOM 4193 C CA . SER A 1 545 ? 20.097 -60.300 18.267 1.00 34.47 545 SER A CA 1
ATOM 4194 C C . SER A 1 545 ? 19.214 -60.525 19.531 1.00 34.47 545 SER A C 1
ATOM 4196 O O . SER A 1 545 ? 19.679 -60.272 20.631 1.00 34.47 545 SER A O 1
ATOM 4198 N N . TRP A 1 546 ? 17.927 -60.950 19.516 1.00 28.02 546 TRP A N 1
ATOM 4199 C CA . TRP A 1 546 ? 17.174 -61.953 18.716 1.00 28.02 546 TRP A CA 1
ATOM 4200 C C . TRP A 1 546 ? 15.638 -61.684 18.610 1.00 28.02 546 TRP A C 1
ATOM 4202 O O . TRP A 1 546 ? 15.097 -60.804 19.270 1.00 28.02 546 TRP A O 1
ATOM 4212 N N . ARG A 1 547 ? 14.952 -62.482 17.762 1.00 32.56 547 ARG A N 1
ATOM 4213 C CA . ARG A 1 547 ? 13.550 -62.430 17.255 1.00 32.56 547 ARG A CA 1
ATOM 4214 C C . ARG A 1 547 ? 12.603 -63.516 17.837 1.00 32.56 547 ARG A C 1
ATOM 4216 O O . ARG A 1 547 ? 13.102 -64.565 18.221 1.00 32.56 547 ARG A O 1
ATOM 4223 N N . SER A 1 548 ? 11.269 -63.320 17.719 1.00 28.86 548 SER A N 1
ATOM 4224 C CA . SER A 1 548 ? 10.201 -64.266 17.226 1.00 28.86 548 SER A CA 1
ATOM 4225 C C . SER A 1 548 ? 8.794 -63.613 17.381 1.00 28.86 548 SER A C 1
ATOM 4227 O O . SER A 1 548 ? 8.509 -63.135 18.469 1.00 28.86 548 SER A O 1
ATOM 4229 N N . ALA A 1 549 ? 7.977 -63.296 16.349 1.00 36.03 549 ALA A N 1
ATOM 4230 C CA . ALA A 1 549 ? 7.088 -64.091 15.447 1.00 36.03 549 ALA A CA 1
ATOM 4231 C C . ALA A 1 549 ? 5.802 -64.657 16.128 1.00 36.03 549 ALA A C 1
ATOM 4233 O O . ALA A 1 549 ? 5.934 -65.286 17.166 1.00 36.03 549 ALA A O 1
ATOM 4234 N N . GLY A 1 550 ? 4.542 -64.553 15.641 1.00 32.03 550 GLY A N 1
ATOM 4235 C CA . GLY A 1 550 ? 3.894 -63.998 14.426 1.00 32.03 550 GLY A CA 1
ATOM 4236 C C . GLY A 1 550 ? 2.353 -64.264 14.416 1.00 32.03 550 GLY A C 1
ATOM 4237 O O . GLY A 1 550 ? 1.898 -65.112 15.179 1.00 32.03 550 GLY A O 1
ATOM 4238 N N . ARG A 1 551 ? 1.528 -63.521 13.641 1.00 27.81 551 ARG A N 1
ATOM 4239 C CA . ARG A 1 551 ? 0.695 -63.886 12.438 1.00 27.81 551 ARG A CA 1
ATOM 4240 C C . ARG A 1 551 ? -0.111 -62.616 12.014 1.00 27.81 551 ARG A C 1
ATOM 4242 O O . ARG A 1 551 ? -0.630 -61.972 12.915 1.00 27.81 551 ARG A O 1
ATOM 4249 N N . ARG A 1 552 ? -0.005 -62.030 10.797 1.00 35.19 552 ARG A N 1
ATOM 4250 C CA . ARG A 1 552 ? -0.601 -62.323 9.447 1.00 35.19 552 ARG A CA 1
ATOM 4251 C C . ARG A 1 552 ? -2.148 -62.233 9.428 1.00 35.19 552 ARG A C 1
ATOM 4253 O O . ARG A 1 552 ? -2.744 -62.824 10.313 1.00 35.19 552 ARG A O 1
ATOM 4260 N N . ASP A 1 553 ? -2.841 -61.467 8.566 1.00 29.84 553 ASP A N 1
ATOM 4261 C CA . ASP A 1 553 ? -2.767 -61.315 7.089 1.00 29.84 553 ASP A CA 1
ATOM 4262 C C . ASP A 1 553 ? -3.264 -59.932 6.547 1.00 29.84 553 ASP A C 1
ATOM 4264 O O . ASP A 1 553 ? -3.892 -59.160 7.265 1.00 29.84 553 ASP A O 1
ATOM 4268 N N . ALA A 1 554 ? -3.005 -59.653 5.257 1.00 35.06 554 ALA A N 1
ATOM 4269 C CA . ALA A 1 554 ? -3.607 -58.620 4.370 1.00 35.06 554 ALA A CA 1
ATOM 4270 C C . ALA A 1 554 ? -4.159 -59.342 3.100 1.00 35.06 554 ALA A C 1
ATOM 4272 O O . ALA A 1 554 ? -3.990 -60.566 3.067 1.00 35.06 554 ALA A O 1
ATOM 4273 N N . PRO A 1 555 ? -4.692 -58.727 2.005 1.00 55.91 555 PRO A N 1
ATOM 4274 C CA . PRO A 1 555 ? -5.066 -57.327 1.670 1.00 55.91 555 PRO A CA 1
ATOM 4275 C C . PRO A 1 555 ? -6.484 -57.202 1.008 1.00 55.91 555 PRO A C 1
ATOM 4277 O O . PRO A 1 555 ? -7.119 -58.230 0.807 1.00 55.91 555 PRO A O 1
ATOM 4280 N N . CYS A 1 556 ? -6.973 -56.003 0.614 1.00 29.98 556 CYS A N 1
ATOM 4281 C CA . CYS A 1 556 ? -7.873 -55.789 -0.561 1.00 29.98 556 CYS A CA 1
ATOM 4282 C C . CYS A 1 556 ? -8.319 -54.317 -0.786 1.00 29.98 556 CYS A C 1
ATOM 4284 O O . CYS A 1 556 ? -8.695 -53.638 0.161 1.00 29.98 556 CYS A O 1
ATOM 4286 N N . ASP A 1 557 ? -8.377 -53.918 -2.063 1.00 32.53 557 ASP A N 1
ATOM 4287 C CA . ASP A 1 557 ? -9.173 -52.850 -2.725 1.00 32.53 557 ASP A CA 1
ATOM 4288 C C . ASP A 1 557 ? -9.727 -53.485 -4.034 1.00 32.53 557 ASP A C 1
ATOM 4290 O O . ASP A 1 557 ? -9.129 -54.478 -4.472 1.00 32.53 557 ASP A O 1
ATOM 4294 N N . PRO A 1 558 ? -10.689 -52.919 -4.808 1.00 61.28 558 PRO A N 1
ATOM 4295 C CA . PRO A 1 558 ? -11.891 -52.097 -4.541 1.00 61.28 558 PRO A CA 1
ATOM 4296 C C . PRO A 1 558 ? -13.178 -52.782 -5.128 1.00 61.28 558 PRO A C 1
ATOM 4298 O O . PRO A 1 558 ? -13.093 -53.943 -5.538 1.00 61.28 558 PRO A O 1
ATOM 4301 N N . PRO A 1 559 ? -14.381 -52.143 -5.204 1.00 39.22 559 PRO A N 1
ATOM 4302 C CA . PRO A 1 559 ? -14.840 -51.655 -6.530 1.00 39.22 559 PRO A CA 1
ATOM 4303 C C . PRO A 1 559 ? -15.866 -50.476 -6.575 1.00 39.22 559 PRO A C 1
ATOM 4305 O O . PRO A 1 559 ? -16.658 -50.265 -5.666 1.00 39.22 559 PRO A O 1
ATOM 4308 N N . ALA A 1 560 ? -15.842 -49.772 -7.720 1.00 29.47 560 ALA A N 1
ATOM 4309 C CA . ALA A 1 560 ? -16.926 -49.267 -8.599 1.00 29.47 560 ALA A CA 1
ATOM 4310 C C . ALA A 1 560 ? -18.233 -48.581 -8.088 1.00 29.47 560 ALA A C 1
ATOM 4312 O O . ALA A 1 560 ? -18.992 -49.106 -7.283 1.00 29.47 560 ALA A O 1
ATOM 4313 N N . SER A 1 561 ? -18.553 -47.451 -8.747 1.00 36.16 561 SER A N 1
ATOM 4314 C CA . SER A 1 561 ? -19.873 -46.799 -8.970 1.00 36.16 561 SER A CA 1
ATOM 4315 C C . SER A 1 561 ? -20.910 -47.750 -9.625 1.00 36.16 561 SER A C 1
ATOM 4317 O O . SER A 1 561 ? -20.446 -48.734 -10.207 1.00 36.16 561 SER A O 1
ATOM 4319 N N . PRO A 1 562 ? -22.270 -47.549 -9.609 1.00 45.34 562 PRO A N 1
ATOM 4320 C CA . PRO A 1 562 ? -23.037 -46.460 -10.295 1.00 45.34 562 PRO A CA 1
ATOM 4321 C C . PRO A 1 562 ? -24.464 -46.206 -9.650 1.00 45.34 562 PRO A C 1
ATOM 4323 O O . PRO A 1 562 ? -24.636 -46.594 -8.497 1.00 45.34 562 PRO A O 1
ATOM 4326 N N . PRO A 1 563 ? -25.517 -45.608 -10.286 1.00 45.16 563 PRO A N 1
ATOM 4327 C CA . PRO A 1 563 ? -25.606 -45.042 -11.629 1.00 45.16 563 PRO A CA 1
ATOM 4328 C C . PRO A 1 563 ? -26.197 -43.628 -11.767 1.00 45.16 563 PRO A C 1
ATOM 4330 O O . PRO A 1 563 ? -27.041 -43.146 -11.018 1.00 45.16 563 PRO A O 1
ATOM 4333 N N . ARG A 1 564 ? -25.777 -43.021 -12.875 1.00 39.72 564 ARG A N 1
ATOM 4334 C CA . ARG A 1 564 ? -26.518 -42.033 -13.652 1.00 39.72 564 ARG A CA 1
ATOM 4335 C C . ARG A 1 564 ? -27.606 -42.783 -14.433 1.00 39.72 564 ARG A C 1
ATOM 4337 O O . ARG A 1 564 ? -27.282 -43.754 -15.114 1.00 39.72 564 ARG A O 1
ATOM 4344 N N . MET A 1 565 ? -28.853 -42.321 -14.380 1.00 28.66 565 MET A N 1
ATOM 4345 C CA . MET A 1 565 ? -29.854 -42.638 -15.400 1.00 28.66 565 MET A CA 1
ATOM 4346 C C . MET A 1 565 ? -30.467 -41.361 -15.969 1.00 28.66 565 MET A C 1
ATOM 4348 O O . MET A 1 565 ? -30.408 -40.282 -15.390 1.00 28.66 565 MET A O 1
ATOM 4352 N N . GLU A 1 566 ? -30.939 -41.549 -17.184 1.00 28.39 566 GLU A N 1
ATOM 4353 C CA . GLU A 1 566 ? -31.097 -40.632 -18.298 1.00 28.39 566 GLU A CA 1
ATOM 4354 C C . GLU A 1 566 ? -32.574 -40.219 -18.469 1.00 28.39 566 GLU A C 1
ATOM 4356 O O . GLU A 1 566 ? -33.456 -40.898 -17.946 1.00 28.39 566 GLU A O 1
ATOM 4361 N N . ARG A 1 567 ? -32.819 -39.222 -19.341 1.00 27.08 567 ARG A N 1
ATOM 4362 C CA . ARG A 1 567 ? -34.120 -38.765 -19.908 1.00 27.08 567 ARG A CA 1
ATOM 4363 C C . ARG A 1 567 ? -34.903 -37.786 -19.008 1.00 27.08 567 ARG A C 1
ATOM 4365 O O . ARG A 1 567 ? -34.912 -37.924 -17.801 1.00 27.08 567 ARG A O 1
ATOM 4372 N N . SER A 1 568 ? -35.588 -36.758 -19.506 1.00 26.69 568 SER A N 1
ATOM 4373 C CA . SER A 1 568 ? -36.089 -36.495 -20.853 1.00 26.69 568 SER A CA 1
ATOM 4374 C C . SER A 1 568 ? -36.381 -35.002 -21.052 1.00 26.69 568 SER A C 1
ATOM 4376 O O . SER A 1 568 ? -36.552 -34.247 -20.100 1.00 26.69 568 SER A O 1
ATOM 4378 N N . LEU A 1 569 ? -36.490 -34.641 -22.326 1.00 31.39 569 LEU A N 1
ATOM 4379 C CA . LEU A 1 569 ? -37.082 -33.429 -22.884 1.00 31.39 569 LEU A CA 1
ATOM 4380 C C . LEU A 1 569 ? -38.533 -33.184 -22.421 1.00 31.39 569 LEU A C 1
ATOM 4382 O O . LEU A 1 569 ? -39.284 -34.134 -22.206 1.00 31.39 569 LEU A O 1
ATOM 4386 N N . GLY A 1 570 ? -38.931 -31.906 -22.431 1.00 28.69 570 GLY A N 1
ATOM 4387 C CA . GLY A 1 570 ? -40.311 -31.403 -22.323 1.00 28.69 570 GLY A CA 1
ATOM 4388 C C . GLY A 1 570 ? -40.412 -30.368 -21.199 1.00 28.69 570 GLY A C 1
ATOM 4389 O O . GLY A 1 570 ? -40.094 -30.677 -20.065 1.00 28.69 570 GLY A O 1
ATOM 4390 N N . GLY A 1 571 ? -40.755 -29.099 -21.398 1.00 27.17 571 GLY A N 1
ATOM 4391 C CA . GLY A 1 571 ? -41.621 -28.507 -22.404 1.00 27.17 571 GLY A CA 1
ATOM 4392 C C . GLY A 1 571 ? -42.780 -27.824 -21.674 1.00 27.17 571 GLY A C 1
ATOM 4393 O O . GLY A 1 571 ? -43.595 -28.509 -21.076 1.00 27.17 571 GLY A O 1
ATOM 4394 N N . GLY A 1 572 ? -42.861 -26.495 -21.765 1.00 27.22 572 GLY A N 1
ATOM 4395 C CA . GLY A 1 572 ? -44.134 -25.771 -21.719 1.00 27.22 572 GLY A CA 1
ATOM 4396 C C . GLY A 1 572 ? -44.663 -25.258 -20.370 1.00 27.22 572 GLY A C 1
ATOM 4397 O O . GLY A 1 572 ? -45.086 -26.017 -19.514 1.00 27.22 572 GLY A O 1
ATOM 4398 N N . SER A 1 573 ? -44.825 -23.930 -20.346 1.00 29.11 573 SER A N 1
ATOM 4399 C CA . SER A 1 573 ? -46.079 -23.224 -20.025 1.00 29.11 573 SER A CA 1
ATOM 4400 C C . SER A 1 573 ? -46.467 -22.918 -18.566 1.00 29.11 573 SER A C 1
ATOM 4402 O O . SER A 1 573 ? -46.876 -23.784 -17.810 1.00 29.11 573 SER A O 1
ATOM 4404 N N . GLN A 1 574 ? -46.458 -21.604 -18.296 1.00 29.48 574 GLN A N 1
ATOM 4405 C CA . GLN A 1 574 ? -47.468 -20.756 -17.633 1.00 29.48 574 GLN A CA 1
ATOM 4406 C C . GLN A 1 574 ? -48.171 -21.206 -16.338 1.00 29.48 574 GLN A C 1
ATOM 4408 O O . GLN A 1 574 ? -48.868 -22.211 -16.306 1.00 29.48 574 GLN A O 1
ATOM 4413 N N . GLY A 1 575 ? -48.206 -20.276 -15.372 1.00 27.50 575 GLY A N 1
ATOM 4414 C CA . GLY A 1 575 ? -49.430 -20.002 -14.606 1.00 27.50 575 GLY A CA 1
ATOM 4415 C C . GLY A 1 575 ? -49.290 -19.952 -13.083 1.00 27.50 575 GLY A C 1
ATOM 4416 O O . GLY A 1 575 ? -49.387 -20.973 -12.425 1.00 27.50 575 GLY A O 1
ATOM 4417 N N . SER A 1 576 ? -49.139 -18.729 -12.566 1.00 30.62 576 SER A N 1
ATOM 4418 C CA . SER A 1 576 ? -49.812 -18.137 -11.392 1.00 30.62 576 SER A CA 1
ATOM 4419 C C . SER A 1 576 ? -50.082 -18.967 -10.123 1.00 30.62 576 SER A C 1
ATOM 4421 O O . SER A 1 576 ? -50.867 -19.908 -10.138 1.00 30.62 576 SER A O 1
ATOM 4423 N N . GLY A 1 577 ? -49.631 -18.459 -8.966 1.00 27.30 577 GLY A N 1
ATOM 4424 C CA . GLY A 1 577 ? -50.224 -18.827 -7.672 1.00 27.30 577 GLY A CA 1
ATOM 4425 C C . GLY A 1 577 ? -49.386 -18.479 -6.443 1.00 27.30 577 GLY A C 1
ATOM 4426 O O . GLY A 1 577 ? -48.540 -19.254 -6.029 1.00 27.30 577 GLY A O 1
ATOM 4427 N N . SER A 1 578 ? -49.661 -17.315 -5.856 1.00 30.78 578 SER A N 1
ATOM 4428 C CA . SER A 1 578 ? -49.216 -16.833 -4.538 1.00 30.78 578 SER A CA 1
ATOM 4429 C C . SER A 1 578 ? -49.224 -17.894 -3.423 1.00 30.78 578 SER A C 1
ATOM 4431 O O . SER A 1 578 ? -50.272 -18.494 -3.195 1.00 30.78 578 SER A O 1
ATOM 4433 N N . LEU A 1 579 ? -48.161 -17.959 -2.608 1.00 28.42 579 LEU A N 1
ATOM 4434 C CA . LEU A 1 579 ? -48.267 -18.039 -1.141 1.00 28.42 579 LEU A CA 1
ATOM 4435 C C . LEU A 1 579 ? -46.929 -17.722 -0.449 1.00 28.42 579 LEU A C 1
ATOM 4437 O O . LEU A 1 579 ? -45.847 -17.972 -0.965 1.00 28.42 579 LEU A O 1
ATOM 4441 N N . LEU A 1 580 ? -47.072 -17.087 0.709 1.00 32.81 580 LEU A N 1
ATOM 4442 C CA . LEU A 1 580 ? -46.073 -16.448 1.555 1.00 32.81 580 LEU A CA 1
ATOM 4443 C C . LEU A 1 580 ? -45.013 -17.415 2.098 1.00 32.81 580 LEU A C 1
ATOM 4445 O O . LEU A 1 580 ? -45.351 -18.310 2.867 1.00 32.81 580 LEU A O 1
ATOM 4449 N N . GLU A 1 581 ? -43.734 -17.115 1.870 1.00 26.53 581 GLU A N 1
ATOM 4450 C CA . GLU A 1 581 ? -42.668 -17.532 2.782 1.00 26.53 581 GLU A CA 1
ATOM 4451 C C . GLU A 1 581 ? -41.596 -16.435 2.870 1.00 26.53 581 GLU A C 1
ATOM 4453 O O . GLU A 1 581 ? -40.942 -16.061 1.898 1.00 26.53 581 GLU A O 1
ATOM 4458 N N . ARG A 1 582 ? -41.500 -15.827 4.057 1.00 27.67 582 ARG A N 1
ATOM 4459 C CA . ARG A 1 582 ? -40.568 -14.746 4.388 1.00 27.67 582 ARG A CA 1
ATOM 4460 C C . ARG A 1 582 ? -39.154 -15.317 4.520 1.00 27.67 582 ARG A C 1
ATOM 4462 O O . ARG A 1 582 ? -38.789 -15.793 5.590 1.00 27.67 582 ARG A O 1
ATOM 4469 N N . SER A 1 583 ? -38.338 -15.195 3.477 1.00 23.28 583 SER A N 1
ATOM 4470 C CA . SER A 1 583 ? -36.881 -15.327 3.580 1.00 23.28 583 SER A CA 1
ATOM 4471 C C . SER A 1 583 ? -36.260 -13.957 3.870 1.00 23.28 583 SER A C 1
ATOM 4473 O O . SER A 1 583 ? -36.277 -13.062 3.026 1.00 23.28 583 SER A O 1
ATOM 4475 N N . ILE A 1 584 ? -35.725 -13.783 5.078 1.00 26.20 584 ILE A N 1
ATOM 4476 C CA . ILE A 1 584 ? -34.941 -12.608 5.472 1.00 26.20 584 ILE A CA 1
ATOM 4477 C C . ILE A 1 584 ? -33.550 -12.748 4.843 1.00 26.20 584 ILE A C 1
ATOM 4479 O O . ILE A 1 584 ? -32.707 -13.491 5.339 1.00 26.20 584 ILE A O 1
ATOM 4483 N N . THR A 1 585 ? -33.312 -12.045 3.740 1.00 25.03 585 THR A N 1
ATOM 4484 C CA . THR A 1 585 ? -31.969 -11.770 3.213 1.00 25.03 585 THR A CA 1
ATOM 4485 C C . THR A 1 585 ? -31.396 -10.546 3.935 1.00 25.03 585 THR A C 1
ATOM 4487 O O . THR A 1 585 ? -32.122 -9.557 4.077 1.00 25.03 585 THR A O 1
ATOM 4490 N N . PRO A 1 586 ? -30.133 -10.549 4.398 1.00 25.62 586 PRO A N 1
ATOM 4491 C CA . PRO A 1 586 ? -29.547 -9.361 5.003 1.00 25.62 586 PRO A CA 1
ATOM 4492 C C . PRO A 1 586 ? -29.390 -8.271 3.936 1.00 25.62 586 PRO A C 1
ATOM 4494 O O . PRO A 1 586 ? -28.862 -8.508 2.851 1.00 25.62 586 PRO A O 1
ATOM 4497 N N . LEU A 1 587 ? -29.903 -7.084 4.252 1.00 25.48 587 LEU A N 1
ATOM 4498 C CA . LEU A 1 587 ? -29.825 -5.887 3.425 1.00 25.48 587 LEU A CA 1
ATOM 4499 C C . LEU A 1 587 ? -28.354 -5.538 3.167 1.00 25.48 587 LEU A C 1
ATOM 4501 O O . LEU A 1 587 ? -27.600 -5.280 4.104 1.00 25.48 587 LEU A O 1
ATOM 4505 N N . SER A 1 588 ? -27.972 -5.517 1.891 1.00 28.19 588 SER A N 1
ATOM 4506 C CA . SER A 1 588 ? -26.735 -4.897 1.420 1.00 28.19 588 SER A CA 1
ATOM 4507 C C . SER A 1 588 ? -26.792 -3.417 1.801 1.00 28.19 588 SER A C 1
ATOM 4509 O O . SER A 1 588 ? -27.647 -2.680 1.308 1.00 28.19 588 SER A O 1
ATOM 4511 N N . LEU A 1 589 ? -25.961 -3.008 2.759 1.00 39.22 589 LEU A N 1
ATOM 4512 C CA . LEU A 1 589 ? -25.997 -1.666 3.329 1.00 39.22 589 LEU A CA 1
ATOM 4513 C C . LEU A 1 589 ? -25.570 -0.633 2.288 1.00 39.22 589 LEU A C 1
ATOM 4515 O O . LEU A 1 589 ? -24.506 -0.726 1.677 1.00 39.22 589 LEU A O 1
ATOM 4519 N N . GLY A 1 590 ? -26.461 0.336 2.099 1.00 27.78 590 GLY A N 1
ATOM 4520 C CA . GLY A 1 590 ? -26.277 1.484 1.239 1.00 27.78 590 GLY A CA 1
ATOM 4521 C C . GLY A 1 590 ? -25.126 2.377 1.688 1.00 27.78 590 GLY A C 1
ATOM 4522 O O . GLY A 1 590 ? -24.749 2.437 2.856 1.00 27.78 590 GLY A O 1
ATOM 4523 N N . SER A 1 591 ? -24.602 3.063 0.682 1.00 35.12 591 SER A N 1
ATOM 4524 C CA . SER A 1 591 ? -23.635 4.151 0.704 1.00 35.12 591 SER A CA 1
ATOM 4525 C C . SER A 1 591 ? -23.556 4.945 2.020 1.00 35.12 591 SER A C 1
ATOM 4527 O O . SER A 1 591 ? -24.569 5.423 2.535 1.00 35.12 591 SER A O 1
ATOM 4529 N N . MET A 1 592 ? -22.325 5.206 2.482 1.00 41.31 592 MET A N 1
ATOM 4530 C CA . MET A 1 592 ? -21.970 6.124 3.586 1.00 41.31 592 MET A CA 1
ATOM 4531 C C . MET A 1 592 ? -22.596 7.530 3.461 1.00 41.31 592 MET A C 1
ATOM 4533 O O . MET A 1 592 ? -22.607 8.298 4.421 1.00 41.31 592 MET A O 1
ATOM 4537 N N . SER A 1 593 ? -23.169 7.859 2.299 1.00 35.09 593 SER A N 1
ATOM 4538 C CA . SER A 1 593 ? -23.998 9.039 2.050 1.00 35.09 593 SER A CA 1
ATOM 4539 C C . SER A 1 593 ? -25.106 9.240 3.093 1.00 35.09 593 SER A C 1
ATOM 4541 O O . SER A 1 593 ? -25.345 10.376 3.492 1.00 35.09 593 SER A O 1
ATOM 4543 N N . SER A 1 594 ? -25.757 8.173 3.581 1.00 33.28 594 SER A N 1
ATOM 4544 C CA . SER A 1 594 ? -26.924 8.319 4.470 1.00 33.28 594 SER A CA 1
ATOM 4545 C C . SER A 1 594 ? -26.575 8.813 5.879 1.00 33.28 594 SER A C 1
ATOM 4547 O O . SER A 1 594 ? -27.439 9.343 6.572 1.00 33.28 594 SER A O 1
ATOM 4549 N N . LEU A 1 595 ? -25.319 8.670 6.322 1.00 36.97 595 LEU A N 1
ATOM 4550 C CA . LEU A 1 595 ? -24.863 9.201 7.615 1.00 36.97 595 LEU A CA 1
ATOM 4551 C C . LEU A 1 595 ? -24.682 10.726 7.582 1.00 36.97 595 LEU A C 1
ATOM 4553 O O . LEU A 1 595 ? -24.895 11.385 8.599 1.00 36.97 595 LEU A O 1
ATOM 4557 N N . HIS A 1 596 ? -24.353 11.301 6.420 1.00 40.25 596 HIS A N 1
ATOM 4558 C CA . HIS A 1 596 ? -24.263 12.756 6.264 1.00 40.25 596 HIS A CA 1
ATOM 4559 C C . HIS A 1 596 ? -25.630 13.442 6.358 1.00 40.25 596 HIS A C 1
ATOM 4561 O O . HIS A 1 596 ? -25.705 14.570 6.848 1.00 40.25 596 HIS A O 1
ATOM 4567 N N . ASP A 1 597 ? -26.703 12.756 5.963 1.00 35.56 597 ASP A N 1
ATOM 4568 C CA . ASP A 1 597 ? -28.062 13.284 6.092 1.00 35.56 597 ASP A CA 1
ATOM 4569 C C . ASP A 1 597 ? -28.547 13.255 7.547 1.00 35.56 597 ASP A C 1
ATOM 4571 O O . ASP A 1 597 ? -29.156 14.219 8.004 1.00 35.56 597 ASP A O 1
ATOM 4575 N N . VAL A 1 598 ? -28.183 12.235 8.334 1.00 35.16 598 VAL A N 1
ATOM 4576 C CA . VAL A 1 598 ? -28.523 12.170 9.771 1.00 35.16 598 VAL A CA 1
ATOM 4577 C C . VAL A 1 598 ? -27.888 13.322 10.566 1.00 35.16 598 VAL A C 1
ATOM 4579 O O . VAL A 1 598 ? -28.498 13.828 11.506 1.00 35.16 598 VAL A O 1
ATOM 4582 N N . LEU A 1 599 ? -26.706 13.801 10.163 1.00 37.81 599 LEU A N 1
ATOM 4583 C CA . LEU A 1 599 ? -26.046 14.956 10.789 1.00 37.81 599 LEU A CA 1
ATOM 4584 C C . LEU A 1 599 ? -26.675 16.313 10.410 1.00 37.81 599 LEU A C 1
ATOM 4586 O O . LEU A 1 599 ? -26.437 17.297 11.108 1.00 37.81 599 LEU A O 1
ATOM 4590 N N . LYS A 1 600 ? -27.493 16.383 9.349 1.00 36.09 600 LYS A N 1
ATOM 4591 C CA . LYS A 1 600 ? -28.213 17.605 8.933 1.00 36.09 600 LYS A CA 1
ATOM 4592 C C . LYS A 1 600 ? -29.600 17.761 9.563 1.00 36.09 600 LYS A C 1
ATOM 4594 O O . LYS A 1 600 ? -30.128 18.867 9.582 1.00 36.09 600 LYS A O 1
ATOM 4599 N N . VAL A 1 601 ? -30.185 16.697 10.113 1.00 32.09 601 VAL A N 1
ATOM 4600 C CA . VAL A 1 601 ? -31.570 16.703 10.638 1.00 32.09 601 VAL A CA 1
ATOM 4601 C C . VAL A 1 601 ? -31.702 17.422 12.001 1.00 32.09 601 VAL A C 1
ATOM 4603 O O . VAL A 1 601 ? -32.796 17.571 12.530 1.00 32.09 601 VAL A O 1
ATOM 4606 N N . GLY A 1 602 ? -30.611 17.947 12.570 1.00 33.84 602 GLY A N 1
ATOM 4607 C CA . GLY A 1 602 ? -30.626 18.683 13.844 1.00 33.84 602 GLY A CA 1
ATOM 4608 C C . GLY A 1 602 ? -31.024 20.165 13.774 1.00 33.84 602 GLY A C 1
ATOM 4609 O O . GLY A 1 602 ? -31.020 20.825 14.811 1.00 33.84 602 GLY A O 1
ATOM 4610 N N . THR A 1 603 ? -31.331 20.714 12.597 1.00 38.25 603 THR A N 1
ATOM 4611 C CA . THR A 1 603 ? -31.536 22.164 12.409 1.00 38.25 603 THR A CA 1
ATOM 4612 C C . THR A 1 603 ? -32.859 22.521 11.745 1.00 38.25 603 THR A C 1
ATOM 4614 O O . THR A 1 603 ? -32.853 23.317 10.822 1.00 38.25 603 THR A O 1
ATOM 4617 N N . GLU A 1 604 ? -33.995 22.005 12.212 1.00 33.69 604 GLU A N 1
ATOM 4618 C CA . GLU A 1 604 ? -35.290 22.663 11.971 1.00 33.69 604 GLU A CA 1
ATOM 4619 C C . GLU A 1 604 ? -36.219 22.464 13.174 1.00 33.69 604 GLU A C 1
ATOM 4621 O O . GLU A 1 604 ? -36.598 21.337 13.479 1.00 33.69 604 GLU A O 1
ATOM 4626 N N . LEU A 1 605 ? -36.523 23.567 13.875 1.00 31.91 605 LEU A N 1
ATOM 4627 C CA . LEU A 1 605 ? -37.798 23.919 14.529 1.00 31.91 605 LEU A CA 1
ATOM 4628 C C . LEU A 1 605 ? -37.571 25.107 15.482 1.00 31.91 605 LEU A C 1
ATOM 4630 O O . LEU A 1 605 ? -36.852 24.992 16.474 1.00 31.91 605 LEU A O 1
ATOM 4634 N N . GLY A 1 606 ? -38.213 26.241 15.193 1.00 27.36 606 GLY A N 1
ATOM 4635 C CA . GLY A 1 606 ? -38.244 27.400 16.087 1.00 27.36 606 GLY A CA 1
ATOM 4636 C C . GLY A 1 606 ? -38.680 28.689 15.396 1.00 27.36 606 GLY A C 1
ATOM 4637 O O . GLY A 1 606 ? -37.884 29.613 15.274 1.00 27.36 606 GLY A O 1
ATOM 4638 N N . ASP A 1 607 ? -39.924 28.723 14.927 1.00 32.06 607 ASP A N 1
ATOM 4639 C CA . ASP A 1 607 ? -40.577 29.904 14.358 1.00 32.06 607 ASP A CA 1
ATOM 4640 C C . ASP A 1 607 ? -40.988 30.910 15.457 1.00 32.06 607 ASP A C 1
ATOM 4642 O O . ASP A 1 607 ? -41.520 30.512 16.495 1.00 32.06 607 ASP A O 1
ATOM 4646 N N . GLY A 1 608 ? -40.812 32.208 15.172 1.00 29.33 608 GLY A N 1
ATOM 4647 C CA . GLY A 1 608 ? -41.615 33.320 15.706 1.00 29.33 608 GLY A CA 1
ATOM 4648 C C . GLY A 1 608 ? -41.156 34.036 16.989 1.00 29.33 608 GLY A C 1
ATOM 4649 O O . GLY A 1 608 ? -41.348 33.535 18.091 1.00 29.33 608 GLY A O 1
ATOM 4650 N N . LEU A 1 609 ? -40.701 35.294 16.861 1.00 29.47 609 LEU A N 1
ATOM 4651 C CA . LEU A 1 609 ? -41.470 36.497 17.253 1.00 29.47 609 LEU A CA 1
ATOM 4652 C C . LEU A 1 609 ? -40.682 37.803 16.997 1.00 29.47 609 LEU A C 1
ATOM 4654 O O . LEU A 1 609 ? -39.477 37.894 17.208 1.00 29.47 609 LEU A O 1
ATOM 4658 N N . HIS A 1 610 ? -41.424 38.806 16.526 1.00 30.53 610 HIS A N 1
ATOM 4659 C CA . HIS A 1 610 ? -41.022 40.163 16.148 1.00 30.53 610 HIS A CA 1
ATOM 4660 C C . HIS A 1 610 ? -40.408 40.994 17.287 1.00 30.53 610 HIS A C 1
ATOM 4662 O O . HIS A 1 610 ? -40.875 40.906 18.421 1.00 30.53 610 HIS A O 1
ATOM 4668 N N . SER A 1 611 ? -39.492 41.913 16.948 1.00 29.27 611 SER A N 1
ATOM 4669 C CA . SER A 1 611 ? -39.494 43.314 17.424 1.00 29.27 611 SER A CA 1
ATOM 4670 C C . SER A 1 611 ? -38.545 44.181 16.585 1.00 29.27 611 SER A C 1
ATOM 4672 O O . SER A 1 611 ? -37.408 43.802 16.311 1.00 29.27 611 SER A O 1
ATOM 4674 N N . GLU A 1 612 ? -39.070 45.327 16.163 1.00 30.12 612 GLU A N 1
ATOM 4675 C CA . GLU A 1 612 ? -38.409 46.441 15.483 1.00 30.12 612 GLU A CA 1
ATOM 4676 C C . GLU A 1 612 ? -37.460 47.177 16.450 1.00 30.12 612 GLU A C 1
ATOM 4678 O O . GLU A 1 612 ? -37.785 47.295 17.628 1.00 30.12 612 GLU A O 1
ATOM 4683 N N . ASP A 1 613 ? -36.284 47.630 15.991 1.00 30.00 613 ASP A N 1
ATOM 4684 C CA . ASP A 1 613 ? -35.934 49.061 15.871 1.00 30.00 613 ASP A CA 1
ATOM 4685 C C . ASP A 1 613 ? -34.422 49.339 15.684 1.00 30.00 613 ASP A C 1
ATOM 4687 O O . ASP A 1 613 ? -33.557 48.715 16.293 1.00 30.00 613 ASP A O 1
ATOM 4691 N N . SER A 1 614 ? -34.164 50.409 14.918 1.00 31.56 614 SER A N 1
ATOM 4692 C CA . SER A 1 614 ? -33.008 51.334 14.975 1.00 31.56 614 SER A CA 1
ATOM 4693 C C . SER A 1 614 ? -31.655 50.993 14.305 1.00 31.56 614 SER A C 1
ATOM 4695 O O . SER A 1 614 ? -30.712 50.498 14.910 1.00 31.56 614 SER A O 1
ATOM 4697 N N . SER A 1 615 ? -31.559 51.431 13.039 1.00 30.53 615 SER A N 1
ATOM 4698 C CA . SER A 1 615 ? -30.632 52.459 12.500 1.00 30.53 615 SER A CA 1
ATOM 4699 C C . SER A 1 615 ? -29.105 52.394 12.745 1.00 30.53 615 SER A C 1
ATOM 4701 O O . SER A 1 615 ? -28.651 52.526 13.878 1.00 30.53 615 SER A O 1
ATOM 4703 N N . CYS A 1 616 ? -28.321 52.406 11.646 1.00 29.91 616 CYS A N 1
ATOM 4704 C CA . CYS A 1 616 ? -27.396 53.496 11.227 1.00 29.91 616 CYS A CA 1
ATOM 4705 C C . CYS A 1 616 ? -26.147 52.997 10.457 1.00 29.91 616 CYS A C 1
ATOM 4707 O O . CYS A 1 616 ? -25.264 52.418 11.072 1.00 29.91 616 CYS A O 1
ATOM 4709 N N . GLY A 1 617 ? -26.058 53.358 9.159 1.00 28.80 617 GLY A N 1
ATOM 4710 C CA . GLY A 1 617 ? -24.844 53.697 8.370 1.00 28.80 617 GLY A CA 1
ATOM 4711 C C . GLY A 1 617 ? -23.739 52.636 8.182 1.00 28.80 617 GLY A C 1
ATOM 4712 O O . GLY A 1 617 ? -23.424 51.876 9.075 1.00 28.80 617 GLY A O 1
ATOM 4713 N N . ALA A 1 618 ? -23.005 52.530 7.079 1.00 31.12 618 ALA A N 1
ATOM 4714 C CA . ALA A 1 618 ? -22.925 53.257 5.822 1.00 31.12 618 ALA A CA 1
ATOM 4715 C C . ALA A 1 618 ? -22.071 52.395 4.858 1.00 31.12 618 ALA A C 1
ATOM 4717 O O . ALA A 1 618 ? -21.109 51.756 5.279 1.00 31.12 618 ALA A O 1
ATOM 4718 N N . SER A 1 619 ? -22.405 52.378 3.569 1.00 30.05 619 SER A N 1
ATOM 4719 C CA . SER A 1 619 ? -21.471 52.069 2.460 1.00 30.05 619 SER A CA 1
ATOM 4720 C C . SER A 1 619 ? -20.871 53.404 1.953 1.00 30.05 619 SER A C 1
ATOM 4722 O O . SER A 1 619 ? -21.386 54.435 2.397 1.00 30.05 619 SER A O 1
ATOM 4724 N N . PRO A 1 620 ? -19.897 53.493 1.007 1.00 42.94 620 PRO A N 1
ATOM 4725 C CA . PRO A 1 620 ? -19.347 52.492 0.061 1.00 42.94 620 PRO A CA 1
ATOM 4726 C C . PRO A 1 620 ? -17.805 52.714 -0.159 1.00 42.94 620 PRO A C 1
ATOM 4728 O O . PRO A 1 620 ? -17.168 53.185 0.782 1.00 42.94 620 PRO A O 1
ATOM 4731 N N . PRO A 1 621 ? -17.165 52.553 -1.349 1.00 50.12 621 PRO A N 1
ATOM 4732 C CA . PRO A 1 621 ? -17.353 51.648 -2.496 1.00 50.12 621 PRO A CA 1
ATOM 4733 C C . PRO A 1 621 ? -16.080 50.844 -2.895 1.00 50.12 621 PRO A C 1
ATOM 4735 O O . PRO A 1 621 ? -14.958 51.122 -2.480 1.00 50.12 621 PRO A O 1
ATOM 4738 N N . HIS A 1 622 ? -16.289 49.882 -3.798 1.00 42.25 622 HIS A N 1
ATOM 4739 C CA . HIS A 1 622 ? -15.302 49.228 -4.673 1.00 42.25 622 HIS A CA 1
ATOM 4740 C C . HIS A 1 622 ? -14.452 50.201 -5.517 1.00 42.25 622 HIS A C 1
ATOM 4742 O O . HIS A 1 622 ? -14.937 51.271 -5.892 1.00 42.25 622 HIS A O 1
ATOM 4748 N N . PRO A 1 623 ? -13.293 49.727 -6.012 1.00 54.50 623 PRO A N 1
ATOM 4749 C CA . PRO A 1 623 ? -12.891 50.028 -7.381 1.00 54.50 623 PRO A CA 1
ATOM 4750 C C . PRO A 1 623 ? -12.579 48.771 -8.209 1.00 54.50 623 PRO A C 1
ATOM 4752 O O . PRO A 1 623 ? -12.299 47.691 -7.692 1.00 54.50 623 PRO A O 1
ATOM 4755 N N . MET A 1 624 ? -12.701 48.975 -9.517 1.00 39.62 624 MET A N 1
ATOM 4756 C CA . MET A 1 624 ? -12.482 48.048 -10.622 1.00 39.62 624 MET A CA 1
ATOM 4757 C C . MET A 1 624 ? -10.990 47.767 -10.874 1.00 39.62 624 MET A C 1
ATOM 4759 O O . MET A 1 624 ? -10.147 48.622 -10.608 1.00 39.62 624 MET A O 1
ATOM 4763 N N . ASP A 1 625 ? -10.754 46.584 -11.446 1.00 34.16 625 ASP A N 1
ATOM 4764 C CA . ASP A 1 625 ? -9.631 46.095 -12.276 1.00 34.16 625 ASP A CA 1
ATOM 4765 C C . ASP A 1 625 ? -8.908 47.162 -13.135 1.00 34.16 625 ASP A C 1
ATOM 4767 O O . ASP A 1 625 ? -9.509 48.197 -13.457 1.00 34.16 625 ASP A O 1
ATOM 4771 N N . PRO A 1 626 ? -7.635 46.941 -13.548 1.00 48.88 626 PRO A N 1
ATOM 4772 C CA . PRO A 1 626 ? -7.129 45.707 -14.187 1.00 48.88 626 PRO A CA 1
ATOM 4773 C C . PRO A 1 626 ? -6.055 44.895 -13.454 1.00 48.88 626 PRO A C 1
ATOM 4775 O O . PRO A 1 626 ? -5.328 45.462 -12.604 1.00 48.88 626 PRO A O 1
#

Organism: Spodoptera littoralis (NCBI:txid7109)

Foldseek 3Di:
DDWDWDQDPQKIFTFDFDPDDPTDTDPFTPDIDHLLAPFWAKAQDDCVRCVPDDPQQSLQKIWTWHDFAPQPDIDIDIDGDPDNVVSVVVRVVSVVSSVVCVVVCPDALDFWHKFFLDALVRLVLVLFFQFKDFDPDQWIWTAGQQGIWIQRSVQLAIEDDSPFGHWNYWDDDHVLQWIWTQGDPQRWTKIDRVCCNVPVPDDIATDPVLGAWDDKEWDDLDDPWTWMWTWHDDDPWIKIWIWTQDPDPNRIDTQDIDTDPDDFQEWYCPPNWTWTWDQQFIWIAHTDDPVCNDDRDDIHTLAAPPAPCSVVSNPVRWGWYDWAAEPVRWIWTDTQAWIFIAHPNRHGPDPDIQGDSRGAPEWAADNFWTWGADQFWIFIAGPHPRDRSDIHRQGQWYASHNHRQKIKGACDPDDDDPADVPRRITIIGTDTPDDDPRDDDTSRPDPSVVVRPPSNRHYDDPPPVVVVVVVVVVVVVVVPDDDDPDDDDDDDDDDDDDDDDDDDDDDDDDDDDDDDDDYDDDDDDDDDDDDDDDDDDDDDDDDDDDDDDDDDDDDDDDDDDDDDDDDDDDDDDDDDDDDDDDDDDDDPDDDPVVVVVVVVPPDDDDDDDDDDDDDDDDDDDDDDDD

pLDDT: mean 74.51, std 25.06, range [23.28, 98.38]

InterPro domains:
  IPR000095 CRIB domain [PS50108] (481-494)
  IPR000095 CRIB domain [SM00285] (481-518)
  IPR001180 Citron homology (CNH) domain [PF00780] (137-402)
  IPR001180 Citron homology (CNH) domain [PS50219] (126-407)
  IPR001180 Citron homology (CNH) domain [SM00036] (127-411)
  IPR001849 Pleckstrin homology domain [PS50003] (1-99)
  IPR011993 PH-like domain superfamily [G3DSA:2.30.29.30] (1-99)
  IPR050839 Rho-associated Serine/Threonine Kinase [PTHR22988] (2-405)
  IPR057529 MRCK/ROCK kinase, PH domain [PF25346] (1-100)

Radius of gyration: 37.82 Å; chains: 1; bounding box: 136×118×94 Å